Protein AF-0000000073456057 (afdb_homodimer)

Organism: Kluyveromyces lactis (strain ATCC 8585 / CBS 2359 / DSM 70799 / NBRC 1267 / NRRL Y-1140 / WM37) (NCBI:txid284590)

pLDDT: mean 95.74, std 5.45, range [52.19, 98.94]

InterPro domains:
  IPR018170 Aldo/keto reductase, conserved site [PS00062] (163-180)
  IPR018170 Aldo/keto reductase, conserved site [PS00063] (269-284)
  IPR018170 Aldo/keto reductase, conserved site [PS00798] (47-64)
  IPR020471 Aldo-keto reductase [PIRSF000097] (9-316)
  IPR020471 Aldo-keto reductase [PR00069] (43-67)
  IPR020471 Aldo-keto reductase [PR00069] (101-119)
  IPR020471 Aldo-keto reductase [PR00069] (163-180)
  IPR020471 Aldo-keto reductase [PR00069] (197-226)
  IPR020471 Aldo-keto reductase [PR00069] (236-260)
  IPR020471 Aldo-keto reductase [PTHR11732] (10-300)
  IPR023210 NADP-dependent oxidoreductase domain [PF00248] (32-298)
  IPR036812 NAD(P)-dependent oxidoreductase domain superfamily [G3DSA:3.20.20.100] (1-326)
  IPR036812 NAD(P)-dependent oxidoreductase domain superfamily [SSF51430] (10-300)

Foldseek 3Di:
DDDDWLLNDWDAFPVGDIDRLEAAEQLDDPVCLLLSLVQLLLLVLLRHQEYEEELQSPNLLSLLVSQVVCVVVVSDDPVSHAYEYEDAQQCLPPLVVRLVVSCVSNVHQAHAEYAHAAQFHFHFDAACSGRVRTDRFDADPVRATGGDPPDGSLSSVVVVVVQCPPPPRPRYNFYAYEPADPVRLVVCVVPDDDRHREYEYADELLRPVVVRCVSCVVSRHAYEHECHQLPPPSVNQPDPLVVVVCVVQVAGSLLVSCLLQVQSRHRYHYYDSDSVCSNPNTHRTPDDPVSSVVSNVSNVVNHAHRDADNVNLVHPPRVVRVVVVVVVVD/DDDDWLLPDWDAFPVGDIDRLEAAEQLDDPVCLLLSLVQLLLLVLLRHQEYEEELQSPNLLSLLVSQVVCVVVVSDDPVSHAYEYEDAQQCLPPLVVRLVVSCVSNVHQAHAEYAHAAQFHFHFDAACSGRVRTDRFDADPVRATGGDPPDGSLSSVQVVVVQCPPPPRPRYNFYAYEPADPVRLVVCVVPDDDRHREYEYADELLRPVVVRCVSCVVSRHAYEHECHQLPPPSVNQPDPLVVVVCVVQVDGSLLVSCLLQVQSRHRYHYYDSDSVVSNPNTHRTPDDPVSSVVSNVSNVVNHAHRDADNVNLVHPPRVVRVVVVVVVVD

Radius of gyration: 27.09 Å; Cα contacts (8 Å, |Δi|>4): 1294; chains: 2; bounding box: 53×93×57 Å

Sequence (660 aa):
MLHPLSTEIYFTFNNGNKVPAFGLGTAAQHERVAETKQAVKAAIKAGYRHIDTAWAYGVEEYVGEALQELFEERVVKREDLHITSKVWHTMWNDVDKSLNESLARLKVDYVDLFLQHWPLCTQKVPDPHGVDKIAKEPVDDQGNPLYDEKGDWIETYKQIEKIYLDKNDKRVRAIGVSNFPIEYLKRVLKECRTVPACNQVELHPHLPQRELCEFCSEHKILVTAYSPLGGNGAPLLELPILKGLCEKYNASPNDILTSYHLRQGTIVIPRSLNSTRIASNLEFVPLSEEDVNKLNEFGQKNKKRYINGAVSSVIPGFKEDFLKEQLQQSMLHPLSTEIYFTFNNGNKVPAFGLGTAAQHERVAETKQAVKAAIKAGYRHIDTAWAYGVEEYVGEALQELFEERVVKREDLHITSKVWHTMWNDVDKSLNESLARLKVDYVDLFLQHWPLCTQKVPDPHGVDKIAKEPVDDQGNPLYDEKGDWIETYKQIEKIYLDKNDKRVRAIGVSNFPIEYLKRVLKECRTVPACNQVELHPHLPQRELCEFCSEHKILVTAYSPLGGNGAPLLELPILKGLCEKYNASPNDILTSYHLRQGTIVIPRSLNSTRIASNLEFVPLSEEDVNKLNEFGQKNKKRYINGAVSSVIPGFKEDFLKEQLQQS

Nearest PDB structures (foldseek):
  4ijr-assembly1_A  TM=9.942E-01  e=2.452E-49  Saccharomyces cerevisiae S288C
  4gac-assembly2_B  TM=8.827E-01  e=7.564E-29  Mus musculus
  1mzr-assembly1_A  TM=8.996E-01  e=1.533E-27  Escherichia coli
  4mhb-assembly4_D  TM=8.692E-01  e=1.099E-25  Yersinia pestis
  4mhb-assembly1_A  TM=8.714E-01  e=2.878E-25  Yersinia pestis

Secondary structure (DSSP, 8-state):
-PSPBGGGBEEE-TTS-EEESB-EE----GGGGGGHHHHHHHHHHTT--EEE--GGGT-HHHHHHHHHHHHHTTS--GGG-EEEEEE-GGGTT-HHHHHHHHHHHHT-S-BSEEEE--S--B---B-TTSGGGB-SS-B-TTS-B-B-TT--HHHHHHHHHHHHH-TT--SBS-EEEES--HHHHHHHHHH-SSPPSEEEEE-BTTB--HHHHHHHHHTT-EEEEESTT-STT-GGGG-HHHHHHHHHHT--HHHHHHHHHHHTT-EE--B---HHHHHH--BPP---HHHHHHHHHHHHHS---SS--TGGGGSTTHHHHHHHHHHHH-/-PSPBGGGBEEE-TTS-EEESB-EE----GGGGGGHHHHHHHHHHTT--EEE--GGGT-HHHHHHHHHHHHHTTS--GGG-EEEEEE-GGGTT-HHHHHHHHHHHHT-S-BSEEEE--S--B---B-TTSGGGB-SS-B-TTS-B-B-TT--HHHHHHHHHHHHH-TT--SBS-EEEES--HHHHHHHHHH-SSPPSEEEEE-BTTB--HHHHHHHHHTT-EEEEESTT-STT-GGGG-HHHHHHHHHHT--HHHHHHHHHHHTT-EE--B---HHHHHH--BPP---HHHHHHHHHHHHHS---SS--TGGGGSTTHHHHHHHHHHHH-

Solvent-accessible surface area (backbone atoms only — not comparable to full-atom values): 34345 Å² total; per-residue (Å²): 133,68,37,62,38,36,60,23,30,39,45,67,36,70,85,64,50,75,40,57,30,31,31,40,25,51,80,48,56,82,94,48,30,74,47,42,19,57,20,52,45,36,28,45,75,62,51,40,40,22,42,38,52,32,51,79,49,64,26,40,50,30,47,13,51,30,48,52,51,34,42,73,67,64,74,45,55,77,87,66,46,40,35,33,36,30,43,44,31,50,40,35,90,39,50,68,61,50,51,51,52,41,32,60,37,34,68,47,78,54,35,46,29,41,23,39,48,44,78,42,33,32,39,79,37,82,26,87,84,26,60,94,35,27,34,85,76,38,49,47,99,86,64,45,61,35,61,30,89,86,53,54,41,64,55,31,52,51,50,51,48,50,48,54,69,34,91,86,42,72,46,41,72,39,45,29,34,15,62,65,42,64,72,56,46,52,48,45,64,69,75,45,89,71,72,42,29,29,41,37,30,77,30,30,50,32,33,56,56,60,70,54,52,51,52,26,55,77,66,47,21,41,41,29,22,33,45,45,38,50,47,85,85,31,61,53,60,69,41,69,78,46,54,61,52,24,63,75,65,71,46,51,49,64,23,48,52,53,22,53,34,38,32,70,64,23,28,34,25,48,67,64,68,47,45,66,59,54,55,65,62,40,57,50,46,82,71,47,74,68,56,48,49,51,40,43,53,50,7,72,78,50,65,56,80,77,87,74,44,78,72,52,30,79,41,80,77,36,32,65,53,40,51,53,50,55,56,69,75,96,133,68,36,59,36,36,59,22,31,39,45,67,37,68,84,65,50,73,40,58,30,30,31,39,26,52,79,47,55,83,92,48,29,74,45,41,20,58,20,50,44,36,30,45,75,60,51,40,39,20,43,39,52,31,53,78,47,65,26,40,49,30,46,13,52,30,49,53,53,35,42,72,68,62,75,45,55,76,88,66,48,41,34,32,35,32,44,43,29,48,38,36,88,38,50,69,61,49,50,52,52,42,31,59,36,34,68,46,79,54,34,47,28,42,24,38,48,43,78,44,33,33,38,80,37,81,26,88,86,27,60,94,35,26,35,84,76,38,49,48,98,88,65,45,60,37,63,32,89,87,53,53,42,65,54,31,51,53,51,51,48,52,48,56,69,34,90,87,41,73,46,43,72,40,45,30,36,15,62,64,43,64,72,54,48,52,47,44,64,69,76,44,88,71,73,41,30,30,39,37,31,78,30,31,50,32,32,56,56,59,68,54,52,51,53,27,55,77,66,47,21,41,42,31,22,34,45,43,38,50,47,85,86,31,63,54,61,68,40,69,78,44,54,62,51,25,63,75,65,72,47,51,51,63,23,47,51,53,20,53,33,39,32,68,65,23,28,35,25,49,66,62,68,46,45,70,61,54,55,65,60,40,57,49,46,82,69,48,73,67,56,49,48,51,41,42,52,50,7,71,76,48,65,54,81,75,88,74,46,78,70,52,30,76,41,79,77,36,32,64,53,40,53,53,51,55,57,70,75,98

Structure (mmCIF, N/CA/C/O backbone):
data_AF-0000000073456057-model_v1
#
loop_
_entity.id
_entity.type
_entity.pdbx_description
1 polymer KLLA0F02728p
#
loop_
_atom_site.group_PDB
_atom_site.id
_atom_site.type_symbol
_atom_site.label_atom_id
_atom_site.label_alt_id
_atom_site.label_comp_id
_atom_site.label_asym_id
_atom_site.label_entity_id
_atom_site.label_seq_id
_atom_site.pdbx_PDB_ins_code
_atom_site.Cartn_x
_atom_site.Cartn_y
_atom_site.Cartn_z
_atom_site.occupancy
_atom_site.B_iso_or_equiv
_atom_site.auth_seq_id
_atom_site.auth_comp_id
_atom_site.auth_asym_id
_atom_site.auth_atom_id
_atom_site.pdbx_PDB_model_num
ATOM 1 N N . MET A 1 1 ? 11.492 -0.993 14.844 1 78.19 1 MET A N 1
ATOM 2 C CA . MET A 1 1 ? 11.633 -1.58 13.516 1 78.19 1 MET A CA 1
ATOM 3 C C . MET A 1 1 ? 11.469 -0.52 12.43 1 78.19 1 MET A C 1
ATOM 5 O O . MET A 1 1 ? 10.609 0.357 12.539 1 78.19 1 MET A O 1
ATOM 9 N N . LEU A 1 2 ? 12.32 -0.62 11.414 1 93.38 2 LEU A N 1
ATOM 10 C CA . LEU A 1 2 ? 12.281 0.321 10.297 1 93.38 2 LEU A CA 1
ATOM 11 C C . LEU A 1 2 ? 11.188 -0.061 9.305 1 93.38 2 LEU A C 1
ATOM 13 O O . LEU A 1 2 ? 10.789 -1.226 9.234 1 93.38 2 LEU A O 1
ATOM 17 N N . HIS A 1 3 ? 10.672 0.844 8.742 1 97.69 3 HIS A N 1
ATOM 18 C CA . HIS A 1 3 ? 9.672 0.658 7.691 1 97.69 3 HIS A CA 1
ATOM 19 C C . HIS A 1 3 ? 10.289 0.829 6.309 1 97.69 3 HIS A C 1
ATOM 21 O O . HIS A 1 3 ? 11.344 1.458 6.164 1 97.69 3 HIS A O 1
ATOM 27 N N . PRO A 1 4 ? 9.656 0.341 5.262 1 98.44 4 PRO A N 1
ATOM 28 C CA . PRO A 1 4 ? 8.414 -0.429 5.34 1 98.44 4 PRO A CA 1
ATOM 29 C C . PRO A 1 4 ? 8.641 -1.885 5.734 1 98.44 4 PRO A C 1
ATOM 31 O O . PRO A 1 4 ? 9.727 -2.43 5.496 1 98.44 4 PRO A O 1
ATOM 34 N N . LEU A 1 5 ? 7.68 -2.508 6.32 1 98.25 5 LEU A N 1
ATOM 35 C CA . LEU A 1 5 ? 7.566 -3.963 6.344 1 98.25 5 LEU A CA 1
ATOM 36 C C . LEU A 1 5 ? 7.129 -4.496 4.984 1 98.25 5 LEU A C 1
ATOM 38 O O . LEU A 1 5 ? 6.602 -3.748 4.16 1 98.25 5 LEU A O 1
ATOM 42 N N . SER A 1 6 ? 7.348 -5.805 4.797 1 98.44 6 SER A N 1
ATOM 43 C CA . SER A 1 6 ? 6.93 -6.406 3.535 1 98.44 6 SER A CA 1
ATOM 44 C C . SER A 1 6 ? 5.422 -6.266 3.332 1 98.44 6 SER A C 1
ATOM 46 O O . SER A 1 6 ? 4.957 -6.113 2.201 1 98.44 6 SER A O 1
ATOM 48 N N . THR A 1 7 ? 4.625 -6.211 4.434 1 98.44 7 THR A N 1
ATOM 49 C CA . THR A 1 7 ? 3.17 -6.129 4.379 1 98.44 7 THR A CA 1
ATOM 50 C C . THR A 1 7 ? 2.723 -4.703 4.055 1 98.44 7 THR A C 1
ATOM 52 O O . THR A 1 7 ? 1.53 -4.449 3.871 1 98.44 7 THR A O 1
ATOM 55 N N . GLU A 1 8 ? 3.648 -3.748 3.971 1 98.69 8 GLU A N 1
ATOM 56 C CA . GLU A 1 8 ? 3.326 -2.34 3.756 1 98.69 8 GLU A CA 1
ATOM 57 C C . GLU A 1 8 ? 3.59 -1.929 2.311 1 98.69 8 GLU A C 1
ATOM 59 O O . GLU A 1 8 ? 3.455 -0.755 1.958 1 98.69 8 GLU A O 1
ATOM 64 N N . ILE A 1 9 ? 3.963 -2.891 1.463 1 98.88 9 ILE A N 1
ATOM 65 C CA . ILE A 1 9 ? 4.312 -2.613 0.074 1 98.88 9 ILE A CA 1
ATOM 66 C C . ILE A 1 9 ? 3.176 -3.064 -0.842 1 98.88 9 ILE A C 1
ATOM 68 O O . ILE A 1 9 ? 2.682 -4.188 -0.722 1 98.88 9 ILE A O 1
ATOM 72 N N . TYR A 1 10 ? 2.725 -2.188 -1.726 1 98.75 10 TYR A N 1
ATOM 73 C CA . TYR A 1 10 ? 1.653 -2.463 -2.678 1 98.75 10 TYR A CA 1
ATOM 74 C C . TYR A 1 10 ? 2.107 -2.184 -4.105 1 98.75 10 TYR A C 1
ATOM 76 O O . TYR A 1 10 ? 2.828 -1.215 -4.355 1 98.75 10 TYR A O 1
ATOM 84 N N . PHE A 1 11 ? 1.692 -2.967 -4.996 1 98.5 11 PHE A N 1
ATOM 85 C CA . PHE A 1 11 ? 1.859 -2.725 -6.422 1 98.5 11 PHE A CA 1
ATOM 86 C C . PHE A 1 11 ? 0.515 -2.447 -7.086 1 98.5 11 PHE A C 1
ATOM 88 O O . PHE A 1 11 ? -0.507 -2.336 -6.406 1 98.5 11 PHE A O 1
ATOM 95 N N . THR A 1 12 ? 0.529 -2.191 -8.352 1 97.25 12 THR A N 1
ATOM 96 C CA . THR A 1 12 ? -0.685 -1.806 -9.062 1 97.25 12 THR A CA 1
ATOM 97 C C . THR A 1 12 ? -0.896 -2.686 -10.289 1 97.25 12 THR A C 1
ATOM 99 O O . THR A 1 12 ? 0.015 -2.855 -11.102 1 97.25 12 THR A O 1
ATOM 102 N N . PHE A 1 13 ? -2.064 -3.281 -10.383 1 97.94 13 PHE A N 1
ATOM 103 C CA . PHE A 1 13 ? -2.434 -4.016 -11.586 1 97.94 13 PHE A CA 1
ATOM 104 C C . PHE A 1 13 ? -2.648 -3.061 -12.758 1 97.94 13 PHE A C 1
ATOM 106 O O . PHE A 1 13 ? -2.762 -1.849 -12.562 1 97.94 13 PHE A O 1
ATOM 113 N N . ASN A 1 14 ? -2.697 -3.652 -13.969 1 97.12 14 ASN A N 1
ATOM 114 C CA . ASN A 1 14 ? -2.875 -2.848 -15.172 1 97.12 14 ASN A CA 1
ATOM 115 C C . ASN A 1 14 ? -4.273 -2.242 -15.242 1 97.12 14 ASN A C 1
ATOM 117 O O . ASN A 1 14 ? -4.523 -1.331 -16.031 1 97.12 14 ASN A O 1
ATOM 121 N N . ASN A 1 15 ? -5.203 -2.668 -14.367 1 94.88 15 ASN A N 1
ATOM 122 C CA . ASN A 1 15 ? -6.523 -2.047 -14.328 1 94.88 15 ASN A CA 1
ATOM 123 C C . ASN A 1 15 ? -6.602 -0.979 -13.242 1 94.88 15 ASN A C 1
ATOM 125 O O . ASN A 1 15 ? -7.688 -0.49 -12.922 1 94.88 15 ASN A O 1
ATOM 129 N N . GLY A 1 16 ? -5.441 -0.766 -12.57 1 93.44 16 GLY A N 1
ATOM 130 C CA . GLY A 1 16 ? -5.375 0.307 -11.586 1 93.44 16 GLY A CA 1
ATOM 131 C C . GLY A 1 16 ? -5.57 -0.172 -10.164 1 93.44 16 GLY A C 1
ATOM 132 O O . GLY A 1 16 ? -5.258 0.547 -9.211 1 93.44 16 GLY A O 1
ATOM 133 N N . ASN A 1 17 ? -6.086 -1.418 -9.953 1 95.06 17 ASN A N 1
ATOM 134 C CA . ASN A 1 17 ? -6.297 -1.948 -8.617 1 95.06 17 ASN A CA 1
ATOM 135 C C . ASN A 1 17 ? -4.973 -2.162 -7.883 1 95.06 17 ASN A C 1
ATOM 137 O O . ASN A 1 17 ? -4 -2.633 -8.477 1 95.06 17 ASN A O 1
ATOM 141 N N . LYS A 1 18 ? -4.953 -1.806 -6.625 1 96.5 18 LYS A N 1
ATOM 142 C CA . LYS A 1 18 ? -3.787 -2.062 -5.781 1 96.5 18 LYS A CA 1
ATOM 143 C C . LYS A 1 18 ? -3.779 -3.504 -5.281 1 96.5 18 LYS A C 1
ATOM 145 O O . LYS A 1 18 ? -4.836 -4.098 -5.066 1 96.5 18 LYS A O 1
ATOM 150 N N . VAL A 1 19 ? -2.623 -3.994 -5.117 1 98.56 19 VAL A N 1
ATOM 151 C CA . VAL A 1 19 ? -2.467 -5.355 -4.609 1 98.56 19 VAL A CA 1
ATOM 152 C C . VAL A 1 19 ? -1.293 -5.406 -3.633 1 98.56 19 VAL A C 1
ATOM 154 O O . VAL A 1 19 ? -0.204 -4.914 -3.932 1 98.56 19 VAL A O 1
ATOM 157 N N . PRO A 1 20 ? -1.507 -5.973 -2.359 1 98.81 20 PRO A N 1
ATOM 158 C CA . PRO A 1 20 ? -0.341 -6.18 -1.498 1 98.81 20 PRO A CA 1
ATOM 159 C C . PRO A 1 20 ? 0.727 -7.055 -2.15 1 98.81 20 PRO A C 1
ATOM 161 O O . PRO A 1 20 ? 0.412 -8.117 -2.699 1 98.81 20 PRO A O 1
ATOM 164 N N . ALA A 1 21 ? 1.949 -6.652 -2.131 1 98.88 21 ALA A N 1
ATOM 165 C CA . ALA A 1 21 ? 3.047 -7.285 -2.859 1 98.88 21 ALA A CA 1
ATOM 166 C C . ALA A 1 21 ? 3.529 -8.547 -2.143 1 98.88 21 ALA A C 1
ATOM 168 O O . ALA A 1 21 ? 4.273 -9.344 -2.711 1 98.88 21 ALA A O 1
ATOM 169 N N . PHE A 1 22 ? 3.197 -8.641 -0.861 1 98.81 22 PHE A N 1
ATOM 170 C CA . PHE A 1 22 ? 3.545 -9.766 0.001 1 98.81 22 PHE A CA 1
ATOM 171 C C . PHE A 1 22 ? 2.289 -10.445 0.533 1 98.81 22 PHE A C 1
ATOM 173 O O . PHE A 1 22 ? 1.395 -9.789 1.062 1 98.81 22 PHE A O 1
ATOM 180 N N . GLY A 1 23 ? 2.174 -11.75 0.308 1 98.75 23 GLY A N 1
ATOM 181 C CA . GLY A 1 23 ? 0.981 -12.469 0.721 1 98.75 23 GLY A CA 1
ATOM 182 C C . GLY A 1 23 ? 1.277 -13.867 1.229 1 98.75 23 GLY A C 1
ATOM 183 O O . GLY A 1 23 ? 2.439 -14.258 1.348 1 98.75 23 GLY A O 1
ATOM 184 N N . LEU A 1 24 ? 0.226 -14.57 1.589 1 98.69 24 LEU A N 1
ATOM 185 C CA . LEU A 1 24 ? 0.313 -15.945 2.051 1 98.69 24 LEU A CA 1
ATOM 186 C C . LEU A 1 24 ? -0.214 -16.906 0.992 1 98.69 24 LEU A C 1
ATOM 188 O O . LEU A 1 24 ? -1.371 -16.812 0.576 1 98.69 24 LEU A O 1
ATOM 192 N N . GLY A 1 25 ? 0.632 -17.797 0.54 1 98.31 25 GLY A N 1
ATOM 193 C CA . GLY A 1 25 ? 0.155 -18.938 -0.218 1 98.31 25 GLY A CA 1
ATOM 194 C C . GLY A 1 25 ? -0.489 -20 0.652 1 98.31 25 GLY A C 1
ATOM 195 O O . GLY A 1 25 ? -0.046 -20.234 1.777 1 98.31 25 GLY A O 1
ATOM 196 N N . THR A 1 26 ? -1.459 -20.75 0.086 1 98.06 26 THR A N 1
ATOM 197 C CA . THR A 1 26 ? -2.184 -21.688 0.94 1 98.06 26 THR A CA 1
ATOM 198 C C . THR A 1 26 ? -2.15 -23.094 0.353 1 98.06 26 THR A C 1
ATOM 200 O O . THR A 1 26 ? -2.883 -23.969 0.802 1 98.06 26 THR A O 1
ATOM 203 N N . ALA A 1 27 ? -1.305 -23.359 -0.656 1 95.31 27 ALA A N 1
ATOM 204 C CA . ALA A 1 27 ? -1.205 -24.688 -1.26 1 95.31 27 ALA A CA 1
ATOM 205 C C . ALA A 1 27 ? -0.588 -25.688 -0.287 1 95.31 27 ALA A C 1
ATOM 207 O O . ALA A 1 27 ? 0.551 -26.125 -0.472 1 95.31 27 ALA A O 1
ATOM 208 N N . ALA A 1 28 ? -1.299 -26.172 0.633 1 86.44 28 ALA A N 1
ATOM 209 C CA . ALA A 1 28 ? -0.82 -27.062 1.694 1 86.44 28 ALA A CA 1
ATOM 210 C C . ALA A 1 28 ? -0.831 -28.516 1.241 1 86.44 28 ALA A C 1
ATOM 212 O O . ALA A 1 28 ? -1.517 -28.875 0.28 1 86.44 28 ALA A O 1
ATOM 213 N N . GLN A 1 29 ? -0.083 -29.234 1.953 1 87.38 29 GLN A N 1
ATOM 214 C CA . GLN A 1 29 ? -0.139 -30.688 1.765 1 87.38 29 GLN A CA 1
ATOM 215 C C . GLN A 1 29 ? -1.505 -31.234 2.16 1 87.38 29 GLN A C 1
ATOM 217 O O . GLN A 1 29 ? -2.104 -30.781 3.141 1 87.38 29 GLN A O 1
ATOM 222 N N . HIS A 1 30 ? -1.84 -32.219 1.482 1 85.62 30 HIS A N 1
ATOM 223 C CA . HIS A 1 30 ? -3.186 -32.781 1.617 1 85.62 30 HIS A CA 1
ATOM 224 C C . HIS A 1 30 ? -3.467 -33.188 3.055 1 85.62 30 HIS A C 1
ATOM 226 O O . HIS A 1 30 ? -4.562 -32.969 3.57 1 85.62 30 HIS A O 1
ATOM 232 N N . GLU A 1 31 ? -2.477 -33.688 3.701 1 89.25 31 GLU A N 1
ATOM 233 C CA . GLU A 1 31 ? -2.666 -34.219 5.047 1 89.25 31 GLU A CA 1
ATOM 234 C C . GLU A 1 31 ? -2.764 -33.094 6.078 1 89.25 31 GLU A C 1
ATOM 236 O O . GLU A 1 31 ? -3.172 -33.312 7.215 1 89.25 31 GLU A O 1
ATOM 241 N N . ARG A 1 32 ? -2.51 -31.844 5.613 1 93.19 32 ARG A N 1
ATOM 242 C CA . ARG A 1 32 ? -2.434 -30.75 6.574 1 93.19 32 ARG A CA 1
ATOM 243 C C . ARG A 1 32 ? -3.338 -29.594 6.16 1 93.19 32 ARG A C 1
ATOM 245 O O . ARG A 1 32 ? -3.166 -28.469 6.629 1 93.19 32 ARG A O 1
ATOM 252 N N . VAL A 1 33 ? -4.285 -29.844 5.352 1 93.25 33 VAL A N 1
ATOM 253 C CA . VAL A 1 33 ? -5.121 -28.797 4.77 1 93.25 33 VAL A CA 1
ATOM 254 C C . VAL A 1 33 ? -5.887 -28.078 5.879 1 93.25 33 VAL A C 1
ATOM 256 O O . VAL A 1 33 ? -6.105 -26.859 5.801 1 93.25 33 VAL A O 1
ATOM 259 N N . ALA A 1 34 ? -6.258 -28.703 6.949 1 94.44 34 ALA A N 1
ATOM 260 C CA . ALA A 1 34 ? -7.051 -28.109 8.023 1 94.44 34 ALA A CA 1
ATOM 261 C C . ALA A 1 34 ? -6.254 -27.047 8.766 1 94.44 34 ALA A C 1
ATOM 263 O O . ALA A 1 34 ? -6.832 -26.109 9.336 1 94.44 34 ALA A O 1
ATOM 264 N N . GLU A 1 35 ? -4.965 -27.141 8.711 1 96.75 35 GLU A N 1
ATOM 265 C CA . GLU A 1 35 ? -4.094 -26.188 9.398 1 96.75 35 GLU A CA 1
ATOM 266 C C . GLU A 1 35 ? -4.102 -24.828 8.703 1 96.75 35 GLU A C 1
ATOM 268 O O . GLU A 1 35 ? -3.646 -23.828 9.266 1 96.75 35 GLU A O 1
ATOM 273 N N . THR A 1 36 ? -4.66 -24.828 7.52 1 98 36 THR A N 1
ATOM 274 C CA . THR A 1 36 ? -4.707 -23.609 6.727 1 98 36 THR A CA 1
ATOM 275 C C . THR A 1 36 ? -5.508 -22.516 7.445 1 98 36 THR A C 1
ATOM 277 O O . THR A 1 36 ? -5.172 -21.344 7.371 1 98 36 THR A O 1
ATOM 280 N N . LYS A 1 37 ? -6.543 -22.938 8.156 1 98.31 37 LYS A N 1
ATOM 281 C CA . LYS A 1 37 ? -7.379 -21.969 8.859 1 98.31 37 LYS A CA 1
ATOM 282 C C . LYS A 1 37 ? -6.551 -21.141 9.828 1 98.31 37 LYS A C 1
ATOM 284 O O . LYS A 1 37 ? -6.582 -19.906 9.781 1 98.31 37 LYS A O 1
ATOM 289 N N . GLN A 1 38 ? -5.746 -21.812 10.633 1 98.25 38 GLN A N 1
ATOM 290 C CA . GLN A 1 38 ? -4.941 -21.125 11.633 1 98.25 38 GLN A CA 1
ATOM 291 C C . GLN A 1 38 ? -3.838 -20.297 10.984 1 98.25 38 GLN A C 1
ATOM 293 O O . GLN A 1 38 ? -3.492 -19.219 11.469 1 98.25 38 GLN A O 1
ATOM 298 N N . ALA A 1 39 ? -3.277 -20.781 9.922 1 98.25 39 ALA A N 1
ATOM 299 C CA . ALA A 1 39 ? -2.238 -20.062 9.195 1 98.25 39 ALA A CA 1
ATOM 300 C C . ALA A 1 39 ? -2.775 -18.734 8.656 1 98.25 39 ALA A C 1
ATOM 302 O O . ALA A 1 39 ? -2.125 -17.688 8.781 1 98.25 39 ALA A O 1
ATOM 303 N N . VAL A 1 40 ? -3.959 -18.781 8.102 1 98.69 40 VAL A N 1
ATOM 304 C CA . VAL A 1 40 ? -4.578 -17.594 7.535 1 98.69 40 VAL A CA 1
ATOM 305 C C . VAL A 1 40 ? -4.887 -16.594 8.641 1 98.69 40 VAL A C 1
ATOM 307 O O . VAL A 1 40 ? -4.609 -15.398 8.508 1 98.69 40 VAL A O 1
ATOM 310 N N . LYS A 1 41 ? -5.398 -17.078 9.734 1 98.56 41 LYS A N 1
ATOM 311 C CA . LYS A 1 41 ? -5.684 -16.188 10.867 1 98.56 41 LYS A CA 1
ATOM 312 C C . LYS A 1 41 ? -4.41 -15.508 11.367 1 98.56 41 LYS A C 1
ATOM 314 O O . LYS A 1 41 ? -4.398 -14.297 11.594 1 98.56 41 LYS A O 1
ATOM 319 N N . ALA A 1 42 ? -3.357 -16.297 11.516 1 98.31 42 ALA A N 1
ATOM 320 C CA . ALA A 1 42 ? -2.082 -15.773 11.992 1 98.31 42 ALA A CA 1
ATOM 321 C C . ALA A 1 42 ? -1.545 -14.711 11.031 1 98.31 42 ALA A C 1
ATOM 323 O O . ALA A 1 42 ? -1.056 -13.664 11.469 1 98.31 42 ALA A O 1
ATOM 324 N N . ALA A 1 43 ? -1.651 -15 9.766 1 98.56 43 ALA A N 1
ATOM 325 C CA . ALA A 1 43 ? -1.14 -14.078 8.758 1 98.56 43 ALA A CA 1
ATOM 326 C C . ALA A 1 43 ? -1.874 -12.742 8.805 1 98.56 43 ALA A C 1
ATOM 328 O O . ALA A 1 43 ? -1.246 -11.68 8.875 1 98.56 43 ALA A O 1
ATOM 329 N N . ILE A 1 44 ? -3.174 -12.789 8.812 1 98.25 44 ILE A N 1
ATOM 330 C CA . ILE A 1 44 ? -3.977 -11.57 8.781 1 98.25 44 ILE A CA 1
ATOM 331 C C . ILE A 1 44 ? -3.758 -10.766 10.062 1 98.25 44 ILE A C 1
ATOM 333 O O . ILE A 1 44 ? -3.609 -9.547 10.016 1 98.25 44 ILE A O 1
ATOM 337 N N . LYS A 1 45 ? -3.656 -11.445 11.133 1 97.25 45 LYS A N 1
ATOM 338 C CA . LYS A 1 45 ? -3.396 -10.758 12.398 1 97.25 45 LYS A CA 1
ATOM 339 C C . LYS A 1 45 ? -1.999 -10.141 12.406 1 97.25 45 LYS A C 1
ATOM 341 O O . LYS A 1 45 ? -1.764 -9.141 13.086 1 97.25 45 LYS A O 1
ATOM 346 N N . ALA A 1 46 ? -1.094 -10.719 11.625 1 97 46 ALA A N 1
ATOM 347 C CA . ALA A 1 46 ? 0.275 -10.211 11.547 1 97 46 ALA A CA 1
ATOM 348 C C . ALA A 1 46 ? 0.38 -9.062 10.555 1 97 46 ALA A C 1
ATOM 350 O O . ALA A 1 46 ? 1.444 -8.453 10.406 1 97 46 ALA A O 1
ATOM 351 N N . GLY A 1 47 ? -0.688 -8.805 9.828 1 96.69 47 GLY A N 1
ATOM 352 C CA . GLY A 1 47 ? -0.685 -7.641 8.953 1 96.69 47 GLY A CA 1
ATOM 353 C C . GLY A 1 47 ? -0.828 -7.992 7.488 1 96.69 47 GLY A C 1
ATOM 354 O O . GLY A 1 47 ? -0.956 -7.105 6.641 1 96.69 47 GLY A O 1
ATOM 355 N N . TYR A 1 48 ? -0.836 -9.344 7.152 1 98.38 48 TYR A N 1
ATOM 356 C CA . TYR A 1 48 ? -1.06 -9.758 5.77 1 98.38 48 TYR A CA 1
ATOM 357 C C . TYR A 1 48 ? -2.432 -9.305 5.281 1 98.38 48 TYR A C 1
ATOM 359 O O . TYR A 1 48 ? -3.414 -9.375 6.023 1 98.38 48 TYR A O 1
ATOM 367 N N . ARG A 1 49 ? -2.449 -8.961 4.023 1 98.62 49 ARG A N 1
ATOM 368 C CA . ARG A 1 49 ? -3.74 -8.617 3.434 1 98.62 49 ARG A CA 1
ATOM 369 C C . ARG A 1 49 ? -3.92 -9.305 2.082 1 98.62 49 ARG A C 1
ATOM 371 O O . ARG A 1 49 ? -4.887 -9.031 1.367 1 98.62 49 ARG A O 1
ATOM 378 N N . HIS A 1 50 ? -2.992 -10.148 1.656 1 98.81 50 HIS A N 1
ATOM 379 C CA . HIS A 1 50 ? -3.053 -10.93 0.427 1 98.81 50 HIS A CA 1
ATOM 380 C C . HIS A 1 50 ? -3.082 -12.422 0.725 1 98.81 50 HIS A C 1
ATOM 382 O O . HIS A 1 50 ? -2.117 -12.969 1.262 1 98.81 50 HIS A O 1
ATOM 388 N N . ILE A 1 51 ? -4.172 -13.031 0.417 1 98.94 51 ILE A N 1
ATOM 389 C CA . ILE A 1 51 ? -4.32 -14.477 0.558 1 98.94 51 ILE A CA 1
ATOM 390 C C . ILE A 1 51 ? -4.484 -15.117 -0.819 1 98.94 51 ILE A C 1
ATOM 392 O O . ILE A 1 51 ? -5.422 -14.797 -1.552 1 98.94 51 ILE A O 1
ATOM 396 N N . ASP A 1 52 ? -3.596 -15.953 -1.127 1 98.94 52 ASP A N 1
ATOM 397 C CA . ASP A 1 52 ? -3.645 -16.688 -2.389 1 98.94 52 ASP A CA 1
ATOM 398 C C . ASP A 1 52 ? -4.121 -18.125 -2.174 1 98.94 52 ASP A C 1
ATOM 400 O O . ASP A 1 52 ? -3.568 -18.844 -1.346 1 98.94 52 ASP A O 1
ATOM 404 N N . THR A 1 53 ? -5.125 -18.5 -2.891 1 98.81 53 THR A N 1
ATOM 405 C CA . THR A 1 53 ? -5.668 -19.859 -2.826 1 98.81 53 THR A CA 1
ATOM 406 C C . THR A 1 53 ? -6.109 -20.328 -4.207 1 98.81 53 THR A C 1
ATOM 408 O O . THR A 1 53 ? -5.652 -19.797 -5.227 1 98.81 53 THR A O 1
ATOM 411 N N . ALA A 1 54 ? -6.793 -21.516 -4.27 1 98.75 54 ALA A N 1
ATOM 412 C CA . ALA A 1 54 ? -7.277 -22.047 -5.535 1 98.75 54 ALA A CA 1
ATOM 413 C C . ALA A 1 54 ? -8.281 -23.172 -5.301 1 98.75 54 ALA A C 1
ATOM 415 O O . ALA A 1 54 ? -8.242 -23.844 -4.266 1 98.75 54 ALA A O 1
ATOM 416 N N . TRP A 1 55 ? -9.078 -23.375 -6.285 1 97.94 55 TRP A N 1
ATOM 417 C CA . TRP A 1 55 ? -10.047 -24.469 -6.273 1 97.94 55 TRP A CA 1
ATOM 418 C C . TRP A 1 55 ? -9.352 -25.797 -6.008 1 97.94 55 TRP A C 1
ATOM 420 O O . TRP A 1 55 ? -9.781 -26.562 -5.137 1 97.94 55 TRP A O 1
ATOM 430 N N . ALA A 1 56 ? -8.273 -26.031 -6.543 1 97 56 ALA A N 1
ATOM 431 C CA . ALA A 1 56 ? -7.641 -27.344 -6.586 1 97 56 ALA A CA 1
ATOM 432 C C . ALA A 1 56 ? -6.887 -27.625 -5.289 1 97 56 ALA A C 1
ATOM 434 O O . ALA A 1 56 ? -6.484 -28.766 -5.035 1 97 56 ALA A O 1
ATOM 435 N N . TYR A 1 57 ? -6.648 -26.562 -4.48 1 96.81 57 TYR A N 1
ATOM 436 C CA . TYR A 1 57 ? -5.824 -26.734 -3.291 1 96.81 57 TYR A CA 1
ATOM 437 C C . TYR A 1 57 ? -6.574 -27.516 -2.215 1 96.81 57 TYR A C 1
ATOM 439 O O . TYR A 1 57 ? -5.965 -28.078 -1.3 1 96.81 57 TYR A O 1
ATOM 447 N N . GLY A 1 58 ? -7.953 -27.469 -2.273 1 95.81 58 GLY A N 1
ATOM 448 C CA . GLY A 1 58 ? -8.758 -28.141 -1.27 1 95.81 58 GLY A CA 1
ATOM 449 C C . GLY A 1 58 ? -8.75 -27.438 0.074 1 95.81 58 GLY A C 1
ATOM 450 O O . GLY A 1 58 ? -9.133 -28.031 1.089 1 95.81 58 GLY A O 1
ATOM 451 N N . VAL A 1 59 ? -8.336 -26.219 0.104 1 97.94 59 VAL A N 1
ATOM 452 C CA . VAL A 1 59 ? -8.18 -25.547 1.388 1 97.94 59 VAL A CA 1
ATOM 453 C C . VAL A 1 59 ? -9.148 -24.359 1.471 1 97.94 59 VAL A C 1
ATOM 455 O O . VAL A 1 59 ? -9.242 -23.703 2.506 1 97.94 59 VAL A O 1
ATOM 458 N N . GLU A 1 60 ? -9.875 -24.047 0.433 1 98.62 60 GLU A N 1
ATOM 459 C CA . GLU A 1 60 ? -10.68 -22.844 0.381 1 98.62 60 GLU A CA 1
ATOM 460 C C . GLU A 1 60 ? -11.703 -22.797 1.515 1 98.62 60 GLU A C 1
ATOM 462 O O . GLU A 1 60 ? -12.016 -21.734 2.041 1 98.62 60 GLU A O 1
ATOM 467 N N . GLU A 1 61 ? -12.25 -23.984 1.9 1 98.19 61 GLU A N 1
ATOM 468 C CA . GLU A 1 61 ? -13.195 -24.031 3.006 1 98.19 61 GLU A CA 1
ATOM 469 C C . GLU A 1 61 ? -12.562 -23.547 4.305 1 98.19 61 GLU A C 1
ATOM 471 O O . GLU A 1 61 ? -13.195 -22.828 5.09 1 98.19 61 GLU A O 1
ATOM 476 N N . TYR A 1 62 ? -11.344 -23.922 4.496 1 98.5 62 TYR A N 1
ATOM 477 C CA . TYR A 1 62 ? -10.625 -23.531 5.703 1 98.5 62 TYR A CA 1
ATOM 478 C C . TYR A 1 62 ? -10.25 -22.047 5.656 1 98.5 62 TYR A C 1
ATOM 480 O O . TYR A 1 62 ? -10.281 -21.359 6.68 1 98.5 62 TYR A O 1
ATOM 488 N N . VAL A 1 63 ? -9.898 -21.547 4.473 1 98.81 63 VAL A N 1
ATOM 489 C CA . VAL A 1 63 ? -9.68 -20.109 4.289 1 98.81 63 VAL A CA 1
ATOM 490 C C . VAL A 1 63 ? -10.961 -19.359 4.633 1 98.81 63 VAL A C 1
ATOM 492 O O . VAL A 1 63 ? -10.93 -18.391 5.395 1 98.81 63 VAL A O 1
ATOM 495 N N . GLY A 1 64 ? -12.062 -19.844 4.094 1 98.88 64 GLY A N 1
ATOM 496 C CA . GLY A 1 64 ? -13.344 -19.203 4.348 1 98.88 64 GLY A CA 1
ATOM 497 C C . GLY A 1 64 ? -13.711 -19.141 5.816 1 98.88 64 GLY A C 1
ATOM 498 O O . GLY A 1 64 ? -14.211 -18.125 6.305 1 98.88 64 GLY A O 1
ATOM 499 N N . GLU A 1 65 ? -13.484 -20.234 6.488 1 98.81 65 GLU A N 1
ATOM 500 C CA . GLU A 1 65 ? -13.742 -20.281 7.922 1 98.81 65 GLU A CA 1
ATOM 501 C C . GLU A 1 65 ? -12.914 -19.234 8.672 1 98.81 65 GLU A C 1
ATOM 503 O O . GLU A 1 65 ? -13.43 -18.547 9.547 1 98.81 65 GLU A O 1
ATOM 508 N N . ALA A 1 66 ? -11.656 -19.172 8.328 1 98.81 66 ALA A N 1
ATOM 509 C CA . ALA A 1 66 ? -10.781 -18.188 8.953 1 98.81 66 ALA A CA 1
ATOM 510 C C . ALA A 1 66 ? -11.297 -16.766 8.711 1 98.81 66 ALA A C 1
ATOM 512 O O . ALA A 1 66 ? -11.367 -15.953 9.641 1 98.81 66 ALA A O 1
ATOM 513 N N . LEU A 1 67 ? -11.695 -16.484 7.5 1 98.81 67 LEU A N 1
ATOM 514 C CA . LEU A 1 67 ? -12.172 -15.156 7.121 1 98.81 67 LEU A CA 1
ATOM 515 C C . LEU A 1 67 ? -13.422 -14.773 7.914 1 98.81 67 LEU A C 1
ATOM 517 O O . LEU A 1 67 ? -13.5 -13.68 8.461 1 98.81 67 LEU A O 1
ATOM 521 N N . GLN A 1 68 ? -14.344 -15.695 8 1 98.69 68 GLN A N 1
ATOM 522 C CA . GLN A 1 68 ? -15.586 -15.414 8.711 1 98.69 68 GLN A CA 1
ATOM 523 C C . GLN A 1 68 ? -15.32 -15.062 10.172 1 98.69 68 GLN A C 1
ATOM 525 O O . GLN A 1 68 ? -15.914 -14.125 10.711 1 98.69 68 GLN A O 1
ATOM 530 N N . GLU A 1 69 ? -14.445 -15.828 10.75 1 98.62 69 GLU A N 1
ATOM 531 C CA . GLU A 1 69 ? -14.094 -15.539 12.141 1 98.62 69 GLU A CA 1
ATOM 532 C C . GLU A 1 69 ? -13.453 -14.164 12.273 1 98.62 69 GLU A C 1
ATOM 534 O O . GLU A 1 69 ? -13.781 -13.398 13.18 1 98.62 69 GLU A O 1
ATOM 539 N N . LEU A 1 70 ? -12.609 -13.867 11.375 1 98.38 70 LEU A N 1
ATOM 540 C CA . LEU A 1 70 ? -11.875 -12.609 11.43 1 98.38 70 LEU A CA 1
ATOM 541 C C . LEU A 1 70 ? -12.805 -11.43 11.156 1 98.38 70 LEU A C 1
ATOM 543 O O . LEU A 1 70 ? -12.617 -10.344 11.711 1 98.38 70 LEU A O 1
ATOM 547 N N . PHE A 1 71 ? -13.828 -11.672 10.281 1 97.88 71 PHE A N 1
ATOM 548 C CA . PHE A 1 71 ? -14.844 -10.648 10.055 1 97.88 71 PHE A CA 1
ATOM 549 C C . PHE A 1 71 ? -15.688 -10.43 11.305 1 97.88 71 PHE A C 1
ATOM 551 O O . PHE A 1 71 ? -15.938 -9.289 11.695 1 97.88 71 PHE A O 1
ATOM 558 N N . GLU A 1 72 ? -16.031 -11.453 11.906 1 97.81 72 GLU A N 1
ATOM 559 C CA . GLU A 1 72 ? -16.859 -11.383 13.102 1 97.81 72 GLU A CA 1
ATOM 560 C C . GLU A 1 72 ? -16.109 -10.695 14.25 1 97.81 72 GLU A C 1
ATOM 562 O O . GLU A 1 72 ? -16.703 -9.906 14.984 1 97.81 72 GLU A O 1
ATOM 567 N N . GLU A 1 73 ? -14.875 -11 14.312 1 96.75 73 GLU A N 1
ATOM 568 C CA . GLU A 1 73 ? -14.047 -10.414 15.359 1 96.7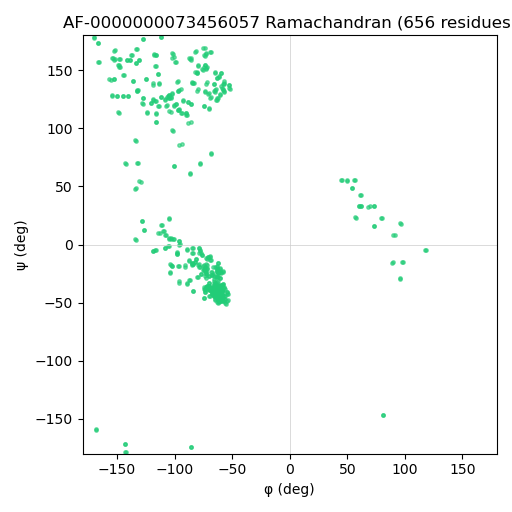5 73 GLU A CA 1
ATOM 569 C C . GLU A 1 73 ? -13.641 -8.984 15.008 1 96.75 73 GLU A C 1
ATOM 571 O O . GLU A 1 73 ? -12.977 -8.312 15.797 1 96.75 73 GLU A O 1
ATOM 576 N N . ARG A 1 74 ? -14.008 -8.523 13.883 1 93.94 74 ARG A N 1
ATOM 577 C CA . ARG A 1 74 ? -13.75 -7.172 13.398 1 93.94 74 ARG A CA 1
ATOM 578 C C . ARG A 1 74 ? -12.258 -6.887 13.32 1 93.94 74 ARG A C 1
ATOM 580 O O . ARG A 1 74 ? -11.82 -5.77 13.602 1 93.94 74 ARG A O 1
ATOM 587 N N . VAL A 1 75 ? -11.516 -8 13.008 1 95.44 75 VAL A N 1
ATOM 588 C CA . VAL A 1 75 ? -10.094 -7.836 12.766 1 95.44 75 VAL A CA 1
ATOM 589 C C . VAL A 1 75 ? -9.875 -7.164 11.406 1 95.44 75 VAL A C 1
ATOM 591 O O . VAL A 1 75 ? -9.023 -6.285 11.273 1 95.44 75 VAL A O 1
ATOM 594 N N . VAL A 1 76 ? -10.648 -7.578 10.445 1 96.62 76 VAL A N 1
ATOM 595 C CA . VAL A 1 76 ? -10.641 -7.016 9.102 1 96.62 76 VAL A CA 1
ATOM 596 C C . VAL A 1 76 ? -12.047 -7.086 8.508 1 96.62 76 VAL A C 1
ATOM 598 O O . VAL A 1 76 ? -12.898 -7.828 9.008 1 96.62 76 VAL A O 1
ATOM 601 N N . LYS A 1 77 ? -12.25 -6.297 7.562 1 95.44 77 LYS A N 1
ATOM 602 C CA . LYS A 1 77 ? -13.414 -6.398 6.684 1 95.44 77 LYS A CA 1
ATOM 603 C C . LYS A 1 77 ? -13.047 -7.043 5.352 1 95.44 77 LYS A C 1
ATOM 605 O O . LYS A 1 77 ? -11.867 -7.113 5 1 95.44 77 LYS A O 1
ATOM 610 N N . ARG A 1 78 ? -14.047 -7.496 4.586 1 97.62 78 ARG A N 1
ATOM 611 C CA . ARG A 1 78 ? -13.805 -8.156 3.307 1 97.62 78 ARG A CA 1
ATOM 612 C C . ARG A 1 78 ? -12.992 -7.262 2.373 1 97.62 78 ARG A C 1
ATOM 614 O O . ARG A 1 78 ? -12.07 -7.73 1.703 1 97.62 78 ARG A O 1
ATOM 621 N N . GLU A 1 79 ? -13.258 -5.977 2.391 1 95.19 79 GLU A N 1
ATOM 622 C CA . GLU A 1 79 ? -12.656 -5.047 1.44 1 95.19 79 GLU A CA 1
ATOM 623 C C . GLU A 1 79 ? -11.203 -4.75 1.804 1 95.19 79 GLU A C 1
ATOM 625 O O . GLU A 1 79 ? -10.461 -4.176 1.004 1 95.19 79 GLU A O 1
ATOM 630 N N . ASP A 1 80 ? -10.812 -5.223 3.01 1 95.94 80 ASP A N 1
ATOM 631 C CA . ASP A 1 80 ? -9.43 -5.027 3.436 1 95.94 80 ASP A CA 1
ATOM 632 C C . ASP A 1 80 ? -8.508 -6.078 2.812 1 95.94 80 ASP A C 1
ATOM 634 O O . ASP A 1 80 ? -7.285 -5.934 2.84 1 95.94 80 ASP A O 1
ATOM 638 N N . LEU A 1 81 ? -9.086 -7.109 2.219 1 98.31 81 LEU A N 1
ATOM 639 C CA . LEU A 1 81 ? -8.305 -8.273 1.82 1 98.31 81 LEU A CA 1
ATOM 640 C C . LEU A 1 81 ? -8.266 -8.414 0.302 1 98.31 81 LEU A C 1
ATOM 642 O O . LEU A 1 81 ? -9.258 -8.133 -0.374 1 98.31 81 LEU A O 1
ATOM 646 N N . HIS A 1 82 ? -7.121 -8.742 -0.158 1 98.81 82 HIS A N 1
ATOM 647 C CA . HIS A 1 82 ? -6.965 -9.242 -1.521 1 98.81 82 HIS A CA 1
ATOM 648 C C . HIS A 1 82 ? -6.953 -10.766 -1.553 1 98.81 82 HIS A C 1
ATOM 650 O O . HIS A 1 82 ? -6.031 -11.391 -1.024 1 98.81 82 HIS A O 1
ATOM 656 N N . ILE A 1 83 ? -7.922 -11.336 -2.188 1 98.94 83 ILE A N 1
ATOM 657 C CA . ILE A 1 83 ? -8.016 -12.789 -2.266 1 98.94 83 ILE A CA 1
ATOM 658 C C . ILE A 1 83 ? -7.891 -13.242 -3.721 1 98.94 83 ILE A C 1
ATOM 660 O O . ILE A 1 83 ? -8.609 -12.742 -4.594 1 98.94 83 ILE A O 1
ATOM 664 N N . THR A 1 84 ? -6.941 -14.094 -3.973 1 98.94 84 THR A N 1
ATOM 665 C CA . THR A 1 84 ? -6.734 -14.695 -5.285 1 98.94 84 THR A CA 1
ATOM 666 C C . THR A 1 84 ? -7.184 -16.156 -5.289 1 98.94 84 THR A C 1
ATOM 668 O O . THR A 1 84 ? -6.832 -16.922 -4.391 1 98.94 84 THR A O 1
ATOM 671 N N . SER A 1 85 ? -8.008 -16.516 -6.207 1 98.88 85 SER A N 1
ATOM 672 C CA . SER A 1 85 ? -8.297 -17.922 -6.477 1 98.88 85 SER A CA 1
ATOM 673 C C . SER A 1 85 ? -8.109 -18.25 -7.953 1 98.88 85 SER A C 1
ATOM 675 O O . SER A 1 85 ? -7.672 -17.391 -8.734 1 98.88 85 SER A O 1
ATOM 677 N N . LYS A 1 86 ? -8.289 -19.562 -8.281 1 98.88 86 LYS A N 1
ATOM 678 C CA . LYS A 1 86 ? -7.934 -20 -9.625 1 98.88 86 LYS A CA 1
ATOM 679 C C . LYS A 1 86 ? -8.844 -21.141 -10.086 1 98.88 86 LYS A C 1
ATOM 681 O O . LYS A 1 86 ? -9.312 -21.938 -9.273 1 98.88 86 LYS A O 1
ATOM 686 N N . VAL A 1 87 ? -8.969 -21.172 -11.375 1 98.69 87 VAL A N 1
ATOM 687 C CA . VAL A 1 87 ? -9.664 -22.297 -11.992 1 98.69 87 VAL A CA 1
ATOM 688 C C . VAL A 1 87 ? -8.648 -23.328 -12.469 1 98.69 87 VAL A C 1
ATOM 690 O O . VAL A 1 87 ? -7.699 -23 -13.188 1 98.69 87 VAL A O 1
ATOM 693 N N . TRP A 1 88 ? -8.898 -24.562 -12.133 1 98.5 88 TRP A N 1
ATOM 694 C CA . TRP A 1 88 ? -8.016 -25.688 -12.453 1 98.5 88 TRP A CA 1
ATOM 695 C C . TRP A 1 88 ? -8.305 -26.234 -13.844 1 98.5 88 TRP A C 1
ATOM 697 O O . TRP A 1 88 ? -9.398 -26.047 -14.375 1 98.5 88 TRP A O 1
ATOM 707 N N . HIS A 1 89 ? -7.398 -26.906 -14.422 1 97.81 89 HIS A N 1
ATOM 708 C CA . HIS A 1 89 ? -7.465 -27.312 -15.82 1 97.81 89 HIS A CA 1
ATOM 709 C C . HIS A 1 89 ? -8.5 -28.406 -16.031 1 97.81 89 HIS A C 1
ATOM 711 O O . HIS A 1 89 ? -8.953 -28.641 -17.156 1 97.81 89 HIS A O 1
ATOM 717 N N . THR A 1 90 ? -8.969 -29.125 -14.984 1 97.75 90 THR A N 1
ATOM 718 C CA . THR A 1 90 ? -10.07 -30.062 -15.125 1 97.75 90 THR A CA 1
ATOM 719 C C . THR A 1 90 ? -11.398 -29.312 -15.281 1 97.75 90 THR A C 1
ATOM 721 O O . THR A 1 90 ? -12.383 -29.891 -15.742 1 97.75 90 THR A O 1
ATOM 724 N N . MET A 1 91 ? -11.445 -28.078 -14.883 1 97.75 91 MET A N 1
ATOM 725 C CA . MET A 1 91 ? -12.648 -27.25 -14.938 1 97.75 91 MET A CA 1
ATOM 726 C C . MET A 1 91 ? -12.562 -26.234 -16.078 1 97.75 91 MET A C 1
ATOM 728 O O . MET A 1 91 ? -13.258 -25.219 -16.062 1 97.75 91 MET A O 1
ATOM 732 N N . TRP A 1 92 ? -11.742 -26.5 -17.094 1 98.19 92 TRP A N 1
ATOM 733 C CA . TRP A 1 92 ? -11.383 -25.531 -18.141 1 98.19 92 TRP A CA 1
ATOM 734 C C . TRP A 1 92 ? -12.633 -25.062 -18.891 1 98.19 92 TRP A C 1
ATOM 736 O O . TRP A 1 92 ? -12.664 -23.938 -19.406 1 98.19 92 TRP A O 1
ATOM 746 N N . ASN A 1 93 ? -13.695 -25.828 -18.922 1 97.81 93 ASN A N 1
ATOM 747 C CA . ASN A 1 93 ? -14.906 -25.484 -19.656 1 97.81 93 ASN A CA 1
ATOM 748 C C . ASN A 1 93 ? -16.078 -25.219 -18.734 1 97.81 93 ASN A C 1
ATOM 750 O O . ASN A 1 93 ? -17.234 -25.203 -19.172 1 97.81 93 ASN A O 1
ATOM 754 N N . ASP A 1 94 ? -15.82 -25.125 -17.453 1 98 94 ASP A N 1
ATOM 755 C CA . ASP A 1 94 ? -16.844 -24.906 -16.438 1 98 94 ASP A CA 1
ATOM 756 C C . ASP A 1 94 ? -16.406 -23.828 -15.445 1 98 94 ASP A C 1
ATOM 758 O O . ASP A 1 94 ? -16.484 -24.031 -14.234 1 98 94 ASP A O 1
ATOM 762 N N . VAL A 1 95 ? -15.938 -22.75 -15.969 1 98.75 95 VAL A N 1
ATOM 763 C CA . VAL A 1 95 ? -15.32 -21.688 -15.18 1 98.75 95 VAL A CA 1
ATOM 764 C C . VAL A 1 95 ? -16.344 -21.094 -14.211 1 98.75 95 VAL A C 1
ATOM 766 O O . VAL A 1 95 ? -16.031 -20.844 -13.039 1 98.75 95 VAL A O 1
ATOM 769 N N . ASP A 1 96 ? -17.547 -20.906 -14.664 1 98.75 96 ASP A N 1
ATOM 770 C CA . ASP A 1 96 ? -18.594 -20.344 -13.836 1 98.75 96 ASP A CA 1
ATOM 771 C C . ASP A 1 96 ? -18.859 -21.203 -12.609 1 98.75 96 ASP A C 1
ATOM 773 O O . ASP A 1 96 ? -18.938 -20.703 -11.484 1 98.75 96 ASP A O 1
ATOM 777 N N . LYS A 1 97 ? -19 -22.469 -12.836 1 98.38 97 LYS A N 1
ATOM 778 C CA . LYS A 1 97 ? -19.219 -23.422 -11.75 1 98.38 97 LYS A CA 1
ATOM 779 C C . LYS A 1 97 ? -18.031 -23.422 -10.781 1 98.38 97 LYS A C 1
ATOM 781 O O . LYS A 1 97 ? -18.234 -23.391 -9.562 1 98.38 97 LYS A O 1
ATOM 786 N N . SER A 1 98 ? -16.844 -23.469 -11.32 1 98.56 98 SER A N 1
ATOM 787 C CA . SER A 1 98 ? -15.641 -23.453 -10.5 1 98.56 98 SER A CA 1
ATOM 788 C C . SER A 1 98 ? -15.594 -22.219 -9.609 1 98.56 98 SER A C 1
ATOM 790 O O . SER A 1 98 ? -15.328 -22.328 -8.406 1 98.56 98 SER A O 1
ATOM 792 N N . LEU A 1 99 ? -15.859 -21.062 -10.188 1 98.88 99 LEU A N 1
ATOM 793 C CA . LEU A 1 99 ? -15.859 -19.812 -9.445 1 98.88 99 LEU A CA 1
ATOM 794 C C . LEU A 1 99 ? -16.922 -19.828 -8.352 1 98.88 99 LEU A C 1
ATOM 796 O O . LEU A 1 99 ? -16.641 -19.453 -7.207 1 98.88 99 LEU A O 1
ATOM 800 N N . ASN A 1 100 ? -18.109 -20.297 -8.664 1 98.75 100 ASN A N 1
ATOM 801 C CA . ASN A 1 100 ? -19.188 -20.359 -7.684 1 98.75 100 ASN A CA 1
ATOM 802 C C . ASN A 1 100 ? -18.828 -21.25 -6.5 1 98.75 100 ASN A C 1
ATOM 804 O O . ASN A 1 100 ? -19.094 -20.906 -5.348 1 98.75 100 ASN A O 1
ATOM 808 N N . GLU A 1 101 ? -18.266 -22.359 -6.805 1 98.5 101 GLU A N 1
ATOM 809 C CA . GLU A 1 101 ? -17.859 -23.281 -5.758 1 98.5 101 GLU A CA 1
ATOM 810 C C . GLU A 1 101 ? -16.766 -22.656 -4.871 1 98.5 101 GLU A C 1
ATOM 812 O O . GLU A 1 101 ? -16.812 -22.797 -3.648 1 98.5 101 GLU A O 1
ATOM 817 N N . SER A 1 102 ? -15.812 -22 -5.488 1 98.75 102 SER A N 1
ATOM 818 C CA . SER A 1 102 ? -14.766 -21.328 -4.727 1 98.75 102 SER A CA 1
ATOM 819 C C . SER A 1 102 ? -15.352 -20.25 -3.812 1 98.75 102 SER A C 1
ATOM 821 O O . SER A 1 102 ? -15.008 -20.188 -2.631 1 98.75 102 SER A O 1
ATOM 823 N N . LEU A 1 103 ? -16.234 -19.422 -4.367 1 98.94 103 LEU A N 1
ATOM 824 C CA . LEU A 1 103 ? -16.859 -18.359 -3.582 1 98.94 103 LEU A CA 1
ATOM 825 C C . LEU A 1 103 ? -17.656 -18.938 -2.42 1 98.94 103 LEU A C 1
ATOM 827 O O . LEU A 1 103 ? -17.625 -18.391 -1.314 1 98.94 103 LEU A O 1
ATOM 831 N N . ALA A 1 104 ? -18.359 -20.031 -2.676 1 98.81 104 ALA A N 1
ATOM 832 C CA . ALA A 1 104 ? -19.141 -20.672 -1.628 1 98.81 104 ALA A CA 1
ATOM 833 C C . ALA A 1 104 ? -18.234 -21.172 -0.504 1 98.81 104 ALA A C 1
ATOM 835 O O . ALA A 1 104 ? -18.531 -20.953 0.675 1 98.81 104 ALA A O 1
ATOM 836 N N . ARG A 1 105 ? -17.172 -21.828 -0.826 1 98.75 105 ARG A N 1
ATOM 837 C CA . ARG A 1 105 ? -16.25 -22.359 0.169 1 98.75 105 ARG A CA 1
ATOM 838 C C . ARG A 1 105 ? -15.539 -21.234 0.917 1 98.75 105 ARG A C 1
ATOM 840 O O . ARG A 1 105 ? -15.352 -21.312 2.133 1 98.75 105 ARG A O 1
ATOM 847 N N . LEU A 1 106 ? -15.148 -20.188 0.175 1 98.88 106 LEU A N 1
ATOM 848 C CA . LEU A 1 106 ? -14.469 -19.047 0.771 1 98.88 106 LEU A CA 1
ATOM 849 C C . LEU A 1 106 ? -15.438 -18.219 1.604 1 98.88 106 LEU A C 1
ATOM 851 O O . LEU A 1 106 ? -15.008 -17.406 2.43 1 98.88 106 LEU A O 1
ATOM 855 N N . LYS A 1 107 ? -16.766 -18.359 1.34 1 98.69 107 LYS A N 1
ATOM 856 C CA . LYS A 1 107 ? -17.828 -17.609 2.006 1 98.69 107 LYS A CA 1
ATOM 857 C C . LYS A 1 107 ? -17.703 -16.109 1.755 1 98.69 107 LYS A C 1
ATOM 859 O O . LYS A 1 107 ? -17.797 -15.312 2.688 1 98.69 107 LYS A O 1
ATOM 864 N N . VAL A 1 108 ? -17.422 -15.766 0.56 1 98.81 108 VAL A N 1
ATOM 865 C CA . VAL A 1 108 ? -17.359 -14.375 0.125 1 98.81 108 VAL A CA 1
ATOM 866 C C . VAL A 1 108 ? -18.109 -14.211 -1.19 1 98.81 108 VAL A C 1
ATOM 868 O O . VAL A 1 108 ? -18.375 -15.195 -1.887 1 98.81 108 VAL A O 1
ATOM 871 N N . ASP A 1 109 ? -18.344 -12.969 -1.581 1 98.69 109 ASP A N 1
ATOM 872 C CA . ASP A 1 109 ? -19.141 -12.672 -2.76 1 98.69 109 ASP A CA 1
ATOM 873 C C . ASP A 1 109 ? -18.266 -12.438 -3.986 1 98.69 109 ASP A C 1
ATOM 875 O O . ASP A 1 109 ? -18.75 -12.469 -5.121 1 98.69 109 ASP A O 1
ATOM 879 N N . TYR A 1 110 ? -17.016 -12.172 -3.748 1 98.88 110 TYR A N 1
ATOM 880 C CA . TYR A 1 110 ? -16.094 -11.898 -4.852 1 98.88 110 TYR A CA 1
ATOM 881 C C . TYR A 1 110 ? -14.664 -12.234 -4.465 1 98.88 110 TYR A C 1
ATOM 883 O O . TYR A 1 110 ? -14.352 -12.383 -3.281 1 98.88 110 TYR A O 1
ATOM 891 N N . VAL A 1 111 ? -13.859 -12.398 -5.469 1 98.94 111 VAL A N 1
ATOM 892 C CA . VAL A 1 111 ? -12.414 -12.438 -5.293 1 98.94 111 VAL A CA 1
ATOM 893 C C . VAL A 1 111 ? -11.773 -11.258 -6.023 1 98.94 111 VAL A C 1
ATOM 895 O O . VAL A 1 111 ? -12.336 -10.734 -6.988 1 98.94 111 VAL A O 1
ATOM 898 N N . ASP A 1 112 ? -10.648 -10.867 -5.535 1 98.88 112 ASP A N 1
ATOM 899 C CA . ASP A 1 112 ? -9.961 -9.703 -6.078 1 98.88 112 ASP A CA 1
ATOM 900 C C . ASP A 1 112 ? -9.203 -10.055 -7.352 1 98.88 112 ASP A C 1
ATOM 902 O O . ASP A 1 112 ? -8.984 -9.195 -8.211 1 98.88 112 ASP A O 1
ATOM 906 N N . LEU A 1 113 ? -8.789 -11.289 -7.48 1 98.94 113 LEU A N 1
ATOM 907 C CA . LEU A 1 113 ? -8.078 -11.805 -8.648 1 98.94 113 LEU A CA 1
ATOM 908 C C . LEU A 1 113 ? -8.461 -13.25 -8.922 1 98.94 113 LEU A C 1
ATOM 910 O O . LEU A 1 113 ? -8.469 -14.086 -8.016 1 98.94 113 LEU A O 1
ATOM 914 N N . PHE A 1 114 ? -8.859 -13.523 -10.141 1 98.94 114 PHE A N 1
ATOM 915 C CA . PHE A 1 114 ? -9.219 -14.867 -10.578 1 98.94 114 PHE A CA 1
ATOM 916 C C . PHE A 1 114 ? -8.336 -15.305 -11.742 1 98.94 114 PHE A C 1
ATOM 918 O O . PHE A 1 114 ? -8.289 -14.633 -12.781 1 98.94 114 PHE A O 1
ATOM 925 N N . LEU A 1 115 ? -7.621 -16.422 -11.562 1 98.94 115 LEU A N 1
ATOM 926 C CA . LEU A 1 115 ? -6.609 -16.828 -12.539 1 98.94 115 LEU A CA 1
ATOM 927 C C . LEU A 1 115 ? -7.004 -18.125 -13.227 1 98.94 115 LEU A C 1
ATOM 929 O O . LEU A 1 115 ? -7.609 -19 -12.609 1 98.94 115 LEU A O 1
ATOM 933 N N . GLN A 1 116 ? -6.621 -18.203 -14.469 1 98.94 116 GLN A N 1
ATOM 934 C CA . GLN A 1 116 ? -6.449 -19.531 -15.07 1 98.94 116 GLN A CA 1
ATOM 935 C C . GLN A 1 116 ? -5.18 -20.203 -14.562 1 98.94 116 GLN A C 1
ATOM 937 O O . GLN A 1 116 ? -4.07 -19.719 -14.82 1 98.94 116 GLN A O 1
ATOM 942 N N . HIS A 1 117 ? -5.32 -21.312 -13.938 1 98.75 117 HIS A N 1
ATOM 943 C CA . HIS A 1 117 ? -4.25 -21.891 -13.133 1 98.75 117 HIS A CA 1
ATOM 944 C C . HIS A 1 117 ? -3.158 -22.484 -14.023 1 98.75 117 HIS A C 1
ATOM 946 O O . HIS A 1 117 ? -1.977 -22.422 -13.68 1 98.75 117 HIS A O 1
ATOM 952 N N . TRP A 1 118 ? -3.514 -23.109 -15.133 1 98.12 118 TRP A N 1
ATOM 953 C CA . TRP A 1 118 ? -2.613 -23.703 -16.125 1 98.12 118 TRP A CA 1
ATOM 954 C C . TRP A 1 118 ? -3.162 -23.531 -17.531 1 98.12 118 TRP A C 1
ATOM 956 O O . TRP A 1 118 ? -4.375 -23.609 -17.75 1 98.12 118 TRP A O 1
ATOM 966 N N . PRO A 1 119 ? -2.311 -23.359 -18.484 1 97.75 119 PRO A N 1
ATOM 967 C CA . PRO A 1 119 ? -2.768 -23.281 -19.875 1 97.75 119 PRO A CA 1
ATOM 968 C C . PRO A 1 119 ? -2.883 -24.656 -20.531 1 97.75 119 PRO A C 1
ATOM 970 O O . PRO A 1 119 ? -2.221 -24.922 -21.531 1 97.75 119 PRO A O 1
ATOM 973 N N . LEU A 1 120 ? -3.742 -25.5 -19.953 1 95.75 120 LEU A N 1
ATOM 974 C CA . LEU A 1 120 ? -4.02 -26.812 -20.516 1 95.75 120 LEU A CA 1
ATOM 975 C C . LEU A 1 120 ? -5.426 -27.266 -20.141 1 95.75 120 LEU A C 1
ATOM 977 O O . LEU A 1 120 ? -6.105 -26.625 -19.344 1 95.75 120 LEU A O 1
ATOM 981 N N . CYS A 1 121 ? -5.922 -28.312 -20.781 1 97.94 121 CYS A N 1
ATOM 982 C CA . CYS A 1 121 ? -7.242 -28.891 -20.578 1 97.94 121 CYS A CA 1
ATOM 983 C C . CYS A 1 121 ? -7.137 -30.406 -20.344 1 97.94 121 CYS A C 1
ATOM 985 O O . CYS A 1 121 ? -6.594 -31.125 -21.172 1 97.94 121 CYS A O 1
ATOM 987 N N . THR A 1 122 ? -7.641 -30.797 -19.203 1 97.75 122 THR A N 1
ATOM 988 C CA . THR A 1 122 ? -7.676 -32.219 -18.938 1 97.75 122 THR A CA 1
ATOM 989 C C . THR A 1 122 ? -9.109 -32.719 -18.766 1 97.75 122 THR A C 1
ATOM 991 O O . THR A 1 122 ? -10.031 -31.906 -18.609 1 97.75 122 THR A O 1
ATOM 994 N N . GLN A 1 123 ? -9.258 -34 -18.859 1 97.25 123 GLN A N 1
ATOM 995 C CA . GLN A 1 123 ? -10.578 -34.594 -18.703 1 97.25 123 GLN A CA 1
ATOM 996 C C . GLN A 1 123 ? -11.047 -34.531 -17.25 1 97.25 123 GLN A C 1
ATOM 998 O O . GLN A 1 123 ? -10.234 -34.5 -16.328 1 97.25 123 GLN A O 1
ATOM 1003 N N . LYS A 1 124 ? -12.406 -34.5 -17.125 1 95.88 124 LYS A N 1
ATOM 1004 C CA . LYS A 1 124 ? -13 -34.594 -15.797 1 95.88 124 LYS A CA 1
ATOM 1005 C C . LYS A 1 124 ? -13.219 -36.062 -15.406 1 95.88 124 LYS A C 1
ATOM 1007 O O . LYS A 1 124 ? -14.117 -36.719 -15.938 1 95.88 124 LYS A O 1
ATOM 1012 N N . VAL A 1 125 ? -12.352 -36.5 -14.531 1 96.25 125 VAL A N 1
ATOM 1013 C CA . VAL A 1 125 ? -12.461 -37.875 -14.062 1 96.25 125 VAL A CA 1
ATOM 1014 C C . VAL A 1 125 ? -12.961 -37.906 -12.617 1 96.25 125 VAL A C 1
ATOM 1016 O O . VAL A 1 125 ? -12.414 -37.188 -11.758 1 96.25 125 VAL A O 1
ATOM 1019 N N . PRO A 1 126 ? -14.07 -38.625 -12.359 1 95.94 126 PRO A N 1
ATOM 1020 C CA . PRO A 1 126 ? -14.562 -38.688 -10.977 1 95.94 126 PRO A CA 1
ATOM 1021 C C . PRO A 1 126 ? -13.531 -39.281 -10.016 1 95.94 126 PRO A C 1
ATOM 1023 O O . PRO A 1 126 ? -12.82 -40.219 -10.375 1 95.94 126 PRO A O 1
ATOM 1026 N N . ASP A 1 127 ? -13.359 -38.719 -8.883 1 95.12 127 ASP A N 1
ATOM 1027 C CA . ASP A 1 127 ? -12.508 -39.125 -7.77 1 95.12 127 ASP A CA 1
ATOM 1028 C C . ASP A 1 127 ? -13.117 -38.688 -6.438 1 95.12 127 ASP A C 1
ATOM 1030 O O . ASP A 1 127 ? -13.172 -37.5 -6.129 1 95.12 127 ASP A O 1
ATOM 1034 N N . PRO A 1 128 ? -13.539 -39.625 -5.574 1 93.25 128 PRO A N 1
ATOM 1035 C CA . PRO A 1 128 ? -14.195 -39.281 -4.312 1 93.25 128 PRO A CA 1
ATOM 1036 C C . PRO A 1 128 ? -13.281 -38.5 -3.371 1 93.25 128 PRO A C 1
ATOM 1038 O O . PRO A 1 128 ? -13.758 -37.844 -2.459 1 93.25 128 PRO A O 1
ATOM 1041 N N . HIS A 1 129 ? -12.031 -38.562 -3.594 1 90.75 129 HIS A N 1
ATOM 1042 C CA . HIS A 1 129 ? -11.086 -37.906 -2.705 1 90.75 129 HIS A CA 1
ATOM 1043 C C . HIS A 1 129 ? -10.656 -36.531 -3.264 1 90.75 129 HIS A C 1
ATOM 1045 O O . HIS A 1 129 ? -9.953 -35.781 -2.598 1 90.75 129 HIS A O 1
ATOM 1051 N N . GLY A 1 130 ? -11.078 -36.281 -4.48 1 92.94 130 GLY A N 1
ATOM 1052 C CA . GLY A 1 130 ? -10.727 -35.031 -5.102 1 92.94 130 GLY A CA 1
ATOM 1053 C C . GLY A 1 130 ? -11.641 -33.875 -4.688 1 92.94 130 GLY A C 1
ATOM 1054 O O . GLY A 1 130 ? -12.695 -34.125 -4.082 1 92.94 130 GLY A O 1
ATOM 1055 N N . VAL A 1 131 ? -11.227 -32.719 -4.965 1 93 131 VAL A N 1
ATOM 1056 C CA . VAL A 1 131 ? -12.07 -31.531 -4.754 1 93 131 VAL A CA 1
ATOM 1057 C C . VAL A 1 131 ? -13.32 -31.625 -5.625 1 93 131 VAL A C 1
ATOM 1059 O O . VAL A 1 131 ? -13.227 -31.922 -6.82 1 93 131 VAL A O 1
ATOM 1062 N N . ASP A 1 132 ? -14.5 -31.5 -4.961 1 93.06 132 ASP A N 1
ATOM 1063 C CA . ASP A 1 132 ? -15.789 -31.656 -5.629 1 93.06 132 ASP A CA 1
ATOM 1064 C C . ASP A 1 132 ? -15.898 -33 -6.32 1 93.06 132 ASP A C 1
ATOM 1066 O O . ASP A 1 132 ? -16.547 -33.125 -7.367 1 93.06 132 ASP A O 1
ATOM 1070 N N . LYS A 1 133 ? -15.164 -33.969 -5.887 1 94.94 133 LYS A N 1
ATOM 1071 C CA . LYS A 1 133 ? -15.172 -35.344 -6.344 1 94.94 133 LYS A CA 1
ATOM 1072 C C . LYS A 1 133 ? -14.641 -35.469 -7.77 1 94.94 133 LYS A C 1
ATOM 1074 O O . LYS A 1 133 ? -15.172 -36.219 -8.578 1 94.94 133 LYS A O 1
ATOM 1079 N N . ILE A 1 134 ? -13.75 -34.625 -8.055 1 95.56 134 ILE A N 1
ATOM 1080 C CA . ILE A 1 134 ? -13.07 -34.625 -9.344 1 95.56 134 ILE A CA 1
ATOM 1081 C C . ILE A 1 134 ? -11.57 -34.844 -9.133 1 95.56 134 ILE A C 1
ATOM 1083 O O . ILE A 1 134 ? -10.969 -34.219 -8.25 1 95.56 134 ILE A O 1
ATOM 1087 N N . ALA A 1 135 ? -10.969 -35.656 -9.984 1 95.38 135 ALA A N 1
ATOM 1088 C CA . ALA A 1 135 ? -9.531 -35.906 -9.883 1 95.38 135 ALA A CA 1
ATOM 1089 C C . ALA A 1 135 ? -8.742 -34.625 -10.18 1 95.38 135 ALA A C 1
ATOM 1091 O O . ALA A 1 135 ? -9.008 -33.938 -11.164 1 95.38 135 ALA A O 1
ATOM 1092 N N . LYS A 1 136 ? -7.793 -34.312 -9.328 1 94.12 136 LYS A N 1
ATOM 1093 C CA . LYS A 1 136 ? -6.957 -33.125 -9.508 1 94.12 136 LYS A CA 1
ATOM 1094 C C . LYS A 1 136 ? -6.086 -33.25 -10.758 1 94.12 136 LYS A C 1
ATOM 1096 O O . LYS A 1 136 ? -5.969 -32.281 -11.531 1 94.12 136 LYS A O 1
ATOM 1101 N N . GLU A 1 137 ? -5.52 -34.469 -10.969 1 94.25 137 GLU A N 1
ATOM 1102 C CA . GLU A 1 137 ? -4.672 -34.781 -12.109 1 94.25 137 GLU A CA 1
ATOM 1103 C C . GLU A 1 137 ? -5.07 -36.125 -12.734 1 94.25 137 GLU A C 1
ATOM 1105 O O . GLU A 1 137 ? -4.484 -37.156 -12.422 1 94.25 137 GLU A O 1
ATOM 1110 N N . PRO A 1 138 ? -5.969 -36.094 -13.68 1 95.94 138 PRO A N 1
ATOM 1111 C CA . PRO A 1 138 ? -6.441 -37.344 -14.266 1 95.94 138 PRO A CA 1
ATOM 1112 C C . PRO A 1 138 ? -5.383 -38.031 -15.141 1 95.94 138 PRO A C 1
ATOM 1114 O O . PRO A 1 138 ? -4.789 -37.375 -16.016 1 95.94 138 PRO A O 1
ATOM 1117 N N . VAL A 1 139 ? -5.16 -39.219 -14.922 1 93.81 139 VAL A N 1
ATOM 1118 C CA . VAL A 1 139 ? -4.195 -40.031 -15.68 1 93.81 139 VAL A CA 1
ATOM 1119 C C . VAL A 1 139 ? -4.832 -41.344 -16.125 1 93.81 139 VAL A C 1
ATOM 1121 O O . VAL A 1 139 ? -5.82 -41.781 -15.531 1 93.81 139 VAL A O 1
ATOM 1124 N N . ASP A 1 140 ? -4.242 -41.906 -17.125 1 94 140 ASP A N 1
ATOM 1125 C CA . ASP A 1 140 ? -4.707 -43.219 -17.562 1 94 140 ASP A CA 1
ATOM 1126 C C . ASP A 1 140 ? -4.039 -44.344 -16.75 1 94 140 ASP A C 1
ATOM 1128 O O . ASP A 1 140 ? -3.369 -44.062 -15.75 1 94 140 ASP A O 1
ATOM 1132 N N . ASP A 1 141 ? -4.324 -45.562 -17.172 1 92.69 141 ASP A N 1
ATOM 1133 C CA . ASP A 1 141 ? -3.844 -46.719 -16.438 1 92.69 141 ASP A CA 1
ATOM 1134 C C . ASP A 1 141 ? -2.318 -46.781 -16.438 1 92.69 141 ASP A C 1
ATOM 1136 O O . ASP A 1 141 ? -1.715 -47.406 -15.562 1 92.69 141 ASP A O 1
ATOM 1140 N N . GLN A 1 142 ? -1.693 -46.156 -17.406 1 92.88 142 GLN A N 1
ATOM 1141 C CA . GLN A 1 142 ? -0.24 -46.188 -17.531 1 92.88 142 GLN A CA 1
ATOM 1142 C C . GLN A 1 142 ? 0.373 -44.938 -16.859 1 92.88 142 GLN A C 1
ATOM 1144 O O . GLN A 1 142 ? 1.593 -44.781 -16.875 1 92.88 142 GLN A O 1
ATOM 1149 N N . GLY A 1 143 ? -0.466 -44.062 -16.281 1 89.88 143 GLY A N 1
ATOM 1150 C CA . GLY A 1 143 ? 0.019 -42.875 -15.586 1 89.88 143 GLY A CA 1
ATOM 1151 C C . GLY A 1 143 ? 0.16 -41.656 -16.484 1 89.88 143 GLY A C 1
ATOM 1152 O O . GLY A 1 143 ? 0.678 -40.625 -16.047 1 89.88 143 GLY A O 1
ATOM 1153 N N . ASN A 1 144 ? -0.311 -41.781 -17.672 1 92.25 144 ASN A N 1
ATOM 1154 C CA . ASN A 1 144 ? -0.239 -40.656 -18.609 1 92.25 144 ASN A CA 1
ATOM 1155 C C . ASN A 1 144 ? -1.397 -39.688 -18.391 1 92.25 144 ASN A C 1
ATOM 1157 O O . ASN A 1 144 ? -2.527 -40.125 -18.141 1 92.25 144 ASN A O 1
ATOM 1161 N N . PRO A 1 145 ? -1.035 -38.438 -18.469 1 95.25 145 PRO A N 1
ATOM 1162 C CA . PRO A 1 145 ? -2.105 -37.438 -18.297 1 95.25 145 PRO A CA 1
ATOM 1163 C C . PRO A 1 145 ? -3.232 -37.625 -19.312 1 95.25 145 PRO A C 1
ATOM 1165 O O . PRO A 1 145 ? -2.973 -37.906 -20.484 1 95.25 145 PRO A O 1
ATOM 1168 N N . LEU A 1 146 ? -4.449 -37.469 -18.859 1 97.12 146 LEU A N 1
ATOM 1169 C CA . LEU A 1 146 ? -5.621 -37.5 -19.719 1 97.12 146 LEU A CA 1
ATOM 1170 C C . LEU A 1 146 ? -6.027 -36.094 -20.172 1 97.12 146 LEU A C 1
ATOM 1172 O O . LEU A 1 146 ? -6.898 -35.5 -19.562 1 97.12 146 LEU A O 1
ATOM 1176 N N . TYR A 1 147 ? -5.449 -35.656 -21.219 1 97 147 TYR A N 1
ATOM 1177 C CA . TYR A 1 147 ? -5.805 -34.375 -21.781 1 97 147 TYR A CA 1
ATOM 1178 C C . TYR A 1 147 ? -7.152 -34.438 -22.5 1 97 147 TYR A C 1
ATOM 1180 O O . TYR A 1 147 ? -7.578 -35.5 -22.938 1 97 147 TYR A O 1
ATOM 1188 N N . ASP A 1 148 ? -7.836 -33.344 -22.578 1 96.69 148 ASP A N 1
ATOM 1189 C CA . ASP A 1 148 ? -9.078 -33.281 -23.328 1 96.69 148 ASP A CA 1
ATOM 1190 C C . ASP A 1 148 ? -8.812 -32.875 -24.781 1 96.69 148 ASP A C 1
ATOM 1192 O O . ASP A 1 148 ? -8.453 -31.719 -25.047 1 96.69 148 ASP A O 1
ATOM 1196 N N . GLU A 1 149 ? -9.016 -33.75 -25.656 1 92.69 149 GLU A N 1
ATOM 1197 C CA . GLU A 1 149 ? -8.695 -33.531 -27.062 1 92.69 149 GLU A CA 1
ATOM 1198 C C . GLU A 1 149 ? -9.516 -32.375 -27.656 1 92.69 149 GLU A C 1
ATOM 1200 O O . GLU A 1 149 ? -9.109 -31.766 -28.641 1 92.69 149 GLU A O 1
ATOM 1205 N N . LYS A 1 150 ? -10.602 -32.094 -27.078 1 93.44 150 LYS A N 1
ATOM 1206 C CA . LYS A 1 150 ? -11.477 -31.031 -27.562 1 93.44 150 LYS A CA 1
ATOM 1207 C C . LYS A 1 150 ? -11.117 -29.688 -26.938 1 93.44 150 LYS A C 1
ATOM 1209 O O . LYS A 1 150 ? -11.648 -28.641 -27.312 1 93.44 150 LYS A O 1
ATOM 1214 N N . GLY A 1 151 ? -10.156 -29.812 -26.031 1 96.25 151 GLY A N 1
ATOM 1215 C CA . GLY A 1 151 ? -9.891 -28.609 -25.234 1 96.25 151 GLY A CA 1
ATOM 1216 C C . GLY A 1 151 ? -8.938 -27.656 -25.922 1 96.25 151 GLY A C 1
ATOM 1217 O O . GLY A 1 151 ? -7.969 -28.078 -26.562 1 96.25 151 GLY A O 1
ATOM 1218 N N . ASP A 1 152 ? -9.234 -26.391 -25.812 1 97.81 152 ASP A N 1
ATOM 1219 C CA . ASP A 1 152 ? -8.344 -25.281 -26.078 1 97.81 152 ASP A CA 1
ATOM 1220 C C . ASP A 1 152 ? -8.227 -24.359 -24.859 1 97.81 152 ASP A C 1
ATOM 1222 O O . ASP A 1 152 ? -9.203 -23.719 -24.453 1 97.81 152 ASP A O 1
ATOM 1226 N N . TRP A 1 153 ? -7.082 -24.328 -24.312 1 97.81 153 TRP A N 1
ATOM 1227 C CA . TRP A 1 153 ? -6.91 -23.672 -23.016 1 97.81 153 TRP A CA 1
ATOM 1228 C C . TRP A 1 153 ? -7.336 -22.203 -23.094 1 97.81 153 TRP A C 1
ATOM 1230 O O . TRP A 1 153 ? -7.672 -21.609 -22.078 1 97.81 153 TRP A O 1
ATOM 1240 N N . ILE A 1 154 ? -7.32 -21.641 -24.281 1 98.69 154 ILE A N 1
ATOM 1241 C CA . ILE A 1 154 ? -7.672 -20.234 -24.422 1 98.69 154 ILE A CA 1
ATOM 1242 C C . ILE A 1 154 ? -9.141 -20.031 -24.062 1 98.69 154 ILE A C 1
ATOM 1244 O O . ILE A 1 154 ? -9.547 -18.938 -23.656 1 98.69 154 ILE A O 1
ATOM 1248 N N . GLU A 1 155 ? -9.969 -21.094 -24.234 1 98.62 155 GLU A N 1
ATOM 1249 C CA . GLU A 1 155 ? -11.391 -21.047 -23.891 1 98.62 155 GLU A CA 1
ATOM 1250 C C . GLU A 1 155 ? -11.602 -20.75 -22.422 1 98.62 155 GLU A C 1
ATOM 1252 O O . GLU A 1 155 ? -12.562 -20.062 -22.047 1 98.62 155 GLU A O 1
ATOM 1257 N N . THR A 1 156 ? -10.727 -21.25 -21.562 1 98.81 156 THR A N 1
ATOM 1258 C CA . THR A 1 156 ? -10.82 -20.984 -20.125 1 98.81 156 THR A CA 1
ATOM 1259 C C . THR A 1 156 ? -10.672 -19.5 -19.844 1 98.81 156 THR A C 1
ATOM 1261 O O . THR A 1 156 ? -11.492 -18.906 -19.156 1 98.81 156 THR A O 1
ATOM 1264 N N . TYR A 1 157 ? -9.68 -18.859 -20.438 1 98.88 157 TYR A N 1
ATOM 1265 C CA . TYR A 1 157 ? -9.453 -17.438 -20.219 1 98.88 157 TYR A CA 1
ATOM 1266 C C . TYR A 1 157 ? -10.625 -16.625 -20.766 1 98.88 157 TYR A C 1
ATOM 1268 O O . TYR A 1 157 ? -11.047 -15.641 -20.141 1 98.88 157 TYR A O 1
ATOM 1276 N N . LYS A 1 158 ? -11.125 -17.062 -21.906 1 98.88 158 LYS A N 1
ATOM 1277 C CA . LYS A 1 158 ? -12.258 -16.359 -22.5 1 98.88 158 LYS A CA 1
ATOM 1278 C C . LYS A 1 158 ? -13.477 -16.406 -21.594 1 98.88 158 LYS A C 1
ATOM 1280 O O . LYS A 1 158 ? -14.227 -15.438 -21.5 1 98.88 158 LYS A O 1
ATOM 1285 N N . GLN A 1 159 ? -13.664 -17.547 -20.969 1 98.88 159 GLN A N 1
ATOM 1286 C CA . GLN A 1 159 ? -14.766 -17.656 -20 1 98.88 159 GLN A CA 1
ATOM 1287 C C . GLN A 1 159 ? -14.539 -16.75 -18.797 1 98.88 159 GLN A C 1
ATOM 1289 O O . GLN A 1 159 ? -15.477 -16.109 -18.328 1 98.88 159 GLN A O 1
ATOM 1294 N N . ILE A 1 160 ? -13.336 -16.688 -18.297 1 98.94 160 ILE A N 1
ATOM 1295 C CA . ILE A 1 160 ? -12.984 -15.797 -17.188 1 98.94 160 ILE A CA 1
ATOM 1296 C C . ILE A 1 160 ? -13.234 -14.352 -17.594 1 98.94 160 ILE A C 1
ATOM 1298 O O . ILE A 1 160 ? -13.836 -13.586 -16.844 1 98.94 160 ILE A O 1
ATOM 1302 N N . GLU A 1 161 ? -12.766 -14.016 -18.781 1 98.88 161 GLU A N 1
ATOM 1303 C CA . GLU A 1 161 ? -12.906 -12.664 -19.312 1 98.88 161 GLU A CA 1
ATOM 1304 C C . GLU A 1 161 ? -14.375 -12.266 -19.438 1 98.88 161 GLU A C 1
ATOM 1306 O O . GLU A 1 161 ? -14.742 -11.125 -19.125 1 98.88 161 GLU A O 1
ATOM 1311 N N . LYS A 1 162 ? -15.195 -13.195 -19.859 1 98.75 162 LYS A N 1
ATOM 1312 C CA . LYS A 1 162 ? -16.625 -12.938 -19.984 1 98.75 162 LYS A CA 1
ATOM 1313 C C . LYS A 1 162 ? -17.234 -12.555 -18.625 1 98.75 162 LYS A C 1
ATOM 1315 O O . LYS A 1 162 ? -18.016 -11.609 -18.547 1 98.75 162 LYS A O 1
ATOM 1320 N N . ILE A 1 163 ? -16.859 -13.25 -17.641 1 98.88 163 ILE A N 1
ATOM 1321 C CA . ILE A 1 163 ? -17.328 -12.953 -16.281 1 98.88 163 ILE A CA 1
ATOM 1322 C C . ILE A 1 163 ? -16.859 -11.562 -15.867 1 98.88 163 ILE A C 1
ATOM 1324 O O . ILE A 1 163 ? -17.672 -10.758 -15.383 1 98.88 163 ILE A O 1
ATOM 1328 N N . TYR A 1 164 ? -15.641 -11.234 -16.109 1 98.75 164 TYR A N 1
ATOM 1329 C CA . TYR A 1 164 ? -15.008 -9.992 -15.688 1 98.75 164 TYR A CA 1
ATOM 1330 C C . TYR A 1 164 ? -15.617 -8.797 -16.406 1 98.75 164 TYR A C 1
ATOM 1332 O O . TYR A 1 164 ? -15.812 -7.738 -15.797 1 98.75 164 TYR A O 1
ATOM 1340 N N . LEU A 1 165 ? -15.961 -8.961 -17.656 1 98.38 165 LEU A N 1
ATOM 1341 C CA . LEU A 1 165 ? -16.406 -7.836 -18.469 1 98.38 165 LEU A CA 1
ATOM 1342 C C . LEU A 1 165 ? -17.906 -7.625 -18.328 1 98.38 165 LEU A C 1
ATOM 1344 O O . LEU A 1 165 ? -18.438 -6.594 -18.75 1 98.38 165 LEU A O 1
ATOM 1348 N N . ASP A 1 166 ? -18.594 -8.641 -17.75 1 98.31 166 ASP A N 1
ATOM 1349 C CA . ASP A 1 166 ? -20.031 -8.469 -17.5 1 98.31 166 ASP A CA 1
ATOM 1350 C C . ASP A 1 166 ? -20.281 -7.449 -16.391 1 98.31 166 ASP A C 1
ATOM 1352 O O . ASP A 1 166 ? -19.969 -7.707 -15.234 1 98.31 166 ASP A O 1
ATOM 1356 N N . LYS A 1 167 ? -20.906 -6.352 -16.656 1 95.94 167 LYS A N 1
ATOM 1357 C CA . LYS A 1 167 ? -21.141 -5.246 -15.727 1 95.94 167 LYS A CA 1
ATOM 1358 C C . LYS A 1 167 ? -22.047 -5.672 -14.578 1 95.94 167 LYS A C 1
ATOM 1360 O O . LYS A 1 167 ? -22.047 -5.047 -13.516 1 95.94 167 LYS A O 1
ATOM 1365 N N . ASN A 1 168 ? -22.766 -6.73 -14.758 1 97.62 168 ASN A N 1
ATOM 1366 C CA . ASN A 1 168 ? -23.703 -7.199 -13.742 1 97.62 168 ASN A CA 1
ATOM 1367 C C . ASN A 1 168 ? -23.109 -8.312 -12.898 1 97.62 168 ASN A C 1
ATOM 1369 O O . ASN A 1 168 ? -23.734 -8.773 -11.938 1 97.62 168 ASN A O 1
ATOM 1373 N N . ASP A 1 169 ? -21.984 -8.766 -13.242 1 98.38 169 ASP A N 1
ATOM 1374 C CA . ASP A 1 169 ? -21.281 -9.797 -12.492 1 98.38 169 ASP A CA 1
ATOM 1375 C C . ASP A 1 169 ? -20.125 -9.195 -11.695 1 98.38 169 ASP A C 1
ATOM 1377 O O . ASP A 1 169 ? -19.109 -8.781 -12.266 1 98.38 169 ASP A O 1
ATOM 1381 N N . LYS A 1 170 ? -20.172 -9.227 -10.391 1 97.88 170 LYS A N 1
ATOM 1382 C CA . LYS A 1 170 ? -19.203 -8.539 -9.539 1 97.88 170 LYS A CA 1
ATOM 1383 C C . LYS A 1 170 ? -18.328 -9.539 -8.789 1 97.88 170 LYS A C 1
ATOM 1385 O O . LYS A 1 170 ? -17.656 -9.18 -7.824 1 97.88 170 LYS A O 1
ATOM 1390 N N . ARG A 1 171 ? -18.328 -10.758 -9.25 1 98.62 171 ARG A N 1
ATOM 1391 C CA . ARG A 1 171 ? -17.672 -11.844 -8.516 1 98.62 171 ARG A CA 1
ATOM 1392 C C . ARG A 1 171 ? -16.156 -11.75 -8.633 1 98.62 171 ARG A C 1
ATOM 1394 O O . ARG A 1 171 ? -15.43 -12.367 -7.844 1 98.62 171 ARG A O 1
ATOM 1401 N N . VAL A 1 172 ? -15.633 -10.969 -9.656 1 98.81 172 VAL A N 1
ATOM 1402 C CA . VAL A 1 172 ? -14.188 -10.883 -9.844 1 98.81 172 VAL A CA 1
ATOM 1403 C C . VAL A 1 172 ? -13.789 -9.43 -10.094 1 98.81 172 VAL A C 1
ATOM 1405 O O . VAL A 1 172 ? -14.477 -8.703 -10.82 1 98.81 172 VAL A O 1
ATOM 1408 N N . ARG A 1 173 ? -12.633 -9 -9.516 1 98.19 173 ARG A N 1
ATOM 1409 C CA . ARG A 1 173 ? -12.211 -7.605 -9.633 1 98.19 173 ARG A CA 1
ATOM 1410 C C . ARG A 1 173 ? -11.07 -7.461 -10.641 1 98.19 173 ARG A C 1
ATOM 1412 O O . ARG A 1 173 ? -10.852 -6.379 -11.188 1 98.19 173 ARG A O 1
ATOM 1419 N N . ALA A 1 174 ? -10.328 -8.523 -10.875 1 98.75 174 ALA A N 1
ATOM 1420 C CA . ALA A 1 174 ? -9.266 -8.641 -11.875 1 98.75 174 ALA A CA 1
ATOM 1421 C C . ALA A 1 174 ? -9.094 -10.086 -12.328 1 98.75 174 ALA A C 1
ATOM 1423 O O . ALA A 1 174 ? -9.508 -11.016 -11.625 1 98.75 174 ALA A O 1
ATOM 1424 N N . ILE A 1 175 ? -8.5 -10.242 -13.484 1 98.94 175 ILE A N 1
ATOM 1425 C CA . ILE A 1 175 ? -8.297 -11.594 -14 1 98.94 175 ILE A CA 1
ATOM 1426 C C . ILE A 1 175 ? -6.859 -11.742 -14.508 1 98.94 175 ILE A C 1
ATOM 1428 O O . ILE A 1 175 ? -6.188 -10.75 -14.781 1 98.94 175 ILE A O 1
ATOM 1432 N N . GLY A 1 176 ? -6.398 -12.891 -14.555 1 98.94 176 GLY A N 1
ATOM 1433 C CA . GLY A 1 176 ? -5.051 -13.172 -15.023 1 98.94 176 GLY A CA 1
ATOM 1434 C C . GLY A 1 176 ? -4.797 -14.648 -15.258 1 98.94 176 GLY A C 1
ATOM 1435 O O . GLY A 1 176 ? -5.719 -15.398 -15.586 1 98.94 176 GLY A O 1
ATOM 1436 N N . VAL A 1 177 ? -3.482 -14.984 -15.266 1 98.94 177 VAL A N 1
ATOM 1437 C CA . VAL A 1 177 ? -3.082 -16.344 -15.617 1 98.94 177 VAL A CA 1
ATOM 1438 C C . VAL A 1 177 ? -1.995 -16.828 -14.656 1 98.94 177 VAL A C 1
ATOM 1440 O O . VAL A 1 177 ? -1.433 -16.031 -13.898 1 98.94 177 VAL A O 1
ATOM 1443 N N . SER A 1 178 ? -1.812 -18.047 -14.648 1 98.81 178 SER A N 1
ATOM 1444 C CA . SER A 1 178 ? -0.72 -18.688 -13.922 1 98.81 178 SER A CA 1
ATOM 1445 C C . SER A 1 178 ? 0.002 -19.703 -14.789 1 98.81 178 SER A C 1
ATOM 1447 O O . SER A 1 178 ? -0.635 -20.484 -15.508 1 98.81 178 SER A O 1
ATOM 1449 N N . ASN A 1 179 ? 1.288 -19.672 -14.836 1 98.31 179 ASN A N 1
ATOM 1450 C CA . ASN A 1 179 ? 2.168 -20.641 -15.484 1 98.31 179 ASN A CA 1
ATOM 1451 C C . ASN A 1 179 ? 2.107 -20.516 -17 1 98.31 179 ASN A C 1
ATOM 1453 O O . ASN A 1 179 ? 2.229 -21.516 -17.719 1 98.31 179 ASN A O 1
ATOM 1457 N N . PHE A 1 180 ? 1.913 -19.344 -17.5 1 98.69 180 PHE A N 1
ATOM 1458 C CA . PHE A 1 180 ? 1.886 -19.109 -18.938 1 98.69 180 PHE A CA 1
ATOM 1459 C C . PHE A 1 180 ? 3.27 -18.719 -19.453 1 98.69 180 PHE A C 1
ATOM 1461 O O . PHE A 1 180 ? 3.865 -17.75 -18.984 1 98.69 180 PHE A O 1
ATOM 1468 N N . PRO A 1 181 ? 3.779 -19.453 -20.422 1 97.44 181 PRO A N 1
ATOM 1469 C CA . PRO A 1 181 ? 4.992 -19 -21.094 1 97.44 181 PRO A CA 1
ATOM 1470 C C . PRO A 1 181 ? 4.723 -17.859 -22.062 1 97.44 181 PRO A C 1
ATOM 1472 O O . PRO A 1 181 ? 3.564 -17.516 -22.328 1 97.44 181 PRO A O 1
ATOM 1475 N N . ILE A 1 182 ? 5.781 -17.266 -22.531 1 98.25 182 ILE A N 1
ATOM 1476 C CA . ILE A 1 182 ? 5.703 -16.047 -23.359 1 98.25 182 ILE A CA 1
ATOM 1477 C C . ILE A 1 182 ? 4.832 -16.312 -24.578 1 98.25 182 ILE A C 1
ATOM 1479 O O . ILE A 1 182 ? 3.969 -15.508 -24.922 1 98.25 182 ILE A O 1
ATOM 1483 N N . GLU A 1 183 ? 5.027 -17.469 -25.219 1 97.5 183 GLU A N 1
ATOM 1484 C CA . GLU A 1 183 ? 4.277 -17.797 -26.422 1 97.5 183 GLU A CA 1
ATOM 1485 C C . GLU A 1 183 ? 2.779 -17.844 -26.141 1 97.5 183 GLU A C 1
ATOM 1487 O O . GLU A 1 183 ? 1.969 -17.438 -26.984 1 97.5 183 GLU A O 1
ATOM 1492 N N . TYR A 1 184 ? 2.4 -18.359 -25.062 1 98.38 184 TYR A N 1
ATOM 1493 C CA . TYR A 1 184 ? 0.992 -18.469 -24.688 1 98.38 184 TYR A CA 1
ATOM 1494 C C . TYR A 1 184 ? 0.429 -17.109 -24.297 1 98.38 184 TYR A C 1
ATOM 1496 O O . TYR A 1 184 ? -0.717 -16.781 -24.625 1 98.38 184 TYR A O 1
ATOM 1504 N N . LEU A 1 185 ? 1.25 -16.281 -23.594 1 98.81 185 LEU A N 1
ATOM 1505 C CA . LEU A 1 185 ? 0.829 -14.922 -23.312 1 98.81 185 LEU A CA 1
ATOM 1506 C C . LEU A 1 185 ? 0.568 -14.141 -24.594 1 98.81 185 LEU A C 1
ATOM 1508 O O . LEU A 1 185 ? -0.408 -13.391 -24.688 1 98.81 185 LEU A O 1
ATOM 1512 N N . LYS A 1 186 ? 1.429 -14.328 -25.578 1 98.69 186 LYS A N 1
ATOM 1513 C CA . LYS A 1 186 ? 1.247 -13.656 -26.875 1 98.69 186 LYS A CA 1
ATOM 1514 C C . LYS A 1 186 ? -0.098 -14.023 -27.5 1 98.69 186 LYS A C 1
ATOM 1516 O O . LYS A 1 186 ? -0.771 -13.164 -28.062 1 98.69 186 LYS A O 1
ATOM 1521 N N . ARG A 1 187 ? -0.448 -15.297 -27.359 1 98.62 187 ARG A N 1
ATOM 1522 C CA . ARG A 1 187 ? -1.735 -15.734 -27.891 1 98.62 187 ARG A CA 1
ATOM 1523 C C . ARG A 1 187 ? -2.889 -15.062 -27.156 1 98.62 187 ARG A C 1
ATOM 1525 O O . ARG A 1 187 ? -3.854 -14.609 -27.781 1 98.62 187 ARG A O 1
ATOM 1532 N N . VAL A 1 188 ? -2.836 -14.93 -25.844 1 98.88 188 VAL A N 1
ATOM 1533 C CA . VAL A 1 188 ? -3.869 -14.258 -25.062 1 98.88 188 VAL A CA 1
ATOM 1534 C C . VAL A 1 188 ? -3.994 -12.805 -25.516 1 98.88 188 VAL A C 1
ATOM 1536 O O . VAL A 1 188 ? -5.098 -12.32 -25.781 1 98.88 188 VAL A O 1
ATOM 1539 N N . LEU A 1 189 ? -2.822 -12.117 -25.656 1 98.75 189 LEU A N 1
ATOM 1540 C CA . LEU A 1 189 ? -2.803 -10.711 -26.031 1 98.75 189 LEU A CA 1
ATOM 1541 C C . LEU A 1 189 ? -3.389 -10.508 -27.422 1 98.75 189 LEU A C 1
ATOM 1543 O O . LEU A 1 189 ? -3.988 -9.469 -27.703 1 98.75 189 LEU A O 1
ATOM 1547 N N . LYS A 1 190 ? -3.262 -11.523 -28.219 1 98.5 190 LYS A N 1
ATOM 1548 C CA . LYS A 1 190 ? -3.744 -11.461 -29.594 1 98.5 190 LYS A CA 1
ATOM 1549 C C . LYS A 1 190 ? -5.234 -11.781 -29.672 1 98.5 190 LYS A C 1
ATOM 1551 O O . LYS A 1 190 ? -5.977 -11.141 -30.422 1 98.5 190 LYS A O 1
ATOM 1556 N N . GLU A 1 191 ? -5.715 -12.75 -28.906 1 98.62 191 GLU A N 1
ATOM 1557 C CA . GLU A 1 191 ? -7.031 -13.336 -29.141 1 98.62 191 GLU A CA 1
ATOM 1558 C C . GLU A 1 191 ? -8.055 -12.828 -28.125 1 98.62 191 GLU A C 1
ATOM 1560 O O . GLU A 1 191 ? -9.258 -13.008 -28.312 1 98.62 191 GLU A O 1
ATOM 1565 N N . CYS A 1 192 ? -7.621 -12.25 -27.031 1 98.62 192 CYS A N 1
ATOM 1566 C CA . CYS A 1 192 ? -8.523 -11.805 -25.984 1 98.62 192 CYS A CA 1
ATOM 1567 C C . CYS A 1 192 ? -8.469 -10.289 -25.812 1 98.62 192 CYS A C 1
ATOM 1569 O O . CYS A 1 192 ? -7.531 -9.648 -26.281 1 98.62 192 CYS A O 1
ATOM 1571 N N . ARG A 1 193 ? -9.445 -9.703 -25.172 1 97.69 193 ARG A N 1
ATOM 1572 C CA . ARG A 1 193 ? -9.578 -8.258 -25.031 1 97.69 193 ARG A CA 1
ATOM 1573 C C . ARG A 1 193 ? -8.844 -7.766 -23.781 1 97.69 193 ARG A C 1
ATOM 1575 O O . ARG A 1 193 ? -8.281 -6.664 -23.781 1 97.69 193 ARG A O 1
ATOM 1582 N N . THR A 1 194 ? -8.867 -8.633 -22.797 1 98.69 194 THR A N 1
ATOM 1583 C CA . THR A 1 194 ? -8.336 -8.203 -21.5 1 98.69 194 THR A CA 1
ATOM 1584 C C . THR A 1 194 ? -6.91 -8.703 -21.312 1 98.69 194 THR A C 1
ATOM 1586 O O . THR A 1 194 ? -6.66 -9.906 -21.344 1 98.69 194 THR A O 1
ATOM 1589 N N . VAL A 1 195 ? -5.969 -7.766 -21.109 1 98.88 195 VAL A N 1
ATOM 1590 C CA . VAL A 1 195 ? -4.602 -8.117 -20.75 1 98.88 195 VAL A CA 1
ATOM 1591 C C . VAL A 1 195 ? -4.574 -8.695 -19.328 1 98.88 195 VAL A C 1
ATOM 1593 O O . VAL A 1 195 ? -5.145 -8.109 -18.406 1 98.88 195 VAL A O 1
ATOM 1596 N N . PRO A 1 196 ? -4.008 -9.875 -19.141 1 98.94 196 PRO A N 1
ATOM 1597 C CA . PRO A 1 196 ? -3.934 -10.391 -17.766 1 98.94 196 PRO A CA 1
ATOM 1598 C C . PRO A 1 196 ? -3.297 -9.406 -16.797 1 98.94 196 PRO A C 1
ATOM 1600 O O . PRO A 1 196 ? -2.273 -8.789 -17.109 1 98.94 196 PRO A O 1
ATOM 1603 N N . ALA A 1 197 ? -3.867 -9.289 -15.648 1 98.88 197 ALA A N 1
ATOM 1604 C CA . ALA A 1 197 ? -3.297 -8.422 -14.625 1 98.88 197 ALA A CA 1
ATOM 1605 C C . ALA A 1 197 ? -2.031 -9.031 -14.031 1 98.88 197 ALA A C 1
ATOM 1607 O O . ALA A 1 197 ? -1.157 -8.312 -13.539 1 98.88 197 ALA A O 1
ATOM 1608 N N . CYS A 1 198 ? -1.998 -10.359 -14.141 1 98.69 198 CYS A N 1
ATOM 1609 C CA . CYS A 1 198 ? -0.952 -11.086 -13.43 1 98.69 198 CYS A CA 1
ATOM 1610 C C . CYS A 1 198 ? -0.616 -12.391 -14.141 1 98.69 198 CYS A C 1
ATOM 1612 O O . CYS A 1 198 ? -1.481 -13 -14.773 1 98.69 198 CYS A O 1
ATOM 1614 N N . ASN A 1 199 ? 0.623 -12.75 -14.148 1 98.94 199 ASN A N 1
ATOM 1615 C CA . ASN A 1 199 ? 1.085 -14.109 -14.383 1 98.94 199 ASN A CA 1
ATOM 1616 C C . ASN A 1 199 ? 1.792 -14.688 -13.164 1 98.94 199 ASN A C 1
ATOM 1618 O O . ASN A 1 199 ? 2.9 -14.266 -12.828 1 98.94 199 ASN A O 1
ATOM 1622 N N . GLN A 1 200 ? 1.111 -15.586 -12.469 1 98.94 200 GLN A N 1
ATOM 1623 C CA . GLN A 1 200 ? 1.674 -16.234 -11.289 1 98.94 200 GLN A CA 1
ATOM 1624 C C . GLN A 1 200 ? 2.494 -17.453 -11.672 1 98.94 200 GLN A C 1
ATOM 1626 O O . GLN A 1 200 ? 1.969 -18.406 -12.273 1 98.94 200 GLN A O 1
ATOM 1631 N N . VAL A 1 201 ? 3.801 -17.5 -11.336 1 98.62 201 VAL A N 1
ATOM 1632 C CA . VAL A 1 201 ? 4.691 -18.547 -11.797 1 98.62 201 VAL A CA 1
ATOM 1633 C C . VAL A 1 201 ? 5.656 -18.938 -10.68 1 98.62 201 VAL A C 1
ATOM 1635 O O . VAL A 1 201 ? 5.82 -18.203 -9.711 1 98.62 201 VAL A O 1
ATOM 1638 N N . GLU A 1 202 ? 6.191 -20.156 -10.852 1 97.88 202 GLU A N 1
ATOM 1639 C CA . GLU A 1 202 ? 7.316 -20.484 -9.969 1 97.88 202 GLU A CA 1
ATOM 1640 C C . GLU A 1 202 ? 8.5 -19.562 -10.234 1 97.88 202 GLU A C 1
ATOM 1642 O O . GLU A 1 202 ? 8.953 -19.422 -11.367 1 97.88 202 GLU A O 1
ATOM 1647 N N . LEU A 1 203 ? 8.93 -18.922 -9.227 1 98.12 203 LEU A N 1
ATOM 1648 C CA . LEU A 1 203 ? 10.023 -17.969 -9.383 1 98.12 203 LEU A CA 1
ATOM 1649 C C . LEU A 1 203 ? 10.859 -17.875 -8.117 1 98.12 203 LEU A C 1
ATOM 1651 O O . LEU A 1 203 ? 10.32 -17.703 -7.02 1 98.12 203 LEU A O 1
ATOM 1655 N N . HIS A 1 204 ? 12.102 -18.016 -8.219 1 97.81 204 HIS A N 1
ATOM 1656 C CA . HIS A 1 204 ? 13.102 -17.953 -7.156 1 97.81 204 HIS A CA 1
ATOM 1657 C C . HIS A 1 204 ? 14.516 -17.938 -7.73 1 97.81 204 HIS A C 1
ATOM 1659 O O . HIS A 1 204 ? 14.695 -18 -8.945 1 97.81 204 HIS A O 1
ATOM 1665 N N . PRO A 1 205 ? 15.531 -17.844 -6.93 1 96.56 205 PRO A N 1
ATOM 1666 C CA . PRO A 1 205 ? 16.891 -17.656 -7.434 1 96.56 205 PRO A CA 1
ATOM 1667 C C . PRO A 1 205 ? 17.375 -18.797 -8.312 1 96.56 205 PRO A C 1
ATOM 1669 O O . PRO A 1 205 ? 18.219 -18.609 -9.188 1 96.56 205 PRO A O 1
ATOM 1672 N N . HIS A 1 206 ? 16.859 -20.031 -8.25 1 95.75 206 HIS A N 1
ATOM 1673 C CA . HIS A 1 206 ? 17.188 -21.109 -9.172 1 95.75 206 HIS A CA 1
ATOM 1674 C C . HIS A 1 206 ? 16.422 -20.969 -10.484 1 95.75 206 HIS A C 1
ATOM 1676 O O . HIS A 1 206 ? 16.766 -21.625 -11.477 1 95.75 206 HIS A O 1
ATOM 1682 N N . LEU A 1 207 ? 15.406 -20.188 -10.445 1 96.38 207 LEU A N 1
ATOM 1683 C CA . LEU A 1 207 ? 14.508 -20.078 -11.594 1 96.38 207 LEU A CA 1
ATOM 1684 C C . LEU A 1 207 ? 14.031 -18.641 -11.758 1 96.38 207 LEU A C 1
ATOM 1686 O O . LEU A 1 207 ? 12.844 -18.359 -11.586 1 96.38 207 LEU A O 1
ATOM 1690 N N . PRO A 1 208 ? 14.898 -17.734 -12.156 1 96.69 208 PRO A N 1
ATOM 1691 C CA . PRO A 1 208 ? 14.562 -16.312 -12.203 1 96.69 208 PRO A CA 1
ATOM 1692 C C . PRO A 1 208 ? 13.656 -15.961 -13.391 1 96.69 208 PRO A C 1
ATOM 1694 O O . PRO A 1 208 ? 13.047 -14.891 -13.406 1 96.69 208 PRO A O 1
ATOM 1697 N N . GLN A 1 209 ? 13.648 -16.797 -14.422 1 95.69 209 GLN A N 1
ATOM 1698 C CA . GLN A 1 209 ? 12.805 -16.625 -15.602 1 95.69 209 GLN A CA 1
ATOM 1699 C C . GLN A 1 209 ? 12.836 -15.18 -16.094 1 95.69 209 GLN A C 1
ATOM 1701 O O . GLN A 1 209 ? 11.789 -14.57 -16.297 1 95.69 209 GLN A O 1
ATOM 1706 N N . ARG A 1 210 ? 13.992 -14.625 -16.375 1 95.75 210 ARG A N 1
ATOM 1707 C CA . ARG A 1 210 ? 14.219 -13.211 -16.641 1 95.75 210 ARG A CA 1
ATOM 1708 C C . ARG A 1 210 ? 13.484 -12.781 -17.906 1 95.75 210 ARG A C 1
ATOM 1710 O O . ARG A 1 210 ? 12.867 -11.711 -17.953 1 95.75 210 ARG A O 1
ATOM 1717 N N . GLU A 1 211 ? 13.555 -13.57 -18.953 1 96.31 211 GLU A N 1
ATOM 1718 C CA . GLU A 1 211 ? 12.898 -13.219 -20.203 1 96.31 211 GLU A CA 1
ATOM 1719 C C . GLU A 1 211 ? 11.391 -13.109 -20.016 1 96.31 211 GLU A C 1
ATOM 1721 O O . GLU A 1 211 ? 10.758 -12.188 -20.547 1 96.31 211 GLU A O 1
ATOM 1726 N N . LEU A 1 212 ? 10.82 -14.008 -19.297 1 97.81 212 LEU A N 1
ATOM 1727 C CA . LEU A 1 212 ? 9.391 -13.977 -19.016 1 97.81 212 LEU A CA 1
ATOM 1728 C C . LEU A 1 212 ? 9.016 -12.727 -18.219 1 97.81 212 LEU A C 1
ATOM 1730 O O . LEU A 1 212 ? 8.031 -12.055 -18.547 1 97.81 212 LEU A O 1
ATOM 1734 N N . CYS A 1 213 ? 9.82 -12.43 -17.203 1 98 213 CYS A N 1
ATOM 1735 C CA . CYS A 1 213 ? 9.562 -11.258 -16.359 1 98 213 CYS A CA 1
ATOM 1736 C C . CYS A 1 213 ? 9.633 -9.977 -17.188 1 98 213 CYS A C 1
ATOM 1738 O O . CYS A 1 213 ? 8.812 -9.078 -17.016 1 98 213 CYS A O 1
ATOM 1740 N N . GLU A 1 214 ? 10.609 -9.883 -18.047 1 97.81 214 GLU A N 1
ATOM 1741 C CA . GLU A 1 214 ? 10.75 -8.719 -18.922 1 97.81 214 GLU A CA 1
ATOM 1742 C C . GLU A 1 214 ? 9.555 -8.57 -19.844 1 97.81 214 GLU A C 1
ATOM 1744 O O . GLU A 1 214 ? 9.016 -7.473 -20.016 1 97.81 214 GLU A O 1
ATOM 1749 N N . PHE A 1 215 ? 9.148 -9.703 -20.438 1 98.69 215 PHE A N 1
ATOM 1750 C CA . PHE A 1 215 ? 7.984 -9.688 -21.312 1 98.69 215 PHE A CA 1
ATOM 1751 C C . PHE A 1 215 ? 6.754 -9.195 -20.562 1 98.69 215 PHE A C 1
ATOM 1753 O O . PHE A 1 215 ? 6.008 -8.352 -21.062 1 98.69 215 PHE A O 1
ATOM 1760 N N . CYS A 1 216 ? 6.527 -9.719 -19.359 1 98.81 216 CYS A N 1
ATOM 1761 C CA . CYS A 1 216 ? 5.391 -9.312 -18.531 1 98.81 216 CYS A CA 1
ATOM 1762 C C . CYS A 1 216 ? 5.445 -7.82 -18.219 1 98.81 216 CYS A C 1
ATOM 1764 O O . CYS A 1 216 ? 4.441 -7.121 -18.344 1 98.81 216 CYS A O 1
ATOM 1766 N N . SER A 1 217 ? 6.621 -7.348 -17.859 1 97.88 217 SER A N 1
ATOM 1767 C CA . SER A 1 217 ? 6.797 -5.93 -17.562 1 97.88 217 SER A CA 1
ATOM 1768 C C . SER A 1 217 ? 6.445 -5.062 -18.766 1 97.88 217 SER A C 1
ATOM 1770 O O . SER A 1 217 ? 5.738 -4.062 -18.641 1 97.88 217 SER A O 1
ATOM 1772 N N . GLU A 1 218 ? 6.871 -5.441 -19.922 1 98.12 218 GLU A N 1
ATOM 1773 C CA . GLU A 1 218 ? 6.633 -4.699 -21.156 1 98.12 218 GLU A CA 1
ATOM 1774 C C . GLU A 1 218 ? 5.141 -4.613 -21.469 1 98.12 218 GLU A C 1
ATOM 1776 O O . GLU A 1 218 ? 4.691 -3.66 -22.109 1 98.12 218 GLU A O 1
ATOM 1781 N N . HIS A 1 219 ? 4.426 -5.586 -21.016 1 98.56 219 HIS A N 1
ATOM 1782 C CA . HIS A 1 219 ? 3.008 -5.645 -21.344 1 98.56 219 HIS A CA 1
ATOM 1783 C C . HIS A 1 219 ? 2.141 -5.348 -20.125 1 98.56 219 HIS A C 1
ATOM 1785 O O . HIS A 1 219 ? 0.946 -5.652 -20.125 1 98.56 219 HIS A O 1
ATOM 1791 N N . LYS A 1 220 ? 2.775 -4.852 -19.047 1 97.88 220 LYS A N 1
ATOM 1792 C CA . LYS A 1 220 ? 2.102 -4.41 -17.828 1 97.88 220 LYS A CA 1
ATOM 1793 C C . LYS A 1 220 ? 1.355 -5.562 -17.156 1 97.88 220 LYS A C 1
ATOM 1795 O O . LYS A 1 220 ? 0.235 -5.391 -16.672 1 97.88 220 LYS A O 1
ATOM 1800 N N . ILE A 1 221 ? 1.891 -6.734 -17.266 1 98.88 221 ILE A N 1
ATOM 1801 C CA . ILE A 1 221 ? 1.436 -7.91 -16.547 1 98.88 221 ILE A CA 1
ATOM 1802 C C . ILE A 1 221 ? 2.301 -8.109 -15.297 1 98.88 221 ILE A C 1
ATOM 1804 O O . ILE A 1 221 ? 3.508 -8.336 -15.406 1 98.88 221 ILE A O 1
ATOM 1808 N N . LEU A 1 222 ? 1.753 -8.008 -14.125 1 98.81 222 LEU A N 1
ATOM 1809 C CA . LEU A 1 222 ? 2.516 -8.219 -12.898 1 98.81 222 LEU A CA 1
ATOM 1810 C C . LEU A 1 222 ? 2.838 -9.695 -12.703 1 98.81 222 LEU A C 1
ATOM 1812 O O . LEU A 1 222 ? 1.988 -10.555 -12.945 1 98.81 222 LEU A O 1
ATOM 1816 N N . VAL A 1 223 ? 4.059 -9.961 -12.273 1 98.88 223 VAL A N 1
ATOM 1817 C CA . VAL A 1 223 ? 4.449 -11.328 -11.969 1 98.88 223 VAL A CA 1
ATOM 1818 C C . VAL A 1 223 ? 4.258 -11.602 -10.477 1 98.88 223 VAL A C 1
ATOM 1820 O O . VAL A 1 223 ? 4.598 -10.766 -9.641 1 98.88 223 VAL A O 1
ATOM 1823 N N . THR A 1 224 ? 3.666 -12.711 -10.148 1 98.94 224 THR A N 1
ATOM 1824 C CA . THR A 1 224 ? 3.604 -13.227 -8.781 1 98.94 224 THR A CA 1
ATOM 1825 C C . THR A 1 224 ? 4.43 -14.5 -8.648 1 98.94 224 THR A C 1
ATOM 1827 O O . THR A 1 224 ? 4.277 -15.43 -9.438 1 98.94 224 THR A O 1
ATOM 1830 N N . ALA A 1 225 ? 5.312 -14.508 -7.688 1 98.88 225 ALA A N 1
ATOM 1831 C CA . ALA A 1 225 ? 6.18 -15.656 -7.434 1 98.88 225 ALA A CA 1
ATOM 1832 C C . ALA A 1 225 ? 5.539 -16.625 -6.441 1 98.88 225 ALA A C 1
ATOM 1834 O O . ALA A 1 225 ? 5.355 -16.281 -5.27 1 98.88 225 ALA A O 1
ATOM 1835 N N . TYR A 1 226 ? 5.203 -17.797 -6.934 1 98.44 226 TYR A N 1
ATOM 1836 C CA . TYR A 1 226 ? 4.883 -18.844 -5.984 1 98.44 226 TYR A CA 1
ATOM 1837 C C . TYR A 1 226 ? 6.074 -19.781 -5.781 1 98.44 226 TYR A C 1
ATOM 1839 O O . TYR A 1 226 ? 7.02 -19.766 -6.578 1 98.44 226 TYR A O 1
ATOM 1847 N N . SER A 1 227 ? 6.098 -20.469 -4.645 1 97.94 227 SER A N 1
ATOM 1848 C CA . SER A 1 227 ? 7.215 -21.312 -4.227 1 97.94 227 SER A CA 1
ATOM 1849 C C . SER A 1 227 ? 8.523 -20.531 -4.23 1 97.94 227 SER A C 1
ATOM 1851 O O . SER A 1 227 ? 9.531 -21 -4.762 1 97.94 227 SER A O 1
ATOM 1853 N N . PRO A 1 228 ? 8.477 -19.375 -3.633 1 98.06 228 PRO A N 1
ATOM 1854 C CA . PRO A 1 228 ? 9.672 -18.531 -3.668 1 98.06 228 PRO A CA 1
ATOM 1855 C C . PRO A 1 228 ? 10.82 -19.109 -2.842 1 98.06 228 PRO A C 1
ATOM 1857 O O . PRO A 1 228 ? 11.961 -18.656 -2.969 1 98.06 228 PRO A O 1
ATOM 1860 N N . LEU A 1 229 ? 10.516 -20.094 -2.008 1 96.81 229 LEU A N 1
ATOM 1861 C CA . LEU A 1 229 ? 11.539 -20.703 -1.16 1 96.81 229 LEU A CA 1
ATOM 1862 C C . LEU A 1 229 ? 11.875 -22.109 -1.646 1 96.81 229 LEU A C 1
ATOM 1864 O O . LEU A 1 229 ? 12.516 -22.875 -0.932 1 96.81 229 LEU A O 1
ATOM 1868 N N . GLY A 1 230 ? 11.328 -22.469 -2.814 1 93.88 230 GLY A N 1
ATOM 1869 C CA . GLY A 1 230 ? 11.641 -23.75 -3.412 1 93.88 230 GLY A CA 1
ATOM 1870 C C . GLY A 1 230 ? 10.609 -24.812 -3.096 1 93.88 230 GLY A C 1
ATOM 1871 O O . GLY A 1 230 ? 10.914 -26.016 -3.115 1 93.88 230 GLY A O 1
ATOM 1872 N N . GLY A 1 231 ? 9.43 -24.422 -2.664 1 91.25 231 GLY A N 1
ATOM 1873 C CA . GLY A 1 231 ? 8.383 -25.375 -2.379 1 91.25 231 GLY A CA 1
ATOM 1874 C C . GLY A 1 231 ? 8.523 -26.031 -1.018 1 91.25 231 GLY A C 1
ATOM 1875 O O . GLY A 1 231 ? 8.922 -25.375 -0.049 1 91.25 231 GLY A O 1
ATOM 1876 N N . ASN A 1 232 ? 8.102 -27.312 -0.954 1 86.81 232 ASN A N 1
ATOM 1877 C CA . ASN A 1 232 ? 8.086 -28.031 0.315 1 86.81 232 ASN A CA 1
ATOM 1878 C C . ASN A 1 232 ? 9.477 -28.141 0.926 1 86.81 232 ASN A C 1
ATOM 1880 O O . ASN A 1 232 ? 10.438 -28.469 0.234 1 86.81 232 ASN A O 1
ATOM 1884 N N . GLY A 1 233 ? 9.547 -27.766 2.137 1 89.25 233 GLY A N 1
ATOM 1885 C 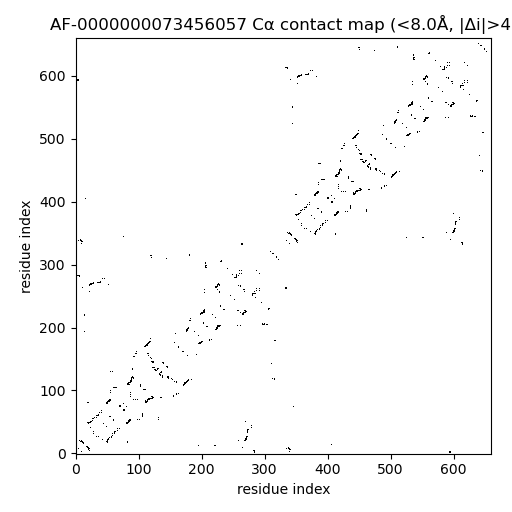CA . GLY A 1 233 ? 10.797 -27.844 2.865 1 89.25 233 GLY A CA 1
ATOM 1886 C C . GLY A 1 233 ? 11.641 -26.594 2.734 1 89.25 233 GLY A C 1
ATOM 1887 O O . GLY A 1 233 ? 12.656 -26.438 3.41 1 89.25 233 GLY A O 1
ATOM 1888 N N . ALA A 1 234 ? 11.305 -25.797 1.789 1 93.75 234 ALA A N 1
ATOM 1889 C CA . ALA A 1 234 ? 11.969 -24.516 1.589 1 93.75 234 ALA A CA 1
ATOM 1890 C C . ALA A 1 234 ? 13.477 -24.688 1.423 1 93.75 234 ALA A C 1
ATOM 1892 O O . ALA A 1 234 ? 14.266 -24.047 2.115 1 93.75 234 ALA A O 1
ATOM 1893 N N . PRO A 1 235 ? 13.891 -25.484 0.483 1 94.38 235 PRO A N 1
ATOM 1894 C CA . PRO A 1 235 ? 15.305 -25.812 0.32 1 94.38 235 PRO A CA 1
ATOM 1895 C C . PRO A 1 235 ? 16.172 -24.578 0.036 1 94.38 235 PRO A C 1
ATOM 1897 O O . PRO A 1 235 ? 17.375 -24.594 0.305 1 94.38 235 PRO A O 1
ATOM 1900 N N . LEU A 1 236 ? 15.617 -23.531 -0.418 1 96.38 236 LEU A N 1
ATOM 1901 C CA . LEU A 1 236 ? 16.391 -22.359 -0.817 1 96.38 236 LEU A CA 1
ATOM 1902 C C . LEU A 1 236 ? 16.906 -21.609 0.405 1 96.38 236 LEU A C 1
ATOM 1904 O O . LEU A 1 236 ? 17.828 -20.797 0.294 1 96.38 236 LEU A O 1
ATOM 1908 N N . LEU A 1 237 ? 16.297 -21.781 1.561 1 96.06 237 LEU A N 1
ATOM 1909 C CA . LEU A 1 237 ? 16.719 -21.094 2.773 1 96.06 237 LEU A CA 1
ATOM 1910 C C . LEU A 1 237 ? 18.141 -21.5 3.158 1 96.06 237 LEU A C 1
ATOM 1912 O O . LEU A 1 237 ? 18.812 -20.812 3.922 1 96.06 237 LEU A O 1
ATOM 1916 N N . GLU A 1 238 ? 18.609 -22.625 2.553 1 94.75 238 GLU A N 1
ATOM 1917 C CA . GLU A 1 238 ? 19.906 -23.172 2.922 1 94.75 238 GLU A CA 1
ATOM 1918 C C . GLU A 1 238 ? 20.953 -22.875 1.849 1 94.75 238 GLU A C 1
ATOM 1920 O O . GLU A 1 238 ? 22.078 -23.359 1.913 1 94.75 238 GLU A O 1
ATOM 1925 N N . LEU A 1 239 ? 20.609 -22.156 0.9 1 94.75 239 LEU A N 1
ATOM 1926 C CA . LEU A 1 239 ? 21.562 -21.812 -0.148 1 94.75 239 LEU A CA 1
ATOM 1927 C C . LEU A 1 239 ? 22.781 -21.109 0.439 1 94.75 239 LEU A C 1
ATOM 1929 O O . LEU A 1 239 ? 22.656 -20.125 1.162 1 94.75 239 LEU A O 1
ATOM 1933 N N . PRO A 1 240 ? 23.938 -21.484 0.081 1 93.88 240 PRO A N 1
ATOM 1934 C CA . PRO A 1 240 ? 25.156 -20.906 0.628 1 93.88 240 PRO A CA 1
ATOM 1935 C C . PRO A 1 240 ? 25.297 -19.422 0.278 1 93.88 240 PRO A C 1
ATOM 1937 O O . PRO A 1 240 ? 25.812 -18.641 1.089 1 93.88 240 PRO A O 1
ATOM 1940 N N . ILE A 1 241 ? 24.859 -19.062 -0.849 1 94.19 241 ILE A N 1
ATOM 1941 C CA . ILE A 1 241 ? 25.016 -17.688 -1.321 1 94.19 241 ILE A CA 1
ATOM 1942 C C . ILE A 1 241 ? 24.25 -16.734 -0.408 1 94.19 241 ILE A C 1
ATOM 1944 O O . ILE A 1 241 ? 24.516 -15.539 -0.377 1 94.19 241 ILE A O 1
ATOM 1948 N N . LEU A 1 242 ? 23.266 -17.25 0.345 1 97.12 242 LEU A N 1
ATOM 1949 C CA . LEU A 1 242 ? 22.453 -16.406 1.22 1 97.12 242 LEU A CA 1
ATOM 1950 C C . LEU A 1 242 ? 23.219 -16.047 2.492 1 97.12 242 LEU A C 1
ATOM 1952 O O . LEU A 1 242 ? 22.906 -15.055 3.152 1 97.12 242 LEU A O 1
ATOM 1956 N N . LYS A 1 243 ? 24.172 -16.875 2.881 1 95.81 243 LYS A N 1
ATOM 1957 C CA . LYS A 1 243 ? 24.906 -16.641 4.125 1 95.81 243 LYS A CA 1
ATOM 1958 C C . LYS A 1 243 ? 25.547 -15.258 4.141 1 95.81 243 LYS A C 1
ATOM 1960 O O . LYS A 1 243 ? 25.406 -14.516 5.109 1 95.81 243 LYS A O 1
ATOM 1965 N N . GLY A 1 244 ? 26.25 -14.961 3.094 1 96.06 244 GLY A N 1
ATOM 1966 C CA . GLY A 1 244 ? 26.875 -13.648 2.998 1 96.06 244 GLY A CA 1
ATOM 1967 C C . GLY A 1 244 ? 25.875 -12.508 3.035 1 96.06 244 GLY A C 1
ATOM 1968 O O . GLY A 1 244 ? 26.125 -11.477 3.654 1 96.06 244 GLY A O 1
ATOM 1969 N N . LEU A 1 245 ? 24.766 -12.688 2.371 1 97.69 245 LEU A N 1
ATOM 1970 C CA . LEU A 1 245 ? 23.719 -11.664 2.342 1 97.69 245 LEU A CA 1
ATOM 1971 C C . LEU A 1 245 ? 23.078 -11.5 3.719 1 97.69 245 LEU A C 1
ATOM 1973 O O . LEU A 1 245 ? 22.812 -10.383 4.152 1 97.69 245 LEU A O 1
ATOM 1977 N N . CYS A 1 246 ? 22.859 -12.609 4.402 1 97.88 246 CYS A N 1
ATOM 1978 C CA . CYS A 1 246 ? 22.281 -12.57 5.746 1 97.88 246 CYS A CA 1
ATOM 1979 C C . CYS A 1 246 ? 23.172 -11.766 6.688 1 97.88 246 CYS A C 1
ATOM 1981 O O . CYS A 1 246 ? 22.688 -10.969 7.484 1 97.88 246 CYS A O 1
ATOM 1983 N N . GLU A 1 247 ? 24.453 -11.922 6.562 1 97.31 247 GLU A N 1
ATOM 1984 C CA . GLU A 1 247 ? 25.406 -11.172 7.379 1 97.31 247 GLU A CA 1
ATOM 1985 C C . GLU A 1 247 ? 25.422 -9.695 7 1 97.31 247 GLU A C 1
ATOM 1987 O O . GLU A 1 247 ? 25.375 -8.828 7.871 1 97.31 247 GLU A O 1
ATOM 1992 N N . LYS A 1 248 ? 25.438 -9.477 5.73 1 96.12 248 LYS A N 1
ATOM 1993 C CA . LYS A 1 248 ? 25.516 -8.109 5.215 1 96.12 248 LYS A CA 1
ATOM 1994 C C . LYS A 1 248 ? 24.328 -7.281 5.656 1 96.12 248 LYS A C 1
ATOM 1996 O O . LYS A 1 248 ? 24.469 -6.113 6.02 1 96.12 248 LYS A O 1
ATOM 2001 N N . TYR A 1 249 ? 23.172 -7.863 5.691 1 96.69 249 TYR A N 1
ATOM 2002 C CA . TYR A 1 249 ? 21.938 -7.113 5.926 1 96.69 249 TYR A CA 1
ATOM 2003 C C . TYR A 1 249 ? 21.375 -7.406 7.312 1 96.69 249 TYR A C 1
ATOM 2005 O O . TYR A 1 249 ? 20.375 -6.812 7.723 1 96.69 249 TYR A O 1
ATOM 2013 N N . ASN A 1 250 ? 22 -8.297 8.047 1 95.62 250 ASN A N 1
ATOM 2014 C CA . ASN A 1 250 ? 21.5 -8.734 9.344 1 95.62 250 ASN A CA 1
ATOM 2015 C C . ASN A 1 250 ? 20.016 -9.141 9.266 1 95.62 250 ASN A C 1
ATOM 2017 O O . ASN A 1 250 ? 19.188 -8.609 10.008 1 95.62 250 ASN A O 1
ATOM 2021 N N . ALA A 1 251 ? 19.734 -10.055 8.367 1 96.69 251 ALA A N 1
ATOM 2022 C CA . ALA A 1 251 ? 18.359 -10.469 8.086 1 96.69 251 ALA A CA 1
ATOM 2023 C C . ALA A 1 251 ? 18.281 -11.984 7.906 1 96.69 251 ALA A C 1
ATOM 2025 O O . ALA A 1 251 ? 19.281 -12.641 7.656 1 96.69 251 ALA A O 1
ATOM 2026 N N . SER A 1 252 ? 17.141 -12.523 8.07 1 96.81 252 SER A N 1
ATOM 2027 C CA . SER A 1 252 ? 16.922 -13.953 7.887 1 96.81 252 SER A CA 1
ATOM 2028 C C . SER A 1 252 ? 16.938 -14.336 6.41 1 96.81 252 SER A C 1
ATOM 2030 O O . SER A 1 252 ? 16.672 -13.5 5.547 1 96.81 252 SER A O 1
ATOM 2032 N N . PRO A 1 253 ? 17.281 -15.602 6.141 1 97.44 253 PRO A N 1
ATOM 2033 C CA . PRO A 1 253 ? 17.219 -16.031 4.738 1 97.44 253 PRO A CA 1
ATOM 2034 C C . PRO A 1 253 ? 15.828 -15.867 4.129 1 97.44 253 PRO A C 1
ATOM 2036 O O . PRO A 1 253 ? 15.711 -15.539 2.945 1 97.44 253 PRO A O 1
ATOM 2039 N N . ASN A 1 254 ? 14.82 -16.062 4.941 1 97.44 254 ASN A N 1
ATOM 2040 C CA . ASN A 1 254 ? 13.453 -15.883 4.469 1 97.44 254 ASN A CA 1
ATOM 2041 C C . ASN A 1 254 ? 13.203 -14.445 4.02 1 97.44 254 ASN A C 1
ATOM 2043 O O . ASN A 1 254 ? 12.688 -14.211 2.924 1 97.44 254 ASN A O 1
ATOM 2047 N N . ASP A 1 255 ? 13.586 -13.492 4.859 1 97.88 255 ASP A N 1
ATOM 2048 C CA . ASP A 1 255 ? 13.367 -12.078 4.547 1 97.88 255 ASP A CA 1
ATOM 2049 C C . ASP A 1 255 ? 14.195 -11.656 3.338 1 97.88 255 ASP A C 1
ATOM 2051 O O . ASP A 1 255 ? 13.758 -10.828 2.533 1 97.88 255 ASP A O 1
ATOM 2055 N N . ILE A 1 256 ? 15.367 -12.234 3.164 1 98.44 256 ILE A N 1
ATOM 2056 C CA . ILE A 1 256 ? 16.203 -11.945 2.008 1 98.44 256 ILE A CA 1
ATOM 2057 C C . ILE A 1 256 ? 15.508 -12.422 0.734 1 98.44 256 ILE A C 1
ATOM 2059 O O . ILE A 1 256 ? 15.391 -11.672 -0.235 1 98.44 256 ILE A O 1
ATOM 2063 N N . LEU A 1 257 ? 15 -13.625 0.746 1 98.38 257 LEU A N 1
ATOM 2064 C CA . LEU A 1 257 ? 14.398 -14.203 -0.449 1 98.38 257 LEU A CA 1
ATOM 2065 C C . LEU A 1 257 ? 13.086 -13.5 -0.787 1 98.38 257 LEU A C 1
ATOM 2067 O O . LEU A 1 257 ? 12.781 -13.273 -1.96 1 98.38 257 LEU A O 1
ATOM 2071 N N . THR A 1 258 ? 12.32 -13.164 0.231 1 98.31 258 THR A N 1
ATOM 2072 C CA . THR A 1 258 ? 11.094 -12.406 -0.006 1 98.31 258 THR A CA 1
ATOM 2073 C C . THR A 1 258 ? 11.406 -11.031 -0.593 1 98.31 258 THR A C 1
ATOM 2075 O O . THR A 1 258 ? 10.797 -10.617 -1.579 1 98.31 258 THR A O 1
ATOM 2078 N N . SER A 1 259 ? 12.398 -10.414 -0.032 1 98.69 259 SER A N 1
ATOM 2079 C CA . SER A 1 259 ? 12.766 -9.078 -0.485 1 98.69 259 SER A CA 1
ATOM 2080 C C . SER A 1 259 ? 13.391 -9.117 -1.876 1 98.69 259 SER A C 1
ATOM 2082 O O . SER A 1 259 ? 13.273 -8.156 -2.645 1 98.69 259 SER A O 1
ATOM 2084 N N . TYR A 1 260 ? 14.016 -10.289 -2.213 1 98.75 260 TYR A N 1
ATOM 2085 C CA . TYR A 1 260 ? 14.523 -10.508 -3.562 1 98.75 2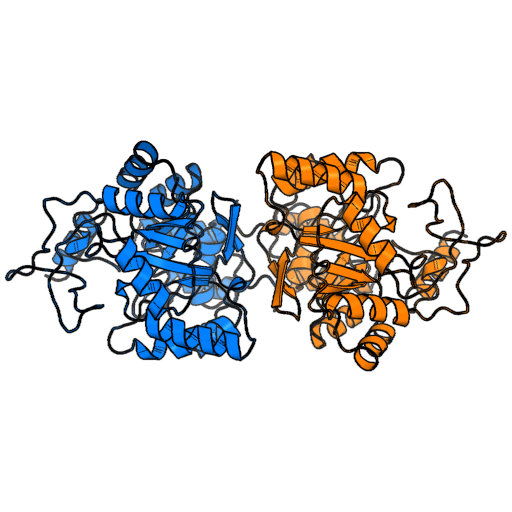60 TYR A CA 1
ATOM 2086 C C . TYR A 1 260 ? 13.43 -10.297 -4.598 1 98.75 260 TYR A C 1
ATOM 2088 O O . TYR A 1 260 ? 13.641 -9.625 -5.609 1 98.75 260 TYR A O 1
ATOM 2096 N N . HIS A 1 261 ? 12.297 -10.758 -4.367 1 98.81 261 HIS A N 1
ATOM 2097 C CA . HIS A 1 261 ? 11.164 -10.617 -5.273 1 98.81 261 HIS A CA 1
ATOM 2098 C C . HIS A 1 261 ? 10.609 -9.195 -5.242 1 98.81 261 HIS A C 1
ATOM 2100 O O . HIS A 1 261 ? 10.445 -8.562 -6.289 1 98.81 261 HIS A O 1
ATOM 2106 N N . LEU A 1 262 ? 10.422 -8.648 -4.055 1 98.81 262 LEU A N 1
ATOM 2107 C CA . LEU A 1 262 ? 9.828 -7.32 -3.898 1 98.81 262 LEU A CA 1
ATOM 2108 C C . LEU A 1 262 ? 10.68 -6.258 -4.578 1 98.81 262 LEU A C 1
ATOM 2110 O O . LEU A 1 262 ? 10.156 -5.352 -5.227 1 98.81 262 LEU A O 1
ATOM 2114 N N . ARG A 1 263 ? 11.992 -6.406 -4.48 1 98.5 263 ARG A N 1
ATOM 2115 C CA . ARG A 1 263 ? 12.922 -5.438 -5.059 1 98.5 263 ARG A CA 1
ATOM 2116 C C . ARG A 1 263 ? 12.781 -5.387 -6.574 1 98.5 263 ARG A C 1
ATOM 2118 O O . ARG A 1 263 ? 13.094 -4.367 -7.199 1 98.5 263 ARG A O 1
ATOM 2125 N N . GLN A 1 264 ? 12.273 -6.438 -7.121 1 98.19 264 GLN A N 1
ATOM 2126 C CA . GLN A 1 264 ? 12.188 -6.531 -8.578 1 98.19 264 GLN A CA 1
ATOM 2127 C C . GLN A 1 264 ? 10.781 -6.223 -9.07 1 98.19 264 GLN A C 1
ATOM 2129 O O . GLN A 1 264 ? 10.477 -6.398 -10.25 1 98.19 264 GLN A O 1
ATOM 2134 N N . GLY A 1 265 ? 9.906 -5.836 -8.148 1 98.25 265 GLY A N 1
ATOM 2135 C CA . GLY A 1 265 ? 8.539 -5.523 -8.539 1 98.25 265 GLY A CA 1
ATOM 2136 C C . GLY A 1 265 ? 7.68 -6.758 -8.727 1 98.25 265 GLY A C 1
ATOM 2137 O O . GLY A 1 265 ? 6.699 -6.73 -9.477 1 98.25 265 GLY A O 1
ATOM 2138 N N . THR A 1 266 ? 8.07 -7.852 -8.109 1 98.69 266 THR A N 1
ATOM 2139 C CA . THR A 1 266 ? 7.371 -9.125 -8.188 1 98.69 266 THR A CA 1
ATOM 2140 C C . THR A 1 266 ? 6.609 -9.406 -6.895 1 98.69 266 THR A C 1
ATOM 2142 O O . THR A 1 266 ? 7.168 -9.289 -5.801 1 98.69 266 THR A O 1
ATOM 2145 N N . ILE A 1 267 ? 5.285 -9.68 -7.023 1 98.88 267 ILE A N 1
ATOM 2146 C CA . ILE A 1 267 ? 4.523 -10.133 -5.871 1 98.88 267 ILE A CA 1
ATOM 2147 C C . ILE A 1 267 ? 5.066 -11.484 -5.391 1 98.88 267 ILE A C 1
ATOM 2149 O O . ILE A 1 267 ? 5.484 -12.312 -6.199 1 98.88 267 ILE A O 1
ATOM 2153 N N . VAL A 1 268 ? 5.082 -11.688 -4.066 1 98.88 268 VAL A N 1
ATOM 2154 C CA . VAL A 1 268 ? 5.629 -12.938 -3.545 1 98.88 268 VAL A CA 1
ATOM 2155 C C . VAL A 1 268 ? 4.672 -13.531 -2.514 1 98.88 268 VAL A C 1
ATOM 2157 O O . VAL A 1 268 ? 4.176 -12.82 -1.636 1 98.88 268 VAL A O 1
ATOM 2160 N N . ILE A 1 269 ? 4.379 -14.844 -2.619 1 98.62 269 ILE A N 1
ATOM 2161 C CA . ILE A 1 269 ? 3.385 -15.492 -1.768 1 98.62 269 ILE A CA 1
ATOM 2162 C C . ILE A 1 269 ? 3.953 -16.781 -1.196 1 98.62 269 ILE A C 1
ATOM 2164 O O . ILE A 1 269 ? 3.52 -17.875 -1.568 1 98.62 269 ILE A O 1
ATOM 2168 N N . PRO A 1 270 ? 4.922 -16.703 -0.28 1 97.75 270 PRO A N 1
ATOM 2169 C CA . PRO A 1 270 ? 5.375 -17.922 0.376 1 97.75 270 PRO A CA 1
ATOM 2170 C C . PRO A 1 270 ? 4.258 -18.641 1.13 1 97.75 270 PRO A C 1
ATOM 2172 O O . PRO A 1 270 ? 3.336 -18 1.634 1 97.75 270 PRO A O 1
ATOM 2175 N N . ARG A 1 271 ? 4.367 -19.875 1.146 1 95.12 271 ARG A N 1
ATOM 2176 C CA . ARG A 1 271 ? 3.443 -20.688 1.927 1 95.12 271 ARG A CA 1
ATOM 2177 C C . ARG A 1 271 ? 4.039 -21.047 3.283 1 95.12 271 ARG A C 1
ATOM 2179 O O . ARG A 1 271 ? 5.23 -21.344 3.385 1 95.12 271 ARG A O 1
ATOM 2186 N N . SER A 1 272 ? 3.197 -21.031 4.312 1 92.75 272 SER A N 1
ATOM 2187 C CA . SER A 1 272 ? 3.578 -21.531 5.633 1 92.75 272 SER A CA 1
ATOM 2188 C C . SER A 1 272 ? 2.354 -21.938 6.445 1 92.75 272 SER A C 1
ATOM 2190 O O . SER A 1 272 ? 1.296 -21.312 6.336 1 92.75 272 SER A O 1
ATOM 2192 N N . LEU A 1 273 ? 2.488 -22.984 7.188 1 94 273 LEU A N 1
ATOM 2193 C CA . LEU A 1 273 ? 1.463 -23.391 8.141 1 94 273 LEU A CA 1
ATOM 2194 C C . LEU A 1 273 ? 1.888 -23.078 9.57 1 94 273 LEU A C 1
ATOM 2196 O O . LEU A 1 273 ? 1.118 -23.266 10.508 1 94 273 LEU A O 1
ATOM 2200 N N . ASN A 1 274 ? 3.1 -22.531 9.617 1 93.06 274 ASN A N 1
ATOM 2201 C CA . ASN A 1 274 ? 3.648 -22.203 10.93 1 93.06 274 ASN A CA 1
ATOM 2202 C C . ASN A 1 274 ? 3.361 -20.766 11.328 1 93.06 274 ASN A C 1
ATOM 2204 O O . ASN A 1 274 ? 3.967 -19.828 10.781 1 93.06 274 ASN A O 1
ATOM 2208 N N . SER A 1 275 ? 2.57 -20.594 12.32 1 93.94 275 SER A N 1
ATOM 2209 C CA . SER A 1 275 ? 2.082 -19.281 12.727 1 93.94 275 SER A CA 1
ATOM 2210 C C . SER A 1 275 ? 3.227 -18.391 13.188 1 93.94 275 SER A C 1
ATOM 2212 O O . SER A 1 275 ? 3.227 -17.188 12.93 1 93.94 275 SER A O 1
ATOM 2214 N N . THR A 1 276 ? 4.16 -19 13.875 1 92.69 276 THR A N 1
ATOM 2215 C CA . THR A 1 276 ? 5.297 -18.234 14.375 1 92.69 276 THR A CA 1
ATOM 2216 C C . THR A 1 276 ? 6.141 -17.703 13.219 1 92.69 276 THR A C 1
ATOM 2218 O O . THR A 1 276 ? 6.5 -16.531 13.195 1 92.69 276 THR A O 1
ATOM 2221 N N . ARG A 1 277 ? 6.375 -18.578 12.258 1 91.31 277 ARG A N 1
ATOM 2222 C CA . ARG A 1 277 ? 7.145 -18.172 11.086 1 91.31 277 ARG A CA 1
ATOM 2223 C C . ARG A 1 277 ? 6.406 -17.094 10.289 1 91.31 277 ARG A C 1
ATOM 2225 O O . ARG A 1 277 ? 7.012 -16.125 9.836 1 91.31 277 ARG A O 1
ATOM 2232 N N . ILE A 1 278 ? 5.145 -17.219 10.203 1 94.62 278 ILE A N 1
ATOM 2233 C CA . ILE A 1 278 ? 4.305 -16.281 9.461 1 94.62 278 ILE A CA 1
ATOM 2234 C C . ILE A 1 278 ? 4.395 -14.898 10.102 1 94.62 278 ILE A C 1
ATOM 2236 O O . ILE A 1 278 ? 4.551 -13.898 9.398 1 94.62 278 ILE A O 1
ATOM 2240 N N . ALA A 1 279 ? 4.449 -14.859 11.383 1 93.5 279 ALA A N 1
ATOM 2241 C CA . ALA A 1 279 ? 4.402 -13.594 12.109 1 93.5 279 ALA A CA 1
ATOM 2242 C C . ALA A 1 279 ? 5.789 -12.961 12.203 1 93.5 279 ALA A C 1
ATOM 2244 O O . ALA A 1 279 ? 5.918 -11.758 12.438 1 93.5 279 ALA A O 1
ATOM 2245 N N . SER A 1 280 ? 6.789 -13.711 11.969 1 91.94 280 SER A N 1
ATOM 2246 C CA . SER A 1 280 ? 8.133 -13.211 12.234 1 91.94 280 SER A CA 1
ATOM 2247 C C . SER A 1 280 ? 8.828 -12.781 10.953 1 91.94 280 SER A C 1
ATOM 2249 O O . SER A 1 280 ? 9.812 -12.031 10.992 1 91.94 280 SER A O 1
ATOM 2251 N N . ASN A 1 281 ? 8.367 -13.211 9.805 1 89.81 281 ASN A N 1
ATOM 2252 C CA . ASN A 1 281 ? 9.047 -12.945 8.547 1 89.81 281 ASN A CA 1
ATOM 2253 C C . ASN A 1 281 ? 8.398 -11.789 7.789 1 89.81 281 ASN A C 1
ATOM 2255 O O . ASN A 1 281 ? 7.918 -11.969 6.664 1 89.81 281 ASN A O 1
ATOM 2259 N N . LEU A 1 282 ? 8.539 -10.625 8.383 1 96.06 282 LEU A N 1
ATOM 2260 C CA . LEU A 1 282 ? 7.824 -9.477 7.824 1 96.06 282 LEU A CA 1
ATOM 2261 C C . LEU A 1 282 ? 8.797 -8.398 7.375 1 96.06 282 LEU A C 1
ATOM 2263 O O . LEU A 1 282 ? 8.391 -7.398 6.773 1 96.06 282 LEU A O 1
ATOM 2267 N N . GLU A 1 283 ? 10.07 -8.602 7.66 1 96.81 283 GLU A N 1
ATOM 2268 C CA . GLU A 1 283 ? 11.055 -7.551 7.41 1 96.81 283 GLU A CA 1
ATOM 2269 C C . GLU A 1 283 ? 11.336 -7.402 5.918 1 96.81 283 GLU A C 1
ATOM 2271 O O . GLU A 1 283 ? 11.586 -8.391 5.23 1 96.81 283 GLU A O 1
ATOM 2276 N N . PHE A 1 284 ? 11.312 -6.191 5.406 1 98.25 284 PHE A N 1
ATOM 2277 C CA . PHE A 1 284 ? 11.789 -5.879 4.066 1 98.25 284 PHE A CA 1
ATOM 2278 C C . PHE A 1 284 ? 13.281 -5.555 4.09 1 98.25 284 PHE A C 1
ATOM 2280 O O . PHE A 1 284 ? 13.711 -4.648 4.801 1 98.25 284 PHE A O 1
ATOM 2287 N N . VAL A 1 285 ? 14.047 -6.262 3.344 1 97.88 285 VAL A N 1
ATOM 2288 C CA . VAL A 1 285 ? 15.484 -6.07 3.248 1 97.88 285 VAL A CA 1
ATOM 2289 C C . VAL A 1 285 ? 15.82 -5.289 1.979 1 97.88 285 VAL A C 1
ATOM 2291 O O . VAL A 1 285 ? 15.508 -5.73 0.871 1 97.88 285 VAL A O 1
ATOM 2294 N N . PRO A 1 286 ? 16.406 -4.18 2.086 1 96.56 286 PRO A N 1
ATOM 2295 C CA . PRO A 1 286 ? 16.719 -3.357 0.915 1 96.56 286 PRO A CA 1
ATOM 2296 C C . PRO A 1 286 ? 17.938 -3.854 0.148 1 96.56 286 PRO A C 1
ATOM 2298 O O . PRO A 1 286 ? 18.953 -3.156 0.082 1 96.56 286 PRO A O 1
ATOM 2301 N N . LEU A 1 287 ? 17.766 -4.98 -0.49 1 98 287 LEU A N 1
ATOM 2302 C CA . LEU A 1 287 ? 18.859 -5.516 -1.306 1 98 287 LEU A CA 1
ATOM 2303 C C . LEU A 1 287 ? 19.281 -4.516 -2.377 1 98 287 LEU A C 1
ATOM 2305 O O . LEU A 1 287 ? 18.422 -3.867 -2.992 1 98 287 LEU A O 1
ATOM 2309 N N . SER A 1 288 ? 20.578 -4.398 -2.574 1 96.38 288 SER A N 1
ATOM 2310 C CA . SER A 1 288 ? 21.094 -3.551 -3.648 1 96.38 288 SER A CA 1
ATOM 2311 C C . SER A 1 288 ? 20.859 -4.195 -5.012 1 96.38 288 SER A C 1
ATOM 2313 O O . SER A 1 288 ? 20.562 -5.387 -5.102 1 96.38 288 SER A O 1
ATOM 2315 N N . GLU A 1 289 ? 21 -3.344 -5.984 1 96.38 289 GLU A N 1
ATOM 2316 C CA . GLU A 1 289 ? 20.906 -3.863 -7.348 1 96.38 289 GLU A CA 1
ATOM 2317 C C . GLU A 1 289 ? 21.953 -4.945 -7.598 1 96.38 289 GLU A C 1
ATOM 2319 O O . GLU A 1 289 ? 21.672 -5.953 -8.242 1 96.38 289 GLU A O 1
ATOM 2324 N N . GLU A 1 290 ? 23.062 -4.738 -7.086 1 97.12 290 GLU A N 1
ATOM 2325 C CA . GLU A 1 290 ? 24.156 -5.695 -7.227 1 97.12 290 GLU A CA 1
ATOM 2326 C C . GLU A 1 290 ? 23.797 -7.035 -6.59 1 97.12 290 GLU A C 1
ATOM 2328 O O . GLU A 1 290 ? 24.047 -8.094 -7.18 1 97.12 290 GLU A O 1
ATOM 2333 N N . ASP A 1 291 ? 23.234 -6.988 -5.414 1 97.81 291 ASP A N 1
ATOM 2334 C CA . ASP A 1 291 ? 22.922 -8.219 -4.691 1 97.81 291 ASP A CA 1
ATOM 2335 C C . ASP A 1 291 ? 21.766 -8.961 -5.359 1 97.81 291 ASP A C 1
ATOM 2337 O O . ASP A 1 291 ? 21.766 -10.195 -5.418 1 97.81 291 ASP A O 1
ATOM 2341 N N . VAL A 1 292 ? 20.797 -8.25 -5.906 1 98 292 VAL A N 1
ATOM 2342 C CA . VAL A 1 292 ? 19.719 -8.859 -6.668 1 98 292 VAL A CA 1
ATOM 2343 C C . VAL A 1 292 ? 20.281 -9.562 -7.902 1 98 292 VAL A C 1
ATOM 2345 O O . VAL A 1 292 ? 19.938 -10.711 -8.188 1 98 292 VAL A O 1
ATOM 2348 N N . ASN A 1 293 ? 21.172 -8.875 -8.586 1 96.88 293 ASN A N 1
ATOM 2349 C CA . ASN A 1 293 ? 21.781 -9.438 -9.789 1 96.88 293 ASN A CA 1
ATOM 2350 C C . ASN A 1 293 ? 22.625 -10.664 -9.469 1 96.88 293 ASN A C 1
ATOM 2352 O O . ASN A 1 293 ? 22.672 -11.609 -10.258 1 96.88 293 ASN A O 1
ATOM 2356 N N . LYS A 1 294 ? 23.281 -10.625 -8.352 1 97.06 294 LYS A N 1
ATOM 2357 C CA . LYS A 1 294 ? 24.047 -11.781 -7.918 1 97.06 294 LYS A CA 1
ATOM 2358 C C . LYS A 1 294 ? 23.156 -13.016 -7.77 1 97.06 294 LYS A C 1
ATOM 2360 O O . LYS A 1 294 ? 23.531 -14.109 -8.18 1 97.06 294 LYS A O 1
ATOM 2365 N N . LEU A 1 295 ? 22 -12.844 -7.203 1 97.56 295 LEU A N 1
ATOM 2366 C CA . LEU A 1 295 ? 21.062 -13.945 -7.02 1 97.56 295 LEU A CA 1
ATOM 2367 C C . LEU A 1 295 ? 20.5 -14.406 -8.359 1 97.56 295 LEU A C 1
ATOM 2369 O O . LEU A 1 295 ? 20.344 -15.609 -8.594 1 97.56 295 LEU A O 1
ATOM 2373 N N . ASN A 1 296 ? 20.234 -13.453 -9.234 1 96.56 296 ASN A N 1
ATOM 2374 C CA . ASN A 1 296 ? 19.75 -13.805 -10.57 1 96.56 296 ASN A CA 1
ATOM 2375 C C . ASN A 1 296 ? 20.797 -14.602 -11.344 1 96.56 296 ASN A C 1
ATOM 2377 O O . ASN A 1 296 ? 20.484 -15.609 -11.977 1 96.56 296 ASN A O 1
ATOM 2381 N N . GLU A 1 297 ? 22.031 -14.172 -11.289 1 95.75 297 GLU A N 1
ATOM 2382 C CA . GLU A 1 297 ? 23.125 -14.844 -11.992 1 95.75 297 GLU A CA 1
ATOM 2383 C C . GLU A 1 297 ? 23.359 -16.25 -11.43 1 95.75 297 GLU A C 1
ATOM 2385 O O . GLU A 1 297 ? 23.609 -17.188 -12.18 1 95.75 297 GLU A O 1
ATOM 2390 N N . PHE A 1 298 ? 23.281 -16.312 -10.148 1 95.12 298 PHE A N 1
ATOM 2391 C CA . PHE A 1 298 ? 23.375 -17.625 -9.508 1 95.12 298 PHE A CA 1
ATOM 2392 C C . PHE A 1 298 ? 22.344 -18.578 -10.102 1 95.12 298 PHE A C 1
ATOM 2394 O O . PHE A 1 298 ? 22.672 -19.734 -10.422 1 95.12 298 PHE A O 1
ATOM 2401 N N . GLY A 1 299 ? 21.109 -18.141 -10.211 1 91.06 299 GLY A N 1
ATOM 2402 C CA . GLY A 1 299 ? 20.016 -18.953 -10.719 1 91.06 299 GLY A CA 1
ATOM 2403 C C . GLY A 1 299 ? 20.234 -19.391 -12.156 1 91.06 299 GLY A C 1
ATOM 2404 O O . GLY A 1 299 ? 19.906 -20.516 -12.516 1 91.06 299 GLY A O 1
ATOM 2405 N N . GLN A 1 300 ? 20.797 -18.531 -12.914 1 89.62 300 GLN A N 1
ATOM 2406 C CA . GLN A 1 300 ? 21.047 -18.844 -14.32 1 89.62 300 GLN A CA 1
ATOM 2407 C C . GLN A 1 300 ? 22.047 -19.969 -14.461 1 89.62 300 GLN A C 1
ATOM 2409 O O . GLN A 1 300 ? 21.953 -20.797 -15.367 1 89.62 300 GLN A O 1
ATOM 2414 N N . LYS A 1 301 ? 22.953 -20.062 -13.531 1 92.69 301 LYS A N 1
ATOM 2415 C CA . LYS A 1 301 ? 24.016 -21.078 -13.578 1 92.69 301 LYS A CA 1
ATOM 2416 C C . LYS A 1 301 ? 23.594 -22.344 -12.867 1 92.69 301 LYS A C 1
ATOM 2418 O O . LYS A 1 301 ? 24.188 -23.406 -13.07 1 92.69 301 LYS A O 1
ATOM 2423 N N . ASN A 1 302 ? 22.562 -22.219 -12.047 1 93.06 302 ASN A N 1
ATOM 2424 C CA . ASN A 1 302 ? 22.109 -23.344 -11.242 1 93.06 302 ASN A CA 1
ATOM 2425 C C . ASN A 1 302 ? 20.609 -23.531 -11.359 1 93.06 302 ASN A C 1
ATOM 2427 O O . ASN A 1 302 ? 19.906 -23.625 -10.344 1 93.06 302 ASN A O 1
ATOM 2431 N N . LYS A 1 303 ? 20.156 -23.656 -12.547 1 92.56 303 LYS A N 1
ATOM 2432 C CA . LYS A 1 303 ? 18.719 -23.719 -12.812 1 92.56 303 LYS A CA 1
ATOM 2433 C C . LYS A 1 303 ? 18.094 -24.969 -12.195 1 92.56 303 LYS A C 1
ATOM 2435 O O . LYS A 1 303 ? 18.656 -26.062 -12.305 1 92.56 303 LYS A O 1
ATOM 2440 N N . LYS A 1 304 ? 16.984 -24.75 -11.531 1 92.44 304 LYS A N 1
ATOM 2441 C CA . LYS A 1 304 ? 16.188 -25.844 -10.977 1 92.44 304 LYS A CA 1
ATOM 2442 C C . LYS A 1 304 ? 14.727 -25.453 -10.828 1 92.44 304 LYS A C 1
ATOM 2444 O O . LYS A 1 304 ? 14.414 -24.375 -10.312 1 92.44 304 LYS A O 1
ATOM 2449 N N . ARG A 1 305 ? 13.859 -26.266 -11.352 1 93.81 305 ARG A N 1
ATOM 2450 C CA . ARG A 1 305 ? 12.422 -26.156 -11.125 1 93.81 305 ARG A CA 1
ATOM 2451 C C . ARG A 1 305 ? 11.945 -27.188 -10.109 1 93.81 305 ARG A C 1
ATOM 2453 O O . ARG A 1 305 ? 12.258 -28.375 -10.234 1 93.81 305 ARG A O 1
ATOM 2460 N N . TYR A 1 306 ? 11.219 -26.703 -9.148 1 92.06 306 TYR A N 1
ATOM 2461 C CA . TYR A 1 306 ? 10.758 -27.609 -8.094 1 92.06 306 TYR A CA 1
ATOM 2462 C C . TYR A 1 306 ? 9.344 -28.094 -8.375 1 92.06 306 TYR A C 1
ATOM 2464 O O . TYR A 1 306 ? 8.961 -29.188 -7.941 1 92.06 306 TYR A O 1
ATOM 2472 N N . ILE A 1 307 ? 8.539 -27.234 -9.039 1 91 307 ILE A N 1
ATOM 2473 C CA . ILE A 1 307 ? 7.141 -27.562 -9.328 1 91 307 ILE A CA 1
ATOM 2474 C C . ILE A 1 307 ? 7 -27.984 -10.789 1 91 307 ILE A C 1
ATOM 2476 O O . ILE A 1 307 ? 6.965 -27.141 -11.688 1 91 307 ILE A O 1
ATOM 2480 N N . ASN A 1 308 ? 6.992 -29.266 -10.906 1 88.19 308 ASN A N 1
ATOM 2481 C CA . ASN A 1 308 ? 6.891 -29.906 -12.219 1 88.19 308 ASN A CA 1
ATOM 2482 C C . ASN A 1 308 ? 6.152 -31.234 -12.141 1 88.19 308 ASN A C 1
ATOM 2484 O O . ASN A 1 308 ? 5.969 -31.781 -11.055 1 88.19 308 ASN A O 1
ATOM 2488 N N . GLY A 1 309 ? 5.547 -31.625 -13.281 1 87.25 309 GLY A N 1
ATOM 2489 C CA . GLY A 1 309 ? 4.844 -32.906 -13.352 1 87.25 309 GLY A CA 1
ATOM 2490 C C . GLY A 1 309 ? 4.516 -33.312 -14.773 1 87.25 309 GLY A C 1
ATOM 2491 O O . GLY A 1 309 ? 4.77 -32.594 -15.719 1 87.25 309 GLY A O 1
ATOM 2492 N N . ALA A 1 310 ? 4.012 -34.5 -14.836 1 87.12 310 ALA A N 1
ATOM 2493 C CA . ALA A 1 310 ? 3.68 -35.062 -16.141 1 87.12 310 ALA A CA 1
ATOM 2494 C C . ALA A 1 310 ? 2.652 -34.219 -16.859 1 87.12 310 ALA A C 1
ATOM 2496 O O . ALA A 1 310 ? 2.797 -33.938 -18.062 1 87.12 310 ALA A O 1
ATOM 2497 N N . VAL A 1 311 ? 1.755 -33.719 -16.156 1 89.19 311 VAL A N 1
ATOM 2498 C CA . VAL A 1 311 ? 0.643 -32.969 -16.75 1 89.19 311 VAL A CA 1
ATOM 2499 C C . VAL A 1 311 ? 1.143 -31.641 -17.328 1 89.19 311 VAL A C 1
ATOM 2501 O O . VAL A 1 311 ? 0.73 -31.234 -18.422 1 89.19 311 VAL A O 1
ATOM 2504 N N . SER A 1 312 ? 2.078 -31.016 -16.625 1 91.5 312 SER A N 1
ATOM 2505 C CA . SER A 1 312 ? 2.551 -29.703 -17.047 1 91.5 312 SER A CA 1
ATOM 2506 C C . SER A 1 312 ? 3.648 -29.812 -18.094 1 91.5 312 SER A C 1
ATOM 2508 O O . SER A 1 312 ? 4.047 -28.812 -18.688 1 91.5 312 SER A O 1
ATOM 2510 N N . SER A 1 313 ? 4.074 -31.031 -18.438 1 90.19 313 SER A N 1
ATOM 2511 C CA . SER A 1 313 ? 5.223 -31.25 -19.312 1 90.19 313 SER A CA 1
ATOM 2512 C C . SER A 1 313 ? 4.898 -30.859 -20.75 1 90.19 313 SER A C 1
ATOM 2514 O O . SER A 1 313 ? 5.801 -30.734 -21.578 1 90.19 313 SER A O 1
ATOM 2516 N N . VAL A 1 314 ? 3.697 -30.625 -21.031 1 91.19 314 VAL A N 1
ATOM 2517 C CA . VAL A 1 314 ? 3.303 -30.266 -22.391 1 91.19 314 VAL A CA 1
ATOM 2518 C C . VAL A 1 314 ? 3.484 -28.766 -22.594 1 91.19 314 VAL A C 1
ATOM 2520 O O . VAL A 1 314 ? 3.465 -28.266 -23.734 1 91.19 314 VAL A O 1
ATOM 2523 N N . ILE A 1 315 ? 3.613 -28.062 -21.547 1 93.25 315 ILE A N 1
ATOM 2524 C CA . ILE A 1 315 ? 3.766 -26.609 -21.609 1 93.25 315 ILE A CA 1
ATOM 2525 C C . ILE A 1 315 ? 5.215 -26.266 -21.953 1 93.25 315 ILE A C 1
ATOM 2527 O O . ILE A 1 315 ? 6.145 -26.781 -21.328 1 93.25 315 ILE A O 1
ATOM 2531 N N . PRO A 1 316 ? 5.395 -25.359 -22.891 1 88.94 316 PRO A N 1
ATOM 2532 C CA . PRO A 1 316 ? 6.766 -24.953 -23.219 1 88.94 316 PRO A CA 1
ATOM 2533 C C . PRO A 1 316 ? 7.555 -24.516 -21.984 1 88.94 316 PRO A C 1
ATOM 2535 O O . PRO A 1 316 ? 7.035 -23.766 -21.141 1 88.94 316 PRO A O 1
ATOM 2538 N N . GLY A 1 317 ? 8.781 -24.984 -21.859 1 85.25 317 GLY A N 1
ATOM 2539 C CA . GLY A 1 317 ? 9.633 -24.656 -20.719 1 85.25 317 GLY A CA 1
ATOM 2540 C C . GLY A 1 317 ? 9.586 -25.703 -19.625 1 85.25 317 GLY A C 1
ATOM 2541 O O . GLY A 1 317 ? 10.562 -25.891 -18.891 1 85.25 317 GLY A O 1
ATOM 2542 N N . PHE A 1 318 ? 8.422 -26.375 -19.562 1 89.06 318 PHE A N 1
ATOM 2543 C CA . PHE A 1 318 ? 8.258 -27.359 -18.516 1 89.06 318 PHE A CA 1
ATOM 2544 C C . PHE A 1 318 ? 8.781 -28.719 -18.969 1 89.06 318 PHE A C 1
ATOM 2546 O O . PHE A 1 318 ? 9.289 -29.5 -18.156 1 89.06 318 PHE A O 1
ATOM 2553 N N . LYS A 1 319 ? 8.672 -28.953 -20.297 1 83.44 319 LYS A N 1
ATOM 2554 C CA . LYS A 1 319 ? 9.023 -30.266 -20.828 1 83.44 319 LYS A CA 1
ATOM 2555 C C . LYS A 1 319 ? 10.492 -30.578 -20.578 1 83.44 319 LYS A C 1
ATOM 2557 O O . LYS A 1 319 ? 10.82 -31.656 -20.062 1 83.44 319 LYS A O 1
ATOM 2562 N N . GLU A 1 320 ? 11.266 -29.656 -20.891 1 81.5 320 GLU A N 1
ATOM 2563 C CA . GLU A 1 320 ? 12.703 -29.859 -20.734 1 81.5 320 GLU A CA 1
ATOM 2564 C C . GLU A 1 320 ? 13.07 -30.094 -19.281 1 81.5 320 GLU A C 1
ATOM 2566 O O . GLU A 1 320 ? 13.883 -30.969 -18.969 1 81.5 320 GLU A O 1
ATOM 2571 N N . ASP A 1 321 ? 12.477 -29.375 -18.422 1 83.44 321 ASP A N 1
ATOM 2572 C CA . ASP A 1 321 ? 12.758 -29.484 -17 1 83.44 321 ASP A CA 1
ATOM 2573 C C . ASP A 1 321 ? 12.258 -30.828 -16.453 1 83.44 321 ASP A C 1
ATOM 2575 O O . ASP A 1 321 ? 12.93 -31.469 -15.641 1 83.44 321 ASP A O 1
ATOM 2579 N N . PHE A 1 322 ? 11.141 -31.234 -16.938 1 81.06 322 PHE A N 1
ATOM 2580 C CA . PHE A 1 322 ? 10.531 -32.5 -16.516 1 81.06 322 PHE A CA 1
ATOM 2581 C C . PHE A 1 322 ? 11.383 -33.688 -16.938 1 81.06 322 PHE A C 1
ATOM 2583 O O . PHE A 1 322 ? 11.656 -34.562 -16.141 1 81.06 322 PHE A O 1
ATOM 2590 N N . LEU A 1 323 ? 11.828 -33.594 -18.141 1 78.38 323 LEU A N 1
ATOM 2591 C CA . LEU A 1 323 ? 12.641 -34.688 -18.672 1 78.38 323 LEU A CA 1
ATOM 2592 C C . LEU A 1 323 ? 13.977 -34.75 -17.938 1 78.38 323 LEU A C 1
ATOM 2594 O O . LEU A 1 323 ? 14.453 -35.875 -17.641 1 78.38 323 LEU A O 1
ATOM 2598 N N . LYS A 1 324 ? 14.539 -33.719 -17.656 1 75.88 324 LYS A N 1
ATOM 2599 C CA . LYS A 1 324 ? 15.797 -33.688 -16.922 1 75.88 324 LYS A CA 1
ATOM 2600 C C . LYS A 1 324 ? 15.641 -34.281 -15.531 1 75.88 324 LYS A C 1
ATOM 2602 O O . LYS A 1 324 ? 16.531 -34.969 -15.047 1 75.88 324 LYS A O 1
ATOM 2607 N N . GLU A 1 325 ? 14.484 -34.031 -14.953 1 74.69 325 GLU A N 1
ATOM 2608 C CA . GLU A 1 325 ? 14.211 -34.562 -13.625 1 74.69 325 GLU A CA 1
ATOM 2609 C C . GLU A 1 325 ? 14.031 -36.062 -13.664 1 74.69 325 GLU A C 1
ATOM 2611 O O . GLU A 1 325 ? 14.469 -36.781 -12.75 1 74.69 325 GLU A O 1
ATOM 2616 N N . GLN A 1 326 ? 13.406 -36.562 -14.695 1 71.88 326 GLN A N 1
ATOM 2617 C CA . GLN A 1 326 ? 13.203 -38 -14.844 1 71.88 326 GLN A CA 1
ATOM 2618 C C . GLN A 1 326 ? 14.531 -38.719 -15.031 1 71.88 326 GLN A C 1
ATOM 2620 O O . GLN A 1 326 ? 14.711 -39.844 -14.531 1 71.88 326 GLN A O 1
ATOM 2625 N N . LEU A 1 327 ? 15.398 -38.062 -15.688 1 72.06 327 LEU A N 1
ATOM 2626 C CA . LEU A 1 327 ? 16.703 -38.656 -15.945 1 72.06 327 LEU A CA 1
ATOM 2627 C C . LEU A 1 327 ? 17.547 -38.719 -14.672 1 72.06 327 LEU A C 1
ATOM 2629 O O . LEU A 1 327 ? 18.297 -39.656 -14.453 1 72.06 327 LEU A O 1
ATOM 2633 N N . GLN A 1 328 ? 17.406 -37.719 -13.828 1 67.69 328 GLN A N 1
ATOM 2634 C CA . GLN A 1 328 ? 18.172 -37.656 -12.578 1 67.69 328 GLN A CA 1
ATOM 2635 C C . GLN A 1 328 ? 17.641 -38.656 -11.562 1 67.69 328 GLN A C 1
ATOM 2637 O O . GLN A 1 328 ? 18.391 -39.125 -10.688 1 67.69 328 GLN A O 1
ATOM 2642 N N . GLN A 1 329 ? 16.375 -39.031 -11.617 1 63.28 329 GLN A N 1
ATOM 2643 C CA . GLN A 1 329 ? 15.781 -40 -10.695 1 63.28 329 GLN A CA 1
ATOM 2644 C C . GLN A 1 329 ? 16.031 -41.406 -11.164 1 63.28 329 GLN A C 1
ATOM 2646 O O . GLN A 1 329 ? 15.906 -42.375 -10.375 1 63.28 329 GLN A O 1
ATOM 2651 N N . SER A 1 330 ? 16.406 -41.594 -12.43 1 53.31 330 SER A N 1
ATOM 2652 C CA . SER A 1 330 ? 16.734 -42.938 -12.93 1 53.31 330 SER A CA 1
ATOM 2653 C C . SER A 1 330 ? 18.188 -43.281 -12.68 1 53.31 330 SER A C 1
ATOM 2655 O O . SER A 1 330 ? 19.047 -42.375 -12.656 1 53.31 330 SER A O 1
ATOM 2657 N N . MET B 1 1 ? 14.562 0.224 -12.25 1 78.44 1 MET B N 1
ATOM 2658 C CA . MET B 1 1 ? 14.383 0.829 -10.93 1 78.44 1 MET B CA 1
ATOM 2659 C C . MET B 1 1 ? 13.961 -0.219 -9.906 1 78.44 1 MET B C 1
ATOM 2661 O O . MET B 1 1 ? 13.141 -1.092 -10.203 1 78.44 1 MET B O 1
ATOM 2665 N N . LEU B 1 2 ? 14.555 -0.11 -8.719 1 93.44 2 LEU B N 1
ATOM 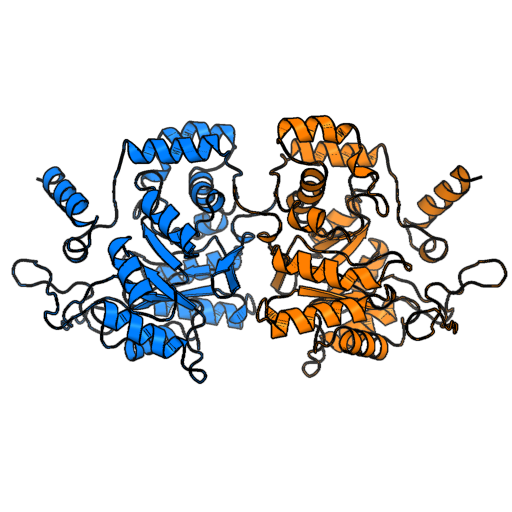2666 C CA . LEU B 1 2 ? 14.25 -1.043 -7.637 1 93.44 2 LEU B CA 1
ATOM 2667 C C . LEU B 1 2 ? 12.977 -0.632 -6.906 1 93.44 2 LEU B C 1
ATOM 2669 O O . LEU B 1 2 ? 12.594 0.539 -6.93 1 93.44 2 LEU B O 1
ATOM 2673 N N . HIS B 1 3 ? 12.328 -1.522 -6.453 1 97.69 3 HIS B N 1
ATOM 2674 C CA . HIS B 1 3 ? 11.125 -1.312 -5.652 1 97.69 3 HIS B CA 1
ATOM 2675 C C . HIS B 1 3 ? 11.414 -1.499 -4.168 1 97.69 3 HIS B C 1
ATOM 2677 O O . HIS B 1 3 ? 12.391 -2.156 -3.797 1 97.69 3 HIS B O 1
ATOM 2683 N N . PRO B 1 4 ? 10.586 -0.984 -3.279 1 98.44 4 PRO B N 1
ATOM 2684 C CA . PRO B 1 4 ? 9.414 -0.186 -3.625 1 98.44 4 PRO B CA 1
ATOM 2685 C C . PRO B 1 4 ? 9.758 1.265 -3.953 1 98.44 4 PRO B C 1
ATOM 2687 O O . PRO B 1 4 ? 10.766 1.784 -3.479 1 98.44 4 PRO B O 1
ATOM 2690 N N . LEU B 1 5 ? 8.953 1.913 -4.734 1 98.25 5 LEU B N 1
ATOM 2691 C CA . LEU B 1 5 ? 8.891 3.369 -4.777 1 98.25 5 LEU B CA 1
ATOM 2692 C C . LEU B 1 5 ? 8.172 3.918 -3.547 1 98.25 5 LEU B C 1
ATOM 2694 O O . LEU B 1 5 ? 7.465 3.184 -2.855 1 98.25 5 LEU B O 1
ATOM 2698 N N . SER B 1 6 ? 8.375 5.211 -3.316 1 98.44 6 SER B N 1
ATOM 2699 C CA . SER B 1 6 ? 7.699 5.824 -2.18 1 98.44 6 SER B CA 1
ATOM 2700 C C . SER B 1 6 ? 6.188 5.719 -2.312 1 98.44 6 SER B C 1
ATOM 2702 O O . SER B 1 6 ? 5.477 5.582 -1.314 1 98.44 6 SER B O 1
ATOM 2704 N N . THR B 1 7 ? 5.652 5.684 -3.562 1 98.38 7 THR B N 1
ATOM 2705 C CA . THR B 1 7 ? 4.219 5.633 -3.834 1 98.38 7 THR B CA 1
ATOM 2706 C C . THR B 1 7 ? 3.68 4.223 -3.617 1 98.38 7 THR B C 1
ATOM 2708 O O . THR B 1 7 ? 2.471 3.994 -3.703 1 98.38 7 THR B O 1
ATOM 2711 N N . GLU B 1 8 ? 4.543 3.244 -3.332 1 98.69 8 GLU B N 1
ATOM 2712 C CA . GLU B 1 8 ? 4.148 1.845 -3.193 1 98.69 8 GLU B CA 1
ATOM 2713 C C . GLU B 1 8 ? 4.086 1.432 -1.726 1 98.69 8 GLU B C 1
ATOM 2715 O O . GLU B 1 8 ? 3.852 0.262 -1.413 1 98.69 8 GLU B O 1
ATOM 2720 N N . ILE B 1 9 ? 4.281 2.387 -0.813 1 98.88 9 ILE B N 1
ATOM 2721 C CA . ILE B 1 9 ? 4.312 2.107 0.619 1 98.88 9 ILE B CA 1
ATOM 2722 C C . ILE B 1 9 ? 3.014 2.582 1.266 1 98.88 9 ILE B C 1
ATOM 2724 O O . ILE B 1 9 ? 2.58 3.715 1.041 1 98.88 9 ILE B O 1
ATOM 2728 N N . TYR B 1 10 ? 2.359 1.723 2.033 1 98.75 10 TYR B N 1
ATOM 2729 C CA . TYR B 1 10 ? 1.112 2.023 2.727 1 98.75 10 TYR B CA 1
ATOM 2730 C C . TYR B 1 10 ? 1.237 1.739 4.219 1 98.75 10 TYR B C 1
ATOM 2732 O O . TYR B 1 10 ? 1.875 0.762 4.621 1 98.75 10 TYR B O 1
ATOM 2740 N N . PHE B 1 11 ? 0.651 2.529 4.996 1 98.5 11 PHE B N 1
ATOM 2741 C CA . PHE B 1 11 ? 0.498 2.287 6.426 1 98.5 11 PHE B CA 1
ATOM 2742 C C . PHE B 1 11 ? -0.964 2.039 6.777 1 98.5 11 PHE B C 1
ATOM 2744 O O . PHE B 1 11 ? -1.814 1.94 5.891 1 98.5 11 PHE B O 1
ATOM 2751 N N . THR B 1 12 ? -1.236 1.786 8.016 1 97.25 12 THR B N 1
ATOM 2752 C CA . THR B 1 12 ? -2.584 1.427 8.438 1 97.25 12 THR B CA 1
ATOM 2753 C C . THR B 1 12 ? -3.043 2.316 9.594 1 97.25 12 THR B C 1
ATOM 2755 O O . THR B 1 12 ? -2.326 2.475 10.578 1 97.25 12 THR B O 1
ATOM 2758 N N . PHE B 1 13 ? -4.184 2.934 9.422 1 97.94 13 PHE B N 1
ATOM 2759 C CA . PHE B 1 13 ? -4.797 3.678 10.516 1 97.94 13 PHE B CA 1
ATOM 2760 C C . PHE B 1 13 ? -5.281 2.734 11.609 1 97.94 13 PHE B C 1
ATOM 2762 O O . PHE B 1 13 ? -5.383 1.524 11.391 1 97.94 13 PHE B O 1
ATOM 2769 N N . ASN B 1 14 ? -5.582 3.33 12.789 1 97.19 14 ASN B N 1
ATOM 2770 C CA . ASN B 1 14 ? -6.039 2.533 13.922 1 97.19 14 ASN B CA 1
ATOM 2771 C C . ASN B 1 14 ? -7.434 1.959 13.68 1 97.19 14 ASN B C 1
ATOM 2773 O O . ASN B 1 14 ? -7.871 1.056 14.391 1 97.19 14 ASN B O 1
ATOM 2777 N N . ASN B 1 15 ? -8.141 2.4 12.617 1 94.94 15 ASN B N 1
ATOM 2778 C CA . ASN B 1 15 ? -9.43 1.808 12.281 1 94.94 15 ASN B CA 1
ATOM 2779 C C . ASN B 1 15 ? -9.289 0.74 11.203 1 94.94 15 ASN B C 1
ATOM 2781 O O . ASN B 1 15 ? -10.289 0.277 10.648 1 94.94 15 ASN B O 1
ATOM 2785 N N . GLY B 1 16 ? -8.016 0.5 10.805 1 93.5 16 GLY B N 1
ATOM 2786 C CA . GLY B 1 16 ? -7.758 -0.576 9.859 1 93.5 16 GLY B CA 1
ATOM 2787 C C . GLY B 1 16 ? -7.629 -0.094 8.43 1 93.5 16 GLY B C 1
ATOM 2788 O O . GLY B 1 16 ? -7.133 -0.822 7.566 1 93.5 16 GLY B O 1
ATOM 2789 N N . ASN B 1 17 ? -8.062 1.163 8.125 1 95.06 17 ASN B N 1
ATOM 2790 C CA . ASN B 1 17 ? -7.957 1.695 6.766 1 95.06 17 ASN B CA 1
ATOM 2791 C C . ASN B 1 17 ? -6.504 1.879 6.344 1 95.06 17 ASN B C 1
ATOM 2793 O O . ASN B 1 17 ? -5.676 2.328 7.137 1 95.06 17 ASN B O 1
ATOM 2797 N N . LYS B 1 18 ? -6.211 1.519 5.125 1 96.5 18 LYS B N 1
ATOM 2798 C CA . LYS B 1 18 ? -4.883 1.746 4.559 1 96.5 18 LYS B CA 1
ATOM 2799 C C . LYS B 1 18 ? -4.73 3.184 4.07 1 96.5 18 LYS B C 1
ATOM 2801 O O . LYS B 1 18 ? -5.703 3.799 3.627 1 96.5 18 LYS B O 1
ATOM 2806 N N . VAL B 1 19 ? -3.559 3.66 4.164 1 98.56 19 VAL B N 1
ATOM 2807 C CA . VAL B 1 19 ? -3.266 5.012 3.703 1 98.56 19 VAL B CA 1
ATOM 2808 C C . VAL B 1 19 ? -1.906 5.039 3.008 1 98.56 19 VAL B C 1
ATOM 2810 O O . VAL B 1 19 ? -0.921 4.523 3.539 1 98.56 19 VAL B O 1
ATOM 2813 N N . PRO B 1 20 ? -1.829 5.602 1.729 1 98.81 20 PRO B N 1
ATOM 2814 C CA . PRO B 1 20 ? -0.499 5.777 1.143 1 98.81 20 PRO B CA 1
ATOM 2815 C C . PRO B 1 20 ? 0.421 6.629 2.014 1 98.81 20 PRO B C 1
ATOM 2817 O O . PRO B 1 20 ? 0.018 7.695 2.484 1 98.81 20 PRO B O 1
ATOM 2820 N N . ALA B 1 21 ? 1.607 6.203 2.258 1 98.88 21 ALA B N 1
ATOM 2821 C CA . ALA B 1 21 ? 2.533 6.809 3.211 1 98.88 21 ALA B CA 1
ATOM 2822 C C . ALA B 1 21 ? 3.189 8.055 2.621 1 98.88 21 ALA B C 1
ATOM 2824 O O . ALA B 1 21 ? 3.811 8.836 3.342 1 98.88 21 ALA B O 1
ATOM 2825 N N . PHE B 1 22 ? 3.15 8.164 1.291 1 98.81 22 PHE B N 1
ATOM 2826 C CA . PHE B 1 22 ? 3.703 9.273 0.528 1 98.81 22 PHE B CA 1
ATOM 2827 C C . PHE B 1 22 ? 2.611 9.984 -0.264 1 98.81 22 PHE B C 1
ATOM 2829 O O . PHE B 1 22 ? 1.841 9.344 -0.98 1 98.81 22 PHE B O 1
ATOM 2836 N N . GLY B 1 23 ? 2.471 11.289 -0.06 1 98.75 23 GLY B N 1
ATOM 2837 C CA . GLY B 1 23 ? 1.415 12.039 -0.721 1 98.75 23 GLY B CA 1
ATOM 2838 C C . GLY B 1 23 ? 1.848 13.43 -1.148 1 98.75 23 GLY B C 1
ATOM 2839 O O . GLY B 1 23 ? 3.018 13.789 -1.013 1 98.75 23 GLY B O 1
ATOM 2840 N N . LEU B 1 24 ? 0.919 14.156 -1.726 1 98.75 24 LEU B N 1
ATOM 2841 C CA . LEU B 1 24 ? 1.136 15.531 -2.154 1 98.75 24 LEU B CA 1
ATOM 2842 C C . LEU B 1 24 ? 0.408 16.5 -1.236 1 98.75 24 LEU B C 1
ATOM 2844 O O . LEU B 1 24 ? -0.813 16.438 -1.088 1 98.75 24 LEU B O 1
ATOM 2848 N N . GLY B 1 25 ? 1.146 17.359 -0.606 1 98.25 25 GLY B N 1
ATOM 2849 C CA . GLY B 1 25 ? 0.539 18.516 0.03 1 98.25 25 GLY B CA 1
ATOM 2850 C C . GLY B 1 25 ? 0.125 19.594 -0.957 1 98.25 25 GLY B C 1
ATOM 2851 O O . GLY B 1 25 ? 0.805 19.812 -1.961 1 98.25 25 GLY B O 1
ATOM 2852 N N . THR B 1 26 ? -0.927 20.359 -0.618 1 98.06 26 THR B N 1
ATOM 2853 C CA . THR B 1 26 ? -1.425 21.312 -1.605 1 98.06 26 THR B CA 1
ATOM 2854 C C . THR B 1 26 ? -1.491 22.719 -1.018 1 98.06 26 THR B C 1
ATOM 2856 O O . THR B 1 26 ? -2.096 23.625 -1.608 1 98.06 26 THR B O 1
ATOM 2859 N N . ALA B 1 27 ? -0.877 22.969 0.148 1 95.31 27 ALA B N 1
ATOM 2860 C CA . ALA B 1 27 ? -0.878 24.297 0.759 1 95.31 27 ALA B CA 1
ATOM 2861 C C . ALA B 1 27 ? -0.043 25.281 -0.059 1 95.31 27 ALA B C 1
ATOM 2863 O O . ALA B 1 27 ? 1.041 25.688 0.367 1 95.31 27 ALA B O 1
ATOM 2864 N N . ALA B 1 28 ? -0.531 25.797 -1.108 1 86.38 28 ALA B N 1
ATOM 2865 C CA . ALA B 1 28 ? 0.187 26.656 -2.041 1 86.38 28 ALA B CA 1
ATOM 2866 C C . ALA B 1 28 ? 0.114 28.109 -1.604 1 86.38 28 ALA B C 1
ATOM 2868 O O . ALA B 1 28 ? -0.758 28.5 -0.816 1 86.38 28 ALA B O 1
ATOM 2869 N N . GLN B 1 29 ? 1.014 28.812 -2.119 1 87.19 29 GLN B N 1
ATOM 2870 C CA . GLN B 1 29 ? 0.955 30.266 -1.946 1 87.19 29 GLN B CA 1
ATOM 2871 C C . GLN B 1 29 ? -0.276 30.844 -2.633 1 87.19 29 GLN B C 1
ATOM 2873 O O . GLN B 1 29 ? -0.655 30.406 -3.721 1 87.19 29 GLN B O 1
ATOM 2878 N N . HIS B 1 30 ? -0.727 31.859 -2.055 1 85.31 30 HIS B N 1
ATOM 2879 C CA . HIS B 1 30 ? -1.994 32.438 -2.482 1 85.31 30 HIS B CA 1
ATOM 2880 C C . HIS B 1 30 ? -1.94 32.844 -3.947 1 85.31 30 HIS B C 1
ATOM 2882 O O . HIS B 1 30 ? -2.902 32.656 -4.691 1 85.31 30 HIS B O 1
ATOM 2888 N N . GLU B 1 31 ? -0.815 33.281 -4.355 1 88.88 31 GLU B N 1
ATOM 2889 C CA . GLU B 1 31 ? -0.69 33.812 -5.711 1 88.88 31 GLU B CA 1
ATOM 2890 C C . GLU B 1 31 ? -0.589 32.688 -6.738 1 88.88 31 GLU B C 1
ATOM 2892 O O . GLU B 1 31 ? -0.729 32.938 -7.938 1 88.88 31 GLU B O 1
ATOM 2897 N N . ARG B 1 32 ? -0.477 31.469 -6.238 1 93.06 32 ARG B N 1
ATOM 2898 C CA . ARG B 1 32 ? -0.219 30.359 -7.16 1 93.06 32 ARG B CA 1
ATOM 2899 C C . ARG B 1 32 ? -1.222 29.234 -6.957 1 93.06 32 ARG B C 1
ATOM 2901 O O . ARG B 1 32 ? -0.979 28.094 -7.375 1 93.06 32 ARG B O 1
ATOM 2908 N N . VAL B 1 33 ? -2.314 29.516 -6.367 1 93.12 33 VAL B N 1
ATOM 2909 C CA . VAL B 1 33 ? -3.281 28.484 -5.988 1 93.12 33 VAL B CA 1
ATOM 2910 C C . VAL B 1 33 ? -3.801 27.781 -7.238 1 93.12 33 VAL B C 1
ATOM 2912 O O . VAL B 1 33 ? -4.062 26.562 -7.211 1 93.12 33 VAL B O 1
ATOM 2915 N N . ALA B 1 34 ? -3.916 28.406 -8.367 1 94.31 34 ALA B N 1
ATOM 2916 C CA . ALA B 1 34 ? -4.469 27.828 -9.586 1 94.31 34 ALA B CA 1
ATOM 2917 C C . ALA B 1 34 ? -3.555 26.734 -10.141 1 94.31 34 ALA B C 1
ATOM 2919 O O . ALA B 1 34 ? -4.016 25.828 -10.828 1 94.31 34 ALA B O 1
ATOM 2920 N N . GLU B 1 35 ? -2.311 26.797 -9.805 1 96.69 35 GLU B N 1
ATOM 2921 C CA . GLU B 1 35 ? -1.336 25.828 -10.281 1 96.69 35 GLU B CA 1
ATOM 2922 C C . GLU B 1 35 ? -1.525 24.484 -9.602 1 96.69 35 GLU B C 1
ATOM 2924 O O . GLU B 1 35 ? -0.984 23.469 -10.055 1 96.69 35 GLU B O 1
ATOM 2929 N N . THR B 1 36 ? -2.322 24.5 -8.578 1 97.94 36 THR B N 1
ATOM 2930 C CA . THR B 1 36 ? -2.57 23.281 -7.816 1 97.94 36 THR B CA 1
ATOM 2931 C C . THR B 1 36 ? -3.217 22.219 -8.695 1 97.94 36 THR B C 1
ATOM 2933 O O . THR B 1 36 ? -2.926 21.016 -8.555 1 97.94 36 THR B O 1
ATOM 2936 N N . LYS B 1 37 ? -4.07 22.656 -9.609 1 98.31 37 LYS B N 1
ATOM 2937 C CA . LYS B 1 37 ? -4.75 21.703 -10.477 1 98.31 37 LYS B CA 1
ATOM 2938 C C . LYS B 1 37 ? -3.746 20.844 -11.25 1 98.31 37 LYS B C 1
ATOM 2940 O O . LYS B 1 37 ? -3.812 19.625 -11.211 1 98.31 37 LYS B O 1
ATOM 2945 N N . GLN B 1 38 ? -2.773 21.5 -11.852 1 98.25 38 GLN B N 1
ATOM 2946 C CA . GLN B 1 38 ? -1.787 20.781 -12.656 1 98.25 38 GLN B CA 1
ATOM 2947 C C . GLN B 1 38 ? -0.87 19.938 -11.773 1 98.25 38 GLN B C 1
ATOM 2949 O O . GLN B 1 38 ? -0.449 18.859 -12.18 1 98.25 38 GLN B O 1
ATOM 2954 N N . ALA B 1 39 ? -0.542 20.422 -10.609 1 98.25 39 ALA B N 1
ATOM 2955 C CA . ALA B 1 39 ? 0.298 19.672 -9.68 1 98.25 39 ALA B CA 1
ATOM 2956 C C . ALA B 1 39 ? -0.371 18.359 -9.273 1 98.25 39 ALA B C 1
ATOM 2958 O O . ALA B 1 39 ? 0.27 17.312 -9.258 1 98.25 39 ALA B O 1
ATOM 2959 N N . VAL B 1 40 ? -1.645 18.438 -8.992 1 98.69 40 VAL B N 1
ATOM 2960 C CA . VAL B 1 40 ? -2.396 17.266 -8.578 1 98.69 40 VAL B CA 1
ATOM 2961 C C . VAL B 1 40 ? -2.477 16.266 -9.727 1 98.69 40 VAL B C 1
ATOM 2963 O O . VAL B 1 40 ? -2.264 15.062 -9.531 1 98.69 40 VAL B O 1
ATOM 2966 N N . LYS B 1 41 ? -2.73 16.766 -10.906 1 98.56 41 LYS B N 1
ATOM 2967 C CA . LYS B 1 41 ? -2.779 15.883 -12.07 1 98.56 41 LYS B CA 1
ATOM 2968 C C . LYS B 1 41 ? -1.444 15.172 -12.281 1 98.56 41 LYS B C 1
ATOM 2970 O O . LYS B 1 41 ? -1.409 13.961 -12.508 1 98.56 41 LYS B O 1
ATOM 2975 N N . ALA B 1 42 ? -0.366 15.938 -12.203 1 98.38 42 ALA B N 1
ATOM 2976 C CA . ALA B 1 42 ? 0.969 15.375 -12.391 1 98.38 42 ALA B CA 1
ATOM 2977 C C . ALA B 1 42 ? 1.261 14.305 -11.336 1 98.38 42 ALA B C 1
ATOM 2979 O O . ALA B 1 42 ? 1.811 13.25 -11.656 1 98.38 42 ALA B O 1
ATOM 2980 N N . ALA B 1 43 ? 0.893 14.609 -10.125 1 98.56 43 ALA B N 1
ATOM 2981 C CA . ALA B 1 43 ? 1.152 13.68 -9.031 1 98.56 43 ALA B CA 1
ATOM 2982 C C . ALA B 1 43 ? 0.418 12.359 -9.25 1 98.56 43 ALA B C 1
ATOM 2984 O O . ALA B 1 43 ? 1.022 11.281 -9.18 1 98.56 43 ALA B O 1
ATOM 2985 N N . ILE B 1 44 ? -0.853 12.422 -9.531 1 98.31 44 ILE B N 1
ATOM 2986 C CA . ILE B 1 44 ? -1.67 11.219 -9.68 1 98.31 44 ILE B CA 1
ATOM 2987 C C . ILE B 1 44 ? -1.192 10.414 -10.883 1 98.31 44 ILE B C 1
ATOM 2989 O O . ILE B 1 44 ? -1.084 9.188 -10.805 1 98.31 44 ILE B O 1
ATOM 2993 N N . LYS B 1 45 ? -0.843 11.094 -11.906 1 97.25 45 LYS B N 1
ATOM 2994 C CA . LYS B 1 45 ? -0.327 10.398 -13.078 1 97.25 45 LYS B CA 1
ATOM 2995 C C . LYS B 1 45 ? 1.025 9.75 -12.789 1 97.25 45 LYS B C 1
ATOM 2997 O O . LYS B 1 45 ? 1.38 8.734 -13.391 1 97.25 45 LYS B O 1
ATOM 3002 N N . ALA B 1 46 ? 1.751 10.305 -11.828 1 97.06 46 ALA B N 1
ATOM 3003 C CA . ALA B 1 46 ? 3.059 9.773 -11.461 1 97.06 46 ALA B CA 1
ATOM 3004 C C . ALA B 1 46 ? 2.92 8.625 -10.461 1 97.06 46 ALA B C 1
ATOM 3006 O O . ALA B 1 46 ? 3.914 7.992 -10.094 1 97.06 46 ALA B O 1
ATOM 3007 N N . GLY B 1 47 ? 1.715 8.391 -9.984 1 96.69 47 GLY B N 1
ATOM 3008 C CA . GLY B 1 47 ? 1.504 7.227 -9.133 1 96.69 47 GLY B CA 1
ATOM 3009 C C . GLY B 1 47 ? 1.046 7.582 -7.734 1 96.69 47 GLY B C 1
ATOM 3010 O O . GLY B 1 47 ? 0.715 6.703 -6.941 1 96.69 47 GLY B O 1
ATOM 3011 N N . TYR B 1 48 ? 0.99 8.938 -7.398 1 98.38 48 TYR B N 1
ATOM 3012 C CA . TYR B 1 48 ? 0.477 9.359 -6.098 1 98.38 48 TYR B CA 1
ATOM 3013 C C . TYR B 1 48 ? -0.979 8.938 -5.926 1 98.38 48 TYR B C 1
ATOM 3015 O O . TYR B 1 48 ? -1.772 9.031 -6.867 1 98.38 48 TYR B O 1
ATOM 3023 N N . ARG B 1 49 ? -1.279 8.602 -4.707 1 98.62 49 ARG B N 1
ATOM 3024 C CA . ARG B 1 49 ? -2.674 8.289 -4.418 1 98.62 49 ARG B CA 1
ATOM 3025 C C . ARG B 1 49 ? -3.133 8.977 -3.137 1 98.62 49 ARG B C 1
ATOM 3027 O O . ARG B 1 49 ? -4.238 8.727 -2.65 1 98.62 49 ARG B O 1
ATOM 3034 N N . HIS B 1 50 ? -2.299 9.805 -2.516 1 98.81 50 HIS B N 1
ATOM 3035 C CA . HIS B 1 50 ? -2.605 10.586 -1.324 1 98.81 50 HIS B CA 1
ATOM 3036 C C . HIS B 1 50 ? -2.539 12.086 -1.617 1 98.81 50 HIS B C 1
ATOM 3038 O O . HIS B 1 50 ? -1.468 12.609 -1.927 1 98.81 50 HIS B O 1
ATOM 3044 N N . ILE B 1 51 ? -3.664 12.719 -1.562 1 98.94 51 ILE B N 1
ATOM 3045 C CA . ILE B 1 51 ? -3.748 14.164 -1.729 1 98.94 51 ILE B CA 1
ATOM 3046 C C . ILE B 1 51 ? -4.195 14.812 -0.419 1 98.94 51 ILE B C 1
ATOM 3048 O O . ILE B 1 51 ? -5.281 14.516 0.088 1 98.94 51 ILE B O 1
ATOM 3052 N N . ASP B 1 52 ? -3.373 15.625 0.086 1 98.94 52 ASP B N 1
ATOM 3053 C CA . ASP B 1 52 ? -3.682 16.359 1.308 1 98.94 52 ASP B CA 1
ATOM 3054 C C . ASP B 1 52 ? -4.07 17.812 0.995 1 98.94 52 ASP B C 1
ATOM 3056 O O . ASP B 1 52 ? -3.336 18.516 0.304 1 98.94 52 ASP B O 1
ATOM 3060 N N . THR B 1 53 ? -5.191 18.219 1.484 1 98.81 53 THR B N 1
ATOM 3061 C CA . THR B 1 53 ? -5.672 19.578 1.306 1 98.81 53 THR B CA 1
ATOM 3062 C C . THR B 1 53 ? -6.395 20.062 2.559 1 98.81 53 THR B C 1
ATOM 3064 O O . THR B 1 53 ? -6.18 19.531 3.65 1 98.81 53 THR B O 1
ATOM 3067 N N . ALA B 1 54 ? -7.059 21.266 2.469 1 98.69 54 ALA B N 1
ATOM 3068 C CA . ALA B 1 54 ? -7.793 21.812 3.6 1 98.69 54 ALA B CA 1
ATOM 3069 C C . ALA B 1 54 ? -8.703 22.953 3.152 1 98.69 54 ALA B C 1
ATOM 3071 O O . ALA B 1 54 ? -8.422 23.625 2.154 1 98.69 54 ALA B O 1
ATOM 3072 N N . TRP B 1 55 ? -9.688 23.188 3.93 1 97.88 55 TRP B N 1
ATOM 3073 C CA . TRP B 1 55 ? -10.602 24.297 3.713 1 97.88 55 TRP B CA 1
ATOM 3074 C C . TRP B 1 55 ? -9.844 25.609 3.607 1 97.88 55 TRP B C 1
ATOM 3076 O O . TRP B 1 55 ? -10.055 26.375 2.666 1 97.88 55 TRP B O 1
ATOM 3086 N N . ALA B 1 56 ? -8.898 25.812 4.367 1 96.88 56 ALA B N 1
ATOM 3087 C CA . ALA B 1 56 ? -8.258 27.109 4.543 1 96.88 56 ALA B CA 1
ATOM 3088 C C . ALA B 1 56 ? -7.238 27.375 3.443 1 96.88 56 ALA B C 1
ATOM 3090 O O . ALA B 1 56 ? -6.766 28.5 3.287 1 96.88 56 ALA B O 1
ATOM 3091 N N . TYR B 1 57 ? -6.855 26.297 2.705 1 96.75 57 TYR B N 1
ATOM 3092 C CA . TYR B 1 57 ? -5.785 26.453 1.727 1 96.75 57 TYR B CA 1
ATOM 3093 C C . TYR B 1 57 ? -6.266 27.234 0.513 1 96.75 57 TYR B C 1
ATOM 3095 O O . TYR B 1 57 ? -5.453 27.781 -0.243 1 96.75 57 TYR B O 1
ATOM 3103 N N . GLY B 1 58 ? -7.617 27.234 0.27 1 95.69 58 GLY B N 1
ATOM 3104 C CA . GLY B 1 58 ? -8.164 27.938 -0.885 1 95.69 58 GLY B CA 1
ATOM 3105 C C . GLY B 1 58 ? -7.883 27.219 -2.195 1 95.69 58 GLY B C 1
ATOM 3106 O O . GLY B 1 58 ? -8.016 27.812 -3.27 1 95.69 58 GLY B O 1
ATOM 3107 N N . VAL B 1 59 ? -7.504 25.984 -2.139 1 97.94 59 VAL B N 1
ATOM 3108 C CA . VAL B 1 59 ? -7.086 25.312 -3.359 1 97.94 59 VAL B CA 1
ATOM 3109 C C . VAL B 1 59 ? -8.039 24.156 -3.654 1 97.94 59 VAL B C 1
ATOM 3111 O O . VAL B 1 59 ? -7.914 23.484 -4.684 1 97.94 59 VAL B O 1
ATOM 3114 N N . GLU B 1 60 ? -8.977 23.859 -2.803 1 98.56 60 GLU B N 1
ATOM 3115 C CA . GLU B 1 60 ? -9.805 22.656 -2.93 1 98.56 60 GLU B CA 1
ATOM 3116 C C . GLU B 1 60 ? -10.547 22.641 -4.262 1 98.56 60 GLU B C 1
ATOM 3118 O O . GLU B 1 60 ? -10.766 21.578 -4.844 1 98.56 60 GLU B O 1
ATOM 3123 N N . GLU B 1 61 ? -10.969 23.828 -4.754 1 98.19 61 GLU B N 1
ATOM 3124 C CA . GLU B 1 61 ? -11.656 23.891 -6.043 1 98.19 61 GLU B CA 1
ATOM 3125 C C . GLU B 1 61 ? -10.758 23.391 -7.172 1 98.19 61 GLU B C 1
ATOM 3127 O O . GLU B 1 61 ? -11.227 22.703 -8.078 1 98.19 61 GLU B O 1
ATOM 3132 N N . TYR B 1 62 ? -9.531 23.75 -7.082 1 98.5 62 TYR B N 1
ATOM 3133 C CA . TYR B 1 62 ? -8.578 23.328 -8.109 1 98.5 62 TYR B CA 1
ATOM 3134 C C . TYR B 1 62 ? -8.25 21.844 -7.984 1 98.5 62 TYR B C 1
ATOM 3136 O O . TYR B 1 62 ? -8.07 21.156 -8.992 1 98.5 62 TYR B O 1
ATOM 3144 N N . VAL B 1 63 ? -8.164 21.344 -6.762 1 98.81 63 VAL B N 1
ATOM 3145 C CA . VAL B 1 63 ? -8.031 19.906 -6.543 1 98.81 63 VAL B CA 1
ATOM 3146 C C . VAL B 1 63 ? -9.219 19.172 -7.16 1 98.81 63 VAL B C 1
ATOM 3148 O O . VAL B 1 63 ? -9.047 18.203 -7.895 1 98.81 63 VAL B O 1
ATOM 3151 N N . GLY B 1 64 ? -10.406 19.688 -6.875 1 98.88 64 GLY B N 1
ATOM 3152 C CA . GLY B 1 64 ? -11.625 19.078 -7.402 1 98.88 64 GLY B CA 1
ATOM 3153 C C . GLY B 1 64 ? -11.648 19.031 -8.922 1 98.88 64 GLY B C 1
ATOM 3154 O O . GLY B 1 64 ? -12.055 18.016 -9.5 1 98.88 64 GLY B O 1
ATOM 3155 N N . GLU B 1 65 ? -11.258 20.094 -9.516 1 98.81 65 GLU B N 1
ATOM 3156 C CA . GLU B 1 65 ? -11.195 20.156 -10.977 1 98.81 65 GLU B CA 1
ATOM 3157 C C . GLU B 1 65 ? -10.242 19.094 -11.531 1 98.81 65 GLU B C 1
ATOM 3159 O O . GLU B 1 65 ? -10.57 18.406 -12.5 1 98.81 65 GLU B O 1
ATOM 3164 N N . ALA B 1 66 ? -9.094 19 -10.906 1 98.81 66 ALA B N 1
ATOM 3165 C CA . ALA B 1 66 ? -8.125 17.984 -11.328 1 98.81 66 ALA B CA 1
ATOM 3166 C C . ALA B 1 66 ? -8.711 16.578 -11.203 1 98.81 66 ALA B C 1
ATOM 3168 O O . ALA B 1 66 ? -8.602 15.773 -12.125 1 98.81 66 ALA B O 1
ATOM 3169 N N . LEU B 1 67 ? -9.367 16.297 -10.117 1 98.81 67 LEU B N 1
ATOM 3170 C CA . LEU B 1 67 ? -9.945 14.992 -9.852 1 98.81 67 LEU B CA 1
ATOM 3171 C C . LEU B 1 67 ? -10.992 14.633 -10.898 1 98.81 67 LEU B C 1
ATOM 3173 O O . LEU B 1 67 ? -10.977 13.531 -11.453 1 98.81 67 LEU B O 1
ATOM 3177 N N . GLN B 1 68 ? -11.867 15.578 -11.188 1 98.69 68 GLN B N 1
ATOM 3178 C CA . GLN B 1 68 ? -12.93 15.32 -12.156 1 98.69 68 GLN B CA 1
ATOM 3179 C C . GLN B 1 68 ? -12.352 14.961 -13.523 1 98.69 68 GLN B C 1
ATOM 3181 O O . GLN B 1 68 ? -12.828 14.031 -14.172 1 98.69 68 GLN B O 1
ATOM 3186 N N . GLU B 1 69 ? -11.359 15.703 -13.891 1 98.62 69 GLU B N 1
ATOM 3187 C CA . GLU B 1 69 ? -10.719 15.406 -15.164 1 98.62 69 GLU B CA 1
ATOM 3188 C C . GLU B 1 69 ? -10.086 14.016 -15.156 1 98.62 69 GLU B C 1
ATOM 3190 O O . GLU B 1 69 ? -10.227 13.258 -16.125 1 98.62 69 GLU B O 1
ATOM 3195 N N . LEU B 1 70 ? -9.469 13.703 -14.094 1 98.38 70 LEU B N 1
ATOM 3196 C CA . LEU B 1 70 ? -8.773 12.43 -13.992 1 98.38 70 LEU B CA 1
ATOM 3197 C C . LEU B 1 70 ? -9.766 11.266 -13.93 1 98.38 70 LEU B C 1
ATOM 3199 O O . LEU B 1 70 ? -9.484 10.18 -14.43 1 98.38 70 LEU B O 1
ATOM 3203 N N . PHE B 1 71 ? -10.945 11.539 -13.305 1 97.88 71 PHE B N 1
ATOM 3204 C CA . PHE B 1 71 ? -12.008 10.539 -13.305 1 97.88 71 PHE B CA 1
ATOM 3205 C C . PHE B 1 71 ? -12.562 10.336 -14.711 1 97.88 71 PHE B C 1
ATOM 3207 O O . PHE B 1 71 ? -12.742 9.203 -15.148 1 97.88 71 PHE B O 1
ATOM 3214 N N . GLU B 1 72 ? -12.742 11.359 -15.375 1 97.75 72 GLU B N 1
ATOM 3215 C CA . GLU B 1 72 ? -13.289 11.305 -16.719 1 97.75 72 GLU B CA 1
ATOM 3216 C C . GLU B 1 72 ? -12.328 10.602 -17.672 1 97.75 72 GLU B C 1
ATOM 3218 O O . GLU B 1 72 ? -12.758 9.812 -18.531 1 97.75 72 GLU B O 1
ATOM 3223 N N . GLU B 1 73 ? -11.102 10.875 -17.469 1 96.75 73 GLU B N 1
ATOM 3224 C CA . GLU B 1 73 ? -10.078 10.266 -18.312 1 96.75 73 GLU B CA 1
ATOM 3225 C C . GLU B 1 73 ? -9.789 8.828 -17.875 1 96.75 73 GLU B C 1
ATOM 3227 O O . GLU B 1 73 ? -8.984 8.141 -18.5 1 96.75 73 GLU B O 1
ATOM 3232 N N . ARG B 1 74 ? -10.398 8.383 -16.859 1 93.94 74 ARG B N 1
ATOM 3233 C CA . ARG B 1 74 ? -10.289 7.027 -16.328 1 93.94 74 ARG B CA 1
ATOM 3234 C C . ARG B 1 74 ? -8.852 6.707 -15.93 1 93.94 74 ARG B C 1
ATOM 3236 O O . ARG B 1 74 ? -8.391 5.582 -16.109 1 93.94 74 ARG B O 1
ATOM 3243 N N . VAL B 1 75 ? -8.18 7.801 -15.461 1 95.44 75 VAL B N 1
ATOM 3244 C CA . VAL B 1 75 ? -6.84 7.605 -14.906 1 95.44 75 VAL B CA 1
ATOM 3245 C C . VAL B 1 75 ? -6.941 6.934 -13.539 1 95.44 75 VAL B C 1
ATOM 3247 O O . VAL B 1 75 ? -6.156 6.035 -13.227 1 95.44 75 VAL B O 1
ATOM 3250 N N . VAL B 1 76 ? -7.898 7.359 -12.773 1 96.62 76 VAL B N 1
ATOM 3251 C CA . VAL B 1 76 ? -8.203 6.797 -11.461 1 96.62 76 VAL B CA 1
ATOM 3252 C C . VAL B 1 76 ? -9.703 6.902 -11.188 1 96.62 76 VAL B C 1
ATOM 3254 O O . VAL B 1 76 ? -10.406 7.66 -11.852 1 96.62 76 VAL B O 1
ATOM 3257 N N . LYS B 1 77 ? -10.117 6.117 -10.312 1 95.44 77 LYS B N 1
ATOM 3258 C CA . LYS B 1 77 ? -11.445 6.246 -9.711 1 95.44 77 LYS B CA 1
ATOM 3259 C C . LYS B 1 77 ? -11.359 6.883 -8.328 1 95.44 77 LYS B C 1
ATOM 3261 O O . LYS B 1 77 ? -10.289 6.934 -7.727 1 95.44 77 LYS B O 1
ATOM 3266 N N . ARG B 1 78 ? -12.5 7.352 -7.789 1 97.62 78 ARG B N 1
ATOM 3267 C CA . ARG B 1 78 ? -12.523 8.016 -6.488 1 97.62 78 ARG B CA 1
ATOM 3268 C C . ARG B 1 78 ? -11.953 7.109 -5.402 1 97.62 78 ARG B C 1
ATOM 3270 O O . ARG B 1 78 ? -11.195 7.559 -4.547 1 97.62 78 ARG B O 1
ATOM 3277 N N . GLU B 1 79 ? -12.234 5.828 -5.484 1 95.12 79 GLU B N 1
ATOM 3278 C CA . GLU B 1 79 ? -11.875 4.895 -4.426 1 95.12 79 GLU B CA 1
ATOM 3279 C C . GLU B 1 79 ? -10.383 4.566 -4.465 1 95.12 79 GLU B C 1
ATOM 3281 O O . GLU B 1 79 ? -9.844 3.982 -3.521 1 95.12 79 GLU B O 1
ATOM 3286 N N . ASP B 1 80 ? -9.734 5.027 -5.551 1 95.88 80 ASP B N 1
ATOM 3287 C CA . ASP B 1 80 ? -8.297 4.805 -5.664 1 95.88 80 ASP B CA 1
ATOM 3288 C C . ASP B 1 80 ? -7.516 5.836 -4.852 1 95.88 80 ASP B C 1
ATOM 3290 O O . ASP B 1 80 ? -6.316 5.668 -4.609 1 95.88 80 ASP B O 1
ATOM 3294 N N . LEU B 1 81 ? -8.188 6.891 -4.398 1 98.31 81 LEU B N 1
ATOM 3295 C CA . LEU B 1 81 ? -7.484 8.039 -3.838 1 98.31 81 LEU B CA 1
ATOM 3296 C C . LEU B 1 81 ? -7.781 8.18 -2.35 1 98.31 81 LEU B C 1
ATOM 3298 O O . LEU B 1 81 ? -8.898 7.914 -1.905 1 98.31 81 LEU B O 1
ATOM 3302 N N . HIS B 1 82 ? -6.758 8.492 -1.651 1 98.75 82 HIS B N 1
ATOM 3303 C CA . HIS B 1 82 ? -6.891 8.984 -0.286 1 98.75 82 HIS B CA 1
ATOM 3304 C C . HIS B 1 82 ? -6.852 10.508 -0.247 1 98.75 82 HIS B C 1
ATOM 3306 O O . HIS B 1 82 ? -5.82 11.117 -0.546 1 98.75 82 HIS B O 1
ATOM 3312 N N . ILE B 1 83 ? -7.926 11.102 0.154 1 98.94 83 ILE B N 1
ATOM 3313 C CA . ILE B 1 83 ? -8.008 12.562 0.213 1 98.94 83 ILE B CA 1
ATOM 3314 C C . ILE B 1 83 ? -8.195 13.008 1.661 1 98.94 83 ILE B C 1
ATOM 3316 O O . ILE B 1 83 ? -9.094 12.531 2.355 1 98.94 83 ILE B O 1
ATOM 3320 N N . THR B 1 84 ? -7.309 13.844 2.119 1 98.94 84 THR B N 1
ATOM 3321 C CA . THR B 1 84 ? -7.379 14.445 3.447 1 98.94 84 THR B CA 1
ATOM 3322 C C . THR B 1 84 ? -7.785 15.914 3.355 1 98.94 84 THR B C 1
ATOM 3324 O O . THR B 1 84 ? -7.23 16.672 2.557 1 98.94 84 THR B O 1
ATOM 3327 N N . SER B 1 85 ? -8.781 16.297 4.07 1 98.88 85 SER B N 1
ATOM 3328 C CA . SER B 1 85 ? -9.086 17.703 4.273 1 98.88 85 SER B CA 1
ATOM 3329 C C . SER B 1 85 ? -9.227 18.031 5.758 1 98.88 85 SER B C 1
ATOM 3331 O O . SER B 1 85 ? -8.992 17.172 6.613 1 98.88 85 SER B O 1
ATOM 3333 N N . LYS B 1 86 ? -9.438 19.344 6.039 1 98.88 86 LYS B N 1
ATOM 3334 C CA . LYS B 1 86 ? -9.375 19.781 7.434 1 98.88 86 LYS B CA 1
ATOM 3335 C C . LYS B 1 86 ? -10.344 20.938 7.688 1 98.88 86 LYS B C 1
ATOM 3337 O O . LYS B 1 86 ? -10.594 21.75 6.797 1 98.88 86 LYS B O 1
ATOM 3342 N N . VAL B 1 87 ? -10.75 20.984 8.906 1 98.69 87 VAL B N 1
ATOM 3343 C CA . VAL B 1 87 ? -11.539 22.125 9.359 1 98.69 87 VAL B CA 1
ATOM 3344 C C . VAL B 1 87 ? -10.625 23.141 10.047 1 98.69 87 VAL B C 1
ATOM 3346 O O . VAL B 1 87 ? -9.859 22.781 10.945 1 98.69 87 VAL B O 1
ATOM 3349 N N . TRP B 1 88 ? -10.773 24.375 9.672 1 98.5 88 TRP B N 1
ATOM 3350 C CA . TRP B 1 88 ? -9.953 25.469 10.172 1 98.5 88 TRP B CA 1
ATOM 3351 C C . TRP B 1 88 ? -10.523 26.031 11.469 1 98.5 88 TRP B C 1
ATOM 3353 O O . TRP B 1 88 ? -11.711 25.875 11.75 1 98.5 88 TRP B O 1
ATOM 3363 N N . HIS B 1 89 ? -9.75 26.688 12.227 1 97.81 89 HIS B N 1
ATOM 3364 C CA . HIS B 1 89 ? -10.109 27.094 13.586 1 97.81 89 HIS B CA 1
ATOM 3365 C C . HIS B 1 89 ? -11.141 28.219 13.562 1 97.81 89 HIS B C 1
ATOM 3367 O O . HIS B 1 89 ? -11.82 28.469 14.562 1 97.81 89 HIS B O 1
ATOM 3373 N N . THR B 1 90 ? -11.352 28.938 12.453 1 97.69 90 THR B N 1
ATOM 3374 C CA . THR B 1 90 ? -12.445 29.906 12.352 1 97.69 90 THR B CA 1
ATOM 3375 C C . THR B 1 90 ? -13.789 29.188 12.211 1 97.69 90 THR B C 1
ATOM 3377 O O . THR B 1 90 ? -14.836 29.781 12.461 1 97.69 90 THR B O 1
ATOM 3380 N N . MET B 1 91 ? -13.766 27.953 11.812 1 97.69 91 MET B N 1
ATOM 3381 C CA . MET B 1 91 ? -14.969 27.156 11.594 1 97.69 91 MET B CA 1
ATOM 3382 C C . MET B 1 91 ? -15.164 26.156 12.719 1 97.69 91 MET B C 1
ATOM 3384 O O . MET B 1 91 ? -15.859 25.156 12.547 1 97.69 91 MET B O 1
ATOM 3388 N N . TRP B 1 92 ? -14.578 26.391 13.891 1 98.19 92 TRP B N 1
ATOM 3389 C CA . TRP B 1 92 ? -14.484 25.422 14.984 1 98.19 92 TRP B CA 1
ATOM 3390 C C . TRP B 1 92 ? -15.875 24.984 15.438 1 98.19 92 TRP B C 1
ATOM 3392 O O . TRP B 1 92 ? -16.047 23.859 15.93 1 98.19 92 TRP B O 1
ATOM 3402 N N . ASN B 1 93 ? -16.906 25.75 15.227 1 97.75 93 ASN B N 1
ATOM 3403 C CA . ASN B 1 93 ? -18.25 25.438 15.688 1 97.75 93 ASN B CA 1
ATOM 3404 C C . ASN B 1 93 ? -19.203 25.203 14.523 1 97.75 93 ASN B C 1
ATOM 3406 O O . ASN B 1 93 ? -20.422 25.203 14.695 1 97.75 93 ASN B O 1
ATOM 3410 N N . ASP B 1 94 ? -18.672 25.109 13.336 1 97.94 94 ASP B N 1
ATOM 3411 C CA . ASP B 1 94 ? -19.453 24.906 12.117 1 97.94 94 ASP B CA 1
ATOM 3412 C C . ASP B 1 94 ? -18.828 23.812 11.25 1 97.94 94 ASP B C 1
ATOM 3414 O O . ASP B 1 94 ? -18.625 24.016 10.047 1 97.94 94 ASP B O 1
ATOM 3418 N N . VAL B 1 95 ? -18.516 22.719 11.859 1 98.75 95 VAL B N 1
ATOM 3419 C CA . VAL B 1 95 ? -17.766 21.641 11.227 1 98.75 95 VAL B CA 1
ATOM 3420 C C . VAL B 1 95 ? -18.562 21.078 10.055 1 98.75 95 VAL B C 1
ATOM 3422 O O . VAL B 1 95 ? -18.016 20.812 8.984 1 98.75 95 VAL B O 1
ATOM 3425 N N . ASP B 1 96 ? -19.828 20.906 10.234 1 98.75 96 ASP B N 1
ATOM 3426 C CA . ASP B 1 96 ? -20.688 20.359 9.188 1 98.75 96 ASP B CA 1
ATOM 3427 C C . ASP B 1 96 ? -20.656 21.234 7.934 1 98.75 96 ASP B C 1
ATOM 3429 O O . ASP B 1 96 ? -20.5 20.734 6.824 1 98.75 96 ASP B O 1
ATOM 3433 N N . LYS B 1 97 ? -20.828 22.5 8.125 1 98.38 97 LYS B N 1
ATOM 3434 C CA . LYS B 1 97 ? -20.766 23.453 7.016 1 98.38 97 LYS B CA 1
ATOM 3435 C C . LYS B 1 97 ? -19.406 23.422 6.332 1 98.38 97 LYS B C 1
ATOM 3437 O O . LYS B 1 97 ? -19.328 23.391 5.105 1 98.38 97 LYS B O 1
ATOM 3442 N N . SER B 1 98 ? -18.359 23.453 7.125 1 98.5 98 SER B N 1
ATOM 3443 C CA . SER B 1 98 ? -17 23.406 6.586 1 98.5 98 SER B CA 1
ATOM 3444 C C . SER B 1 98 ? -16.781 22.172 5.723 1 98.5 98 SER B C 1
ATOM 3446 O O . SER B 1 98 ? -16.266 22.266 4.613 1 98.5 98 SER B O 1
ATOM 3448 N N . LEU B 1 99 ? -17.203 21.031 6.23 1 98.88 99 LEU B N 1
ATOM 3449 C CA . LEU B 1 99 ? -17.062 19.766 5.5 1 98.88 99 LEU B CA 1
ATOM 3450 C C . LEU B 1 99 ? -17.859 19.812 4.199 1 98.88 99 LEU B C 1
ATOM 3452 O O . LEU B 1 99 ? -17.359 19.438 3.143 1 98.88 99 LEU B O 1
ATOM 3456 N N . ASN B 1 100 ? -19.094 20.297 4.242 1 98.75 100 ASN B N 1
ATOM 3457 C CA . ASN B 1 100 ? -19.922 20.391 3.051 1 98.75 100 ASN B CA 1
ATOM 3458 C C . ASN B 1 100 ? -19.281 21.266 1.98 1 98.75 100 ASN B C 1
ATOM 3460 O O . ASN B 1 100 ? -19.297 20.922 0.797 1 98.75 100 ASN B O 1
ATOM 3464 N N . GLU B 1 101 ? -18.781 22.359 2.422 1 98.44 101 GLU B N 1
ATOM 3465 C CA . GLU B 1 101 ? -18.125 23.266 1.491 1 98.44 101 GLU B CA 1
ATOM 3466 C C . GLU B 1 101 ? -16.891 22.625 0.865 1 98.44 101 GLU B C 1
ATOM 3468 O O . GLU B 1 101 ? -16.656 22.766 -0.339 1 98.44 101 GLU B O 1
ATOM 3473 N N . SER B 1 102 ? -16.109 21.938 1.67 1 98.75 102 SER B N 1
ATOM 3474 C CA . SER B 1 102 ? -14.938 21.234 1.152 1 98.75 102 SER B CA 1
ATOM 3475 C C . SER B 1 102 ? -15.328 20.188 0.131 1 98.75 102 SER B C 1
ATOM 3477 O O . SER B 1 102 ? -14.734 20.094 -0.946 1 98.75 102 SER B O 1
ATOM 3479 N N . LEU B 1 103 ? -16.328 19.375 0.466 1 98.88 103 LEU B N 1
ATOM 3480 C CA . LEU B 1 103 ? -16.781 18.312 -0.436 1 98.88 103 LEU B CA 1
ATOM 3481 C C . LEU B 1 103 ? -17.297 18.906 -1.7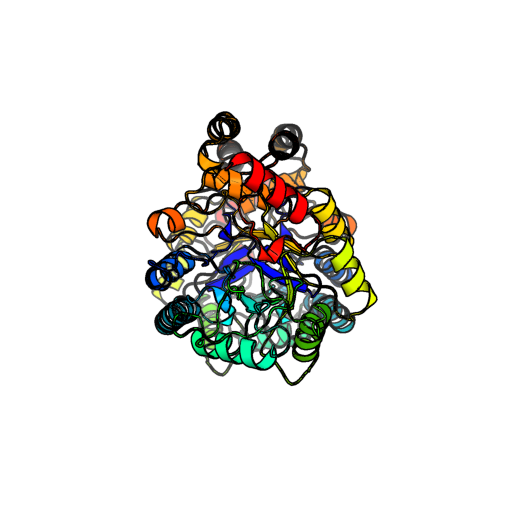45 1 98.88 103 LEU B C 1
ATOM 3483 O O . LEU B 1 103 ? -17.047 18.359 -2.82 1 98.88 103 LEU B O 1
ATOM 3487 N N . ALA B 1 104 ? -18.016 20.016 -1.646 1 98.75 104 ALA B N 1
ATOM 3488 C CA . ALA B 1 104 ? -18.531 20.688 -2.838 1 98.75 104 ALA B CA 1
ATOM 3489 C C . ALA B 1 104 ? -17.391 21.156 -3.734 1 98.75 104 ALA B C 1
ATOM 3491 O O . ALA B 1 104 ? -17.422 20.953 -4.949 1 98.75 104 ALA B O 1
ATOM 3492 N N . ARG B 1 105 ? -16.406 21.781 -3.18 1 98.75 105 ARG B N 1
ATOM 3493 C CA . ARG B 1 105 ? -15.273 22.297 -3.943 1 98.75 105 ARG B CA 1
ATOM 3494 C C . ARG B 1 105 ? -14.445 21.156 -4.523 1 98.75 105 ARG B C 1
ATOM 3496 O O . ARG B 1 105 ? -13.992 21.219 -5.668 1 98.75 105 ARG B O 1
ATOM 3503 N N . LEU B 1 106 ? -14.25 20.109 -3.719 1 98.88 106 LEU B N 1
ATOM 3504 C CA . LEU B 1 106 ? -13.484 18.953 -4.152 1 98.88 106 LEU B CA 1
ATOM 3505 C C . LEU B 1 106 ? -14.258 18.125 -5.18 1 98.88 106 LEU B C 1
ATOM 3507 O O . LEU B 1 106 ? -13.68 17.312 -5.891 1 98.88 106 LEU B O 1
ATOM 3511 N N . LYS B 1 107 ? -15.617 18.312 -5.215 1 98.69 107 LYS B N 1
ATOM 3512 C CA . LYS B 1 107 ? -16.531 17.578 -6.102 1 98.69 107 LYS B CA 1
ATOM 3513 C C . LYS B 1 107 ? -16.484 16.078 -5.828 1 98.69 107 LYS B C 1
ATOM 3515 O O . LYS B 1 107 ? -16.391 15.281 -6.762 1 98.69 107 LYS B O 1
ATOM 3520 N N . VAL B 1 108 ? -16.469 15.734 -4.598 1 98.81 108 VAL B N 1
ATOM 3521 C CA . VAL B 1 108 ? -16.531 14.344 -4.164 1 98.81 108 VAL B CA 1
ATOM 3522 C C . VAL B 1 108 ? -17.562 14.195 -3.051 1 98.81 108 VAL B C 1
ATOM 3524 O O . VAL B 1 108 ? -17.969 15.188 -2.43 1 98.81 108 VAL B O 1
ATOM 3527 N N . ASP B 1 109 ? -17.891 12.961 -2.725 1 98.69 109 ASP B N 1
ATOM 3528 C CA . ASP B 1 109 ? -18.953 12.688 -1.756 1 98.69 109 ASP B CA 1
ATOM 3529 C C . ASP B 1 109 ? -18.375 12.438 -0.366 1 98.69 109 ASP B C 1
ATOM 3531 O O . ASP B 1 109 ? -19.094 12.469 0.631 1 98.69 109 ASP B O 1
ATOM 3535 N N . TYR B 1 110 ? -17.109 12.141 -0.324 1 98.88 110 TYR B N 1
ATOM 3536 C CA . TYR B 1 110 ? -16.469 11.844 0.952 1 98.88 110 TYR B CA 1
ATOM 3537 C C . TYR B 1 110 ? -14.977 12.156 0.896 1 98.88 110 TYR B C 1
ATOM 3539 O O . TYR B 1 110 ? -14.398 12.297 -0.188 1 98.88 110 TYR B O 1
ATOM 3547 N N . VAL B 1 111 ? -14.414 12.297 2.057 1 98.94 111 VAL B N 1
ATOM 3548 C CA . VAL B 1 111 ? -12.961 12.305 2.209 1 98.94 111 VAL B CA 1
ATOM 3549 C C . VAL B 1 111 ? -12.523 11.117 3.057 1 98.94 111 VAL B C 1
ATOM 3551 O O . VAL B 1 111 ? -13.305 10.609 3.869 1 98.94 111 VAL B O 1
ATOM 3554 N N . ASP B 1 112 ? -11.328 10.711 2.834 1 98.88 112 ASP B N 1
ATOM 3555 C CA . ASP B 1 112 ? -10.805 9.531 3.51 1 98.88 112 ASP B CA 1
ATOM 3556 C C . ASP B 1 112 ? -10.336 9.867 4.926 1 98.88 112 ASP B C 1
ATOM 3558 O O . ASP B 1 112 ? -10.336 9.008 5.805 1 98.88 112 ASP B O 1
ATOM 3562 N N . LEU B 1 113 ? -9.93 11.094 5.133 1 98.94 113 LEU B N 1
ATOM 3563 C CA . LEU B 1 113 ? -9.484 11.594 6.43 1 98.94 113 LEU B CA 1
ATOM 3564 C C . LEU B 1 113 ? -9.891 13.047 6.621 1 98.94 113 LEU B C 1
ATOM 3566 O O . LEU B 1 113 ? -9.68 13.883 5.734 1 98.94 113 LEU B O 1
ATOM 3570 N N . PHE B 1 114 ? -10.539 13.328 7.715 1 98.94 114 PHE B N 1
ATOM 3571 C CA . PHE B 1 114 ? -10.953 14.68 8.07 1 98.94 114 PHE B CA 1
ATOM 3572 C C . PHE B 1 114 ? -10.344 15.102 9.398 1 98.94 114 PHE B C 1
ATOM 3574 O O . PHE B 1 114 ? -10.531 14.43 10.422 1 98.94 114 PHE B O 1
ATOM 3581 N N . LEU B 1 115 ? -9.578 16.203 9.391 1 98.94 115 LEU B N 1
ATOM 3582 C CA . LEU B 1 115 ? -8.797 16.578 10.562 1 98.94 115 LEU B CA 1
ATOM 3583 C C . LEU B 1 115 ? -9.305 17.891 11.156 1 98.94 115 LEU B C 1
ATOM 3585 O O . LEU B 1 115 ? -9.742 18.781 10.422 1 98.94 115 LEU B O 1
ATOM 3589 N N . GLN B 1 116 ? -9.203 17.984 12.445 1 98.94 116 GLN B N 1
ATOM 3590 C CA . GLN B 1 116 ? -9.141 19.297 13.062 1 98.94 116 GLN B CA 1
ATOM 3591 C C . GLN B 1 116 ? -7.77 19.938 12.852 1 98.94 116 GLN B C 1
ATOM 3593 O O . GLN B 1 116 ? -6.758 19.438 13.344 1 98.94 116 GLN B O 1
ATOM 3598 N N . HIS B 1 117 ? -7.742 21.031 12.219 1 98.75 117 HIS B N 1
ATOM 3599 C CA . HIS B 1 117 ? -6.504 21.594 11.672 1 98.75 117 HIS B CA 1
ATOM 3600 C C . HIS B 1 117 ? -5.621 22.156 12.781 1 98.75 117 HIS B C 1
ATOM 3602 O O . HIS B 1 117 ? -4.395 22.062 12.711 1 98.75 117 HIS B O 1
ATOM 3608 N N . TRP B 1 118 ? -6.203 22.797 13.789 1 98.12 118 TRP B N 1
ATOM 3609 C CA . TRP B 1 118 ? -5.523 23.375 14.945 1 98.12 118 TRP B CA 1
ATOM 3610 C C . TRP B 1 118 ? -6.371 23.234 16.203 1 98.12 118 TRP B C 1
ATOM 3612 O O . TRP B 1 118 ? -7.598 23.328 16.141 1 98.12 118 TRP B O 1
ATOM 3622 N N . PRO B 1 119 ? -5.746 23.047 17.312 1 97.75 119 PRO B N 1
ATOM 3623 C CA . PRO B 1 119 ? -6.496 22.984 18.562 1 97.75 119 PRO B CA 1
ATOM 3624 C C . PRO B 1 119 ? -6.723 24.359 19.188 1 97.75 119 PRO B C 1
ATOM 3626 O O . PRO B 1 119 ? -6.293 24.625 20.312 1 97.75 119 PRO B O 1
ATOM 3629 N N . LEU B 1 120 ? -7.434 25.219 18.438 1 95.75 120 LEU B N 1
ATOM 3630 C CA . LEU B 1 120 ? -7.801 26.547 18.922 1 95.75 120 LEU B CA 1
ATOM 3631 C C . LEU B 1 120 ? -9.078 27.031 18.25 1 95.75 120 LEU B C 1
ATOM 3633 O O . LEU B 1 120 ? -9.578 26.391 17.328 1 95.75 120 LEU B O 1
ATOM 3637 N N . CYS B 1 121 ? -9.688 28.078 18.766 1 97.94 121 CYS B N 1
ATOM 3638 C CA . CYS B 1 121 ? -10.914 28.703 18.281 1 97.94 121 CYS B CA 1
ATOM 3639 C C . CYS B 1 121 ? -10.734 30.203 18.078 1 97.94 121 CYS B C 1
ATOM 3641 O O . CYS B 1 121 ? -10.375 30.922 19.016 1 97.94 121 CYS B O 1
ATOM 3643 N N . THR B 1 122 ? -10.953 30.609 16.859 1 97.69 122 THR B N 1
ATOM 3644 C CA . THR B 1 122 ? -10.891 32.031 16.594 1 97.69 122 THR B CA 1
ATOM 3645 C C . THR B 1 122 ? -12.242 32.562 16.109 1 97.69 122 THR B C 1
ATOM 3647 O O . THR B 1 122 ? -13.125 31.781 15.766 1 97.69 122 THR B O 1
ATOM 3650 N N . GLN B 1 123 ? -12.367 33.844 16.172 1 97.19 123 GLN B N 1
ATOM 3651 C CA . GLN B 1 123 ? -13.609 34.469 15.734 1 97.19 123 GLN B CA 1
ATOM 3652 C C . GLN B 1 123 ? -13.75 34.438 14.219 1 97.19 123 GLN B C 1
ATOM 3654 O O . GLN B 1 123 ? -12.75 34.375 13.5 1 97.19 123 GLN B O 1
ATOM 3659 N N . LYS B 1 124 ? -15.047 34.406 13.773 1 95.75 124 LYS B N 1
ATOM 3660 C CA . LYS B 1 124 ? -15.328 34.531 12.352 1 95.75 124 LYS B CA 1
ATOM 3661 C C . LYS B 1 124 ? -15.414 36 11.938 1 95.75 124 LYS B C 1
ATOM 3663 O O . LYS B 1 124 ? -16.391 36.688 12.266 1 95.75 124 LYS B O 1
ATOM 3668 N N . VAL B 1 125 ? -14.383 36.438 11.281 1 96.12 125 VAL B N 1
ATOM 3669 C CA . VAL B 1 125 ? -14.352 37.812 10.797 1 96.12 125 VAL B CA 1
ATOM 3670 C C . VAL B 1 125 ? -14.516 37.812 9.281 1 96.12 125 VAL B C 1
ATOM 3672 O O . VAL B 1 125 ? -13.812 37.094 8.562 1 96.12 125 VAL B O 1
ATOM 3675 N N . PRO B 1 126 ? -15.523 38.562 8.773 1 95.69 126 PRO B N 1
ATOM 3676 C CA . PRO B 1 126 ? -15.695 38.656 7.324 1 95.69 126 PRO B CA 1
ATOM 3677 C C . PRO B 1 126 ? -14.461 39.219 6.617 1 95.69 126 PRO B C 1
ATOM 3679 O O . PRO B 1 126 ? -13.828 40.156 7.121 1 95.69 126 PRO B O 1
ATOM 3682 N N . ASP B 1 127 ? -14.062 38.625 5.551 1 94.94 127 ASP B N 1
ATOM 3683 C CA . ASP B 1 127 ? -12.977 39 4.652 1 94.94 127 ASP B CA 1
ATOM 3684 C C . ASP B 1 127 ? -13.281 38.594 3.215 1 94.94 127 ASP B C 1
ATOM 3686 O O . ASP B 1 127 ? -13.281 37.406 2.895 1 94.94 127 ASP B O 1
ATOM 3690 N N . PRO B 1 128 ? -13.477 39.531 2.291 1 93.06 128 PRO B N 1
ATOM 3691 C CA . PRO B 1 128 ? -13.844 39.219 0.914 1 93.06 128 PRO B CA 1
ATOM 3692 C C . PRO B 1 128 ? -12.758 38.406 0.193 1 93.06 128 PRO B C 1
ATOM 3694 O O . PRO B 1 128 ? -13.039 37.75 -0.806 1 93.06 128 PRO B O 1
ATOM 3697 N N . HIS B 1 129 ? -11.594 38.438 0.691 1 90.38 129 HIS B N 1
ATOM 3698 C CA . HIS B 1 129 ? -10.492 37.75 0.029 1 90.38 129 HIS B CA 1
ATOM 3699 C C . HIS B 1 129 ? -10.227 36.375 0.666 1 90.38 129 HIS B C 1
ATOM 3701 O O . HIS B 1 129 ? -9.406 35.594 0.168 1 90.38 129 HIS B O 1
ATOM 3707 N N . GLY B 1 130 ? -10.906 36.156 1.761 1 92.5 130 GLY B N 1
ATOM 3708 C CA . GLY B 1 130 ? -10.727 34.875 2.439 1 92.5 130 GLY B CA 1
ATOM 3709 C C . GLY B 1 130 ? -11.555 33.75 1.829 1 92.5 130 GLY B C 1
ATOM 3710 O O . GLY B 1 130 ? -12.43 34 0.997 1 92.5 130 GLY B O 1
ATOM 3711 N N . VAL B 1 131 ? -11.242 32.562 2.203 1 92.44 131 VAL B N 1
ATOM 3712 C CA . VAL B 1 131 ? -12.039 31.422 1.806 1 92.44 131 VAL B CA 1
ATOM 3713 C C . VAL B 1 131 ? -13.453 31.547 2.379 1 92.44 131 VAL B C 1
ATOM 3715 O O . VAL B 1 131 ? -13.625 31.828 3.566 1 92.44 131 VAL B O 1
ATOM 3718 N N . ASP B 1 132 ? -14.461 31.453 1.455 1 92.56 132 ASP B N 1
ATOM 3719 C CA . ASP B 1 132 ? -15.867 31.625 1.819 1 92.56 132 ASP B CA 1
ATOM 3720 C C . ASP B 1 132 ? -16.094 33 2.473 1 92.56 132 ASP B C 1
ATOM 3722 O O . ASP B 1 132 ? -16.953 33.125 3.354 1 92.56 132 ASP B O 1
ATOM 3726 N N . LYS B 1 133 ? -15.258 33.906 2.229 1 94.62 133 LYS B N 1
ATOM 3727 C CA . LYS B 1 133 ? -15.344 35.312 2.676 1 94.62 133 LYS B CA 1
ATOM 3728 C C . LYS B 1 133 ? -15.133 35.406 4.184 1 94.62 133 LYS B C 1
ATOM 3730 O O . LYS B 1 133 ? -15.805 36.188 4.855 1 94.62 133 LYS B O 1
ATOM 3735 N N . ILE B 1 134 ? -14.352 34.562 4.664 1 95.25 134 ILE B N 1
ATOM 3736 C CA . ILE B 1 134 ? -13.969 34.531 6.07 1 95.25 134 ILE B CA 1
ATOM 3737 C C . ILE B 1 134 ? -12.453 34.719 6.191 1 95.25 134 ILE B C 1
ATOM 3739 O O . ILE B 1 134 ? -11.688 34.062 5.457 1 95.25 134 ILE B O 1
ATOM 3743 N N . ALA B 1 135 ? -12.031 35.531 7.164 1 95.06 135 ALA B N 1
ATOM 3744 C CA . ALA B 1 135 ? -10.602 35.719 7.379 1 95.06 135 ALA B CA 1
ATOM 3745 C C . ALA B 1 135 ? -9.93 34.438 7.832 1 95.06 135 ALA B C 1
ATOM 3747 O O . ALA B 1 135 ? -10.422 33.75 8.734 1 95.06 135 ALA B O 1
ATOM 3748 N N . LYS B 1 136 ? -8.828 34.062 7.223 1 93.88 136 LYS B N 1
ATOM 3749 C CA . LYS B 1 136 ? -8.086 32.875 7.578 1 93.88 136 LYS B CA 1
ATOM 3750 C C . LYS B 1 136 ? -7.512 32.969 8.992 1 93.88 136 LYS B C 1
ATOM 3752 O O . LYS B 1 136 ? -7.594 32.031 9.766 1 93.88 136 LYS B O 1
ATOM 3757 N N . GLU B 1 137 ? -6.98 34.156 9.328 1 94.12 137 GLU B N 1
ATOM 3758 C CA . GLU B 1 137 ? -6.406 34.469 10.641 1 94.12 137 GLU B CA 1
ATOM 3759 C C . GLU B 1 137 ? -6.891 35.812 11.156 1 94.12 137 GLU B C 1
ATOM 3761 O O . GLU B 1 137 ? -6.215 36.844 10.984 1 94.12 137 GLU B O 1
ATOM 3766 N N . PRO B 1 138 ? -7.977 35.844 11.859 1 95.75 138 PRO B N 1
ATOM 3767 C CA . PRO B 1 138 ? -8.531 37.125 12.328 1 95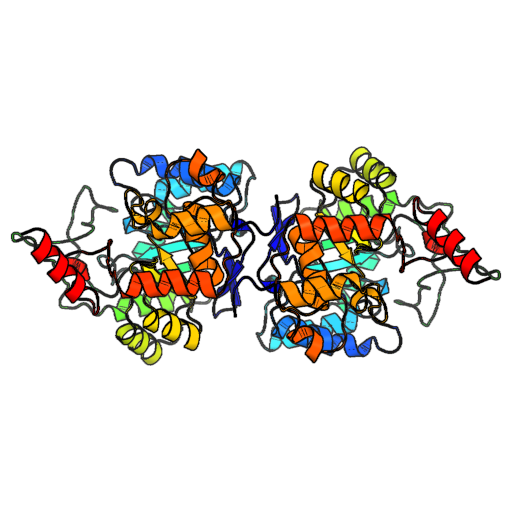.75 138 PRO B CA 1
ATOM 3768 C C . PRO B 1 138 ? -7.68 37.781 13.414 1 95.75 138 PRO B C 1
ATOM 3770 O O . PRO B 1 138 ? -7.316 37.125 14.398 1 95.75 138 PRO B O 1
ATOM 3773 N N . VAL B 1 139 ? -7.383 38.969 13.25 1 93.5 139 VAL B N 1
ATOM 3774 C CA . VAL B 1 139 ? -6.594 39.75 14.203 1 93.5 139 VAL B CA 1
ATOM 3775 C C . VAL B 1 139 ? -7.281 41.062 14.484 1 93.5 139 VAL B C 1
ATOM 3777 O O . VAL B 1 139 ? -8.094 41.531 13.688 1 93.5 139 VAL B O 1
ATOM 3780 N N . ASP B 1 140 ? -6.918 41.625 15.594 1 93.81 140 ASP B N 1
ATOM 3781 C CA . ASP B 1 140 ? -7.438 42.938 15.914 1 93.81 140 ASP B CA 1
ATOM 3782 C C . ASP B 1 140 ? -6.578 44.031 15.273 1 93.81 140 ASP B C 1
ATOM 3784 O O . ASP B 1 140 ? -5.711 43.75 14.445 1 93.81 140 ASP B O 1
ATOM 3788 N N . ASP B 1 141 ? -6.914 45.281 15.609 1 92.38 141 ASP B N 1
ATOM 3789 C CA . ASP B 1 141 ? -6.258 46.438 15 1 92.38 141 ASP B CA 1
ATOM 3790 C C . ASP B 1 141 ? -4.77 46.469 15.344 1 92.38 141 ASP B C 1
ATOM 3792 O O . ASP B 1 141 ? -3.977 47.062 14.633 1 92.38 141 ASP B O 1
ATOM 3796 N N . GLN B 1 142 ? -4.391 45.812 16.438 1 92.69 142 GLN B N 1
ATOM 3797 C CA . GLN B 1 142 ? -2.998 45.812 16.875 1 92.69 142 GLN B CA 1
ATOM 3798 C C . GLN B 1 142 ? -2.285 44.562 16.359 1 92.69 142 GLN B C 1
ATOM 3800 O O . GLN B 1 142 ? -1.101 44.344 16.641 1 92.69 142 GLN B O 1
ATOM 3805 N N . GLY B 1 143 ? -3.006 43.688 15.633 1 89.56 143 GLY B N 1
ATOM 3806 C CA . GLY B 1 143 ? -2.406 42.5 15.055 1 89.56 143 GLY B CA 1
ATOM 3807 C C . GLY B 1 143 ? -2.494 41.281 15.961 1 89.56 143 GLY B C 1
ATOM 3808 O O . GLY B 1 143 ? -1.921 40.219 15.656 1 89.56 143 GLY B O 1
ATOM 3809 N N . ASN B 1 144 ? -3.213 41.406 17.016 1 92.06 144 ASN B N 1
ATOM 3810 C CA . ASN B 1 144 ? -3.373 40.281 17.938 1 92.06 144 ASN B CA 1
ATOM 3811 C C . ASN B 1 144 ? -4.477 39.344 17.469 1 92.06 144 ASN B C 1
ATOM 3813 O O . ASN B 1 144 ? -5.516 39.781 16.969 1 92.06 144 ASN B O 1
ATOM 3817 N N . PRO B 1 145 ? -4.168 38.094 17.625 1 95.19 145 PRO B N 1
ATOM 3818 C CA . PRO B 1 145 ? -5.195 37.125 17.219 1 95.19 145 PRO B CA 1
ATOM 3819 C C . PRO B 1 145 ? -6.516 37.344 17.953 1 95.19 145 PRO B C 1
ATOM 3821 O O . PRO B 1 145 ? -6.52 37.625 19.156 1 95.19 145 PRO B O 1
ATOM 3824 N N . LEU B 1 146 ? -7.605 37.188 17.25 1 97.06 146 LEU B N 1
ATOM 3825 C CA . LEU B 1 146 ? -8.938 37.281 17.828 1 97.06 146 LEU B CA 1
ATOM 3826 C C . LEU B 1 146 ? -9.469 35.875 18.172 1 97.06 146 LEU B C 1
ATOM 3828 O O . LEU B 1 146 ? -10.188 35.281 17.375 1 97.06 146 LEU B O 1
ATOM 3832 N N . TYR B 1 147 ? -9.141 35.406 19.312 1 97 147 TYR B N 1
ATOM 3833 C CA . TYR B 1 147 ? -9.648 34.125 19.797 1 97 147 TYR B CA 1
ATOM 3834 C C . TYR B 1 147 ? -11.117 34.219 20.188 1 97 147 TYR B C 1
ATOM 3836 O O . TYR B 1 147 ? -11.602 35.312 20.516 1 97 147 TYR B O 1
ATOM 3844 N N . ASP B 1 148 ? -11.828 33.188 20.109 1 96.69 148 ASP B N 1
ATOM 3845 C CA . ASP B 1 148 ? -13.211 33.125 20.562 1 96.69 148 ASP B CA 1
ATOM 3846 C C . ASP B 1 148 ? -13.281 32.719 22.031 1 96.69 148 ASP B C 1
ATOM 3848 O O . ASP B 1 148 ? -13.023 31.562 22.375 1 96.69 148 ASP B O 1
ATOM 3852 N N . GLU B 1 149 ? -13.664 33.594 22.844 1 92.69 149 GLU B N 1
ATOM 3853 C CA . GLU B 1 149 ? -13.672 33.375 24.297 1 92.69 149 GLU B CA 1
ATOM 3854 C C . GLU B 1 149 ? -14.617 32.25 24.672 1 92.69 149 GLU B C 1
ATOM 3856 O O . GLU B 1 149 ? -14.461 31.625 25.734 1 92.69 149 GLU B O 1
ATOM 3861 N N . LYS B 1 150 ? -15.562 31.984 23.891 1 93.5 150 LYS B N 1
ATOM 3862 C CA . LYS B 1 150 ? -16.547 30.938 24.172 1 93.5 150 LYS B CA 1
ATOM 3863 C C . LYS B 1 150 ? -16.078 29.594 23.625 1 93.5 150 LYS B C 1
ATOM 3865 O O . LYS B 1 150 ? -16.703 28.562 23.891 1 93.5 150 LYS B O 1
ATOM 3870 N N . GLY B 1 151 ? -14.93 29.672 22.953 1 96.12 151 GLY B N 1
ATOM 3871 C CA . GLY B 1 151 ? -14.516 28.484 22.25 1 96.12 151 GLY B CA 1
ATOM 3872 C C . GLY B 1 151 ? -13.758 27.5 23.125 1 96.12 151 GLY B C 1
ATOM 3873 O O . GLY B 1 151 ? -12.938 27.906 23.953 1 96.12 151 GLY B O 1
ATOM 3874 N N . ASP B 1 152 ? -14.055 26.25 22.938 1 97.81 152 ASP B N 1
ATOM 3875 C CA . ASP B 1 152 ? -13.273 25.109 23.391 1 97.81 152 ASP B CA 1
ATOM 3876 C C . ASP B 1 152 ? -12.906 24.203 22.234 1 97.81 152 ASP B C 1
ATOM 3878 O O . ASP B 1 152 ? -13.781 23.562 21.625 1 97.81 152 ASP B O 1
ATOM 3882 N N . TRP B 1 153 ? -11.672 24.141 21.953 1 97.81 153 TRP B N 1
ATOM 3883 C CA . TRP B 1 153 ? -11.234 23.469 20.734 1 97.81 153 TRP B CA 1
ATOM 3884 C C . TRP B 1 153 ? -11.695 22.016 20.703 1 97.81 153 TRP B C 1
ATOM 3886 O O . TRP B 1 153 ? -11.812 21.422 19.625 1 97.81 153 TRP B O 1
ATOM 3896 N N . ILE B 1 154 ? -11.953 21.453 21.859 1 98.69 154 ILE B N 1
ATOM 3897 C CA . ILE B 1 154 ? -12.352 20.062 21.906 1 98.69 154 ILE B CA 1
ATOM 3898 C C . ILE B 1 154 ? -13.719 19.891 21.25 1 98.69 154 ILE B C 1
ATOM 3900 O O . ILE B 1 154 ? -14.047 18.797 20.75 1 98.69 154 ILE B O 1
ATOM 3904 N N . GLU B 1 155 ? -14.531 20.953 21.219 1 98.56 155 GLU B N 1
ATOM 3905 C CA . GLU B 1 155 ? -15.852 20.938 20.594 1 98.56 155 GLU B CA 1
ATOM 3906 C C . GLU B 1 155 ? -15.742 20.641 19.109 1 98.56 155 GLU B C 1
ATOM 3908 O O . GLU B 1 155 ? -16.609 19.969 18.531 1 98.56 155 GLU B O 1
ATOM 3913 N N . THR B 1 156 ? -14.695 21.125 18.453 1 98.81 156 THR B N 1
ATOM 3914 C CA . THR B 1 156 ? -14.477 20.859 17.047 1 98.81 156 THR B CA 1
ATOM 3915 C C . THR B 1 156 ? -14.297 19.359 16.797 1 98.81 156 THR B C 1
ATOM 3917 O O . THR B 1 156 ? -14.961 18.781 15.93 1 98.81 156 THR B O 1
ATOM 3920 N N . TYR B 1 157 ? -13.477 18.703 17.594 1 98.88 157 TYR B N 1
ATOM 3921 C CA . TYR B 1 157 ? -13.242 17.281 17.422 1 98.88 157 TYR B CA 1
ATOM 3922 C C . TYR B 1 157 ? -14.516 16.484 17.703 1 98.88 157 TYR B C 1
ATOM 3924 O O . TYR B 1 157 ? -14.812 15.516 17 1 98.88 157 TYR B O 1
ATOM 3932 N N . LYS B 1 158 ? -15.242 16.953 18.703 1 98.88 158 LYS B N 1
ATOM 3933 C CA . LYS B 1 158 ? -16.484 16.266 19.031 1 98.88 158 LYS B CA 1
ATOM 3934 C C . LYS B 1 158 ? -17.484 16.344 17.875 1 98.88 158 LYS B C 1
ATOM 3936 O O . LYS B 1 158 ? -18.219 15.391 17.609 1 98.88 158 LYS B O 1
ATOM 3941 N N . GLN B 1 159 ? -17.5 17.484 17.219 1 98.88 159 GLN B N 1
ATOM 3942 C CA . GLN B 1 159 ? -18.359 17.609 16.047 1 98.88 159 GLN B CA 1
ATOM 3943 C C . GLN B 1 159 ? -17.906 16.703 14.922 1 98.88 159 GLN B C 1
ATOM 3945 O O . GLN B 1 159 ? -18.719 16.062 14.25 1 98.88 159 GLN B O 1
ATOM 3950 N N . ILE B 1 160 ? -16.609 16.609 14.695 1 98.94 160 ILE B N 1
ATOM 3951 C CA . ILE B 1 160 ? -16.047 15.703 13.688 1 98.94 160 ILE B CA 1
ATOM 3952 C C . ILE B 1 160 ? -16.422 14.258 14.023 1 98.94 160 ILE B C 1
ATOM 3954 O O . ILE B 1 160 ? -16.859 13.508 13.156 1 98.94 160 ILE B O 1
ATOM 3958 N N . GLU B 1 161 ? -16.219 13.93 15.289 1 98.88 161 GLU B N 1
ATOM 3959 C CA . GLU B 1 161 ? -16.5 12.578 15.773 1 98.88 161 GLU B CA 1
ATOM 3960 C C . GLU B 1 161 ? -17.969 12.219 15.562 1 98.88 161 GLU B C 1
ATOM 3962 O O . GLU B 1 161 ? -18.281 11.086 15.18 1 98.88 161 GLU B O 1
ATOM 3967 N N . LYS B 1 162 ? -18.844 13.172 15.797 1 98.75 162 LYS B N 1
ATOM 3968 C CA . LYS B 1 162 ? -20.281 12.945 15.602 1 98.75 162 LYS B CA 1
ATOM 3969 C C . LYS B 1 162 ? -20.578 12.57 14.156 1 98.75 162 LYS B C 1
ATOM 3971 O O . LYS B 1 162 ? -21.359 11.648 13.898 1 98.75 162 LYS B O 1
ATOM 3976 N N . ILE B 1 163 ? -19.969 13.25 13.258 1 98.81 163 ILE B N 1
ATOM 3977 C CA . ILE B 1 163 ? -20.156 12.961 11.844 1 98.81 163 ILE B CA 1
ATOM 3978 C C . ILE B 1 163 ? -19.641 11.555 11.531 1 98.81 163 ILE B C 1
ATOM 3980 O O . ILE B 1 163 ? -20.328 10.766 10.891 1 98.81 163 ILE B O 1
ATOM 3984 N N . TYR B 1 164 ? -18.516 11.211 12.047 1 98.75 164 TYR B N 1
ATOM 3985 C CA . TYR B 1 164 ? -17.828 9.953 11.766 1 98.75 164 TYR B CA 1
ATOM 3986 C C . TYR B 1 164 ? -18.609 8.766 12.32 1 98.75 164 TYR B C 1
ATOM 3988 O O . TYR B 1 164 ? -18.688 7.715 11.688 1 98.75 164 TYR B O 1
ATOM 3996 N N . LEU B 1 165 ? -19.203 8.945 13.469 1 98.38 165 LEU B N 1
ATOM 3997 C CA . LEU B 1 165 ? -19.844 7.832 14.164 1 98.38 165 LEU B CA 1
ATOM 3998 C C . LEU B 1 165 ? -21.281 7.656 13.703 1 98.38 165 LEU B C 1
ATOM 4000 O O . LEU B 1 165 ? -21.922 6.641 14 1 98.38 165 LEU B O 1
ATOM 4004 N N . ASP B 1 166 ? -21.797 8.688 12.984 1 98.25 166 ASP B N 1
ATOM 4005 C CA . ASP B 1 166 ? -23.141 8.547 12.438 1 98.25 166 ASP B CA 1
ATOM 4006 C C . ASP B 1 166 ? -23.172 7.527 11.297 1 98.25 166 ASP B C 1
ATOM 4008 O O . ASP B 1 166 ? -22.609 7.77 10.227 1 98.25 166 ASP B O 1
ATOM 4012 N N . LYS B 1 167 ? -23.875 6.449 11.398 1 95.88 167 LYS B N 1
ATOM 4013 C CA . LYS B 1 167 ? -23.922 5.34 10.453 1 95.88 167 LYS B CA 1
ATOM 4014 C C . LYS B 1 167 ? -24.547 5.777 9.125 1 95.88 167 LYS B C 1
ATOM 4016 O O . LYS B 1 167 ? -24.328 5.141 8.094 1 95.88 167 LYS B O 1
ATOM 4021 N N . ASN B 1 168 ? -25.266 6.863 9.141 1 97.56 168 ASN B N 1
ATOM 4022 C CA . ASN B 1 168 ? -25.938 7.348 7.945 1 97.56 168 ASN B CA 1
ATOM 4023 C C . ASN B 1 168 ? -25.141 8.445 7.25 1 97.56 168 ASN B C 1
ATOM 4025 O O . ASN B 1 168 ? -25.531 8.914 6.176 1 97.56 168 ASN B O 1
ATOM 4029 N N . ASP B 1 169 ? -24.125 8.875 7.855 1 98.31 169 ASP B N 1
ATOM 4030 C CA . ASP B 1 169 ? -23.234 9.883 7.273 1 98.31 169 ASP B CA 1
ATOM 4031 C C . ASP B 1 169 ? -21.953 9.258 6.742 1 98.31 169 ASP B C 1
ATOM 4033 O O . ASP B 1 169 ? -21.109 8.82 7.52 1 98.31 169 ASP B O 1
ATOM 4037 N N . LYS B 1 170 ? -21.703 9.273 5.465 1 97.88 170 LYS B N 1
ATOM 4038 C CA . LYS B 1 170 ? -20.594 8.57 4.836 1 97.88 170 LYS B CA 1
ATOM 4039 C C . LYS B 1 170 ? -19.562 9.555 4.301 1 97.88 170 LYS B C 1
ATOM 4041 O O . LYS B 1 170 ? -18.688 9.18 3.514 1 97.88 170 LYS B O 1
ATOM 4046 N N . ARG B 1 171 ? -19.625 10.773 4.762 1 98.62 171 ARG B N 1
ATOM 4047 C CA . ARG B 1 171 ? -18.812 11.844 4.195 1 98.62 171 ARG B CA 1
ATOM 4048 C C . ARG B 1 171 ? -17.359 11.719 4.637 1 98.62 171 ARG B C 1
ATOM 4050 O O . ARG B 1 171 ? -16.453 12.312 4.031 1 98.62 171 ARG B O 1
ATOM 4057 N N . VAL B 1 172 ? -17.094 10.922 5.754 1 98.81 172 VAL B N 1
ATOM 4058 C CA . VAL B 1 172 ? -15.734 10.805 6.254 1 98.81 172 VAL B CA 1
ATOM 4059 C C . VAL B 1 172 ? -15.43 9.344 6.586 1 98.81 172 VAL B C 1
ATOM 4061 O O . VAL B 1 172 ? -16.266 8.641 7.148 1 98.81 172 VAL B O 1
ATOM 4064 N N . ARG B 1 173 ? -14.172 8.891 6.273 1 98.19 173 ARG B N 1
ATOM 4065 C CA . ARG B 1 173 ? -13.82 7.488 6.484 1 98.19 173 ARG B CA 1
ATOM 4066 C C . ARG B 1 173 ? -12.938 7.324 7.715 1 98.19 173 ARG B C 1
ATOM 4068 O O . ARG B 1 173 ? -12.875 6.238 8.305 1 98.19 173 ARG B O 1
ATOM 4075 N N . ALA B 1 174 ? -12.227 8.367 8.102 1 98.75 174 ALA B N 1
ATOM 4076 C CA . ALA B 1 174 ? -11.406 8.461 9.305 1 98.75 174 ALA B CA 1
ATOM 4077 C C . ALA B 1 174 ? -11.312 9.906 9.789 1 98.75 174 ALA B C 1
ATOM 4079 O O . ALA B 1 174 ? -11.547 10.844 9.016 1 98.75 174 ALA B O 1
ATOM 4080 N N . ILE B 1 175 ? -10.977 10.055 11.047 1 98.94 175 ILE B N 1
ATOM 4081 C CA . ILE B 1 175 ? -10.867 11.398 11.602 1 98.94 175 ILE B CA 1
ATOM 4082 C C . ILE B 1 175 ? -9.578 11.523 12.406 1 98.94 175 ILE B C 1
ATOM 4084 O O . ILE B 1 175 ? -9 10.516 12.82 1 98.94 175 ILE B O 1
ATOM 4088 N N . GLY B 1 176 ? -9.109 12.656 12.562 1 98.94 176 GLY B N 1
ATOM 4089 C CA . GLY B 1 176 ? -7.895 12.906 13.312 1 98.94 176 GLY B CA 1
ATOM 4090 C C . GLY B 1 176 ? -7.664 14.383 13.602 1 98.94 176 GLY B C 1
ATOM 4091 O O . GLY B 1 176 ? -8.617 15.148 13.727 1 98.94 176 GLY B O 1
ATOM 4092 N N . VAL B 1 177 ? -6.379 14.688 13.883 1 98.94 177 VAL B N 1
ATOM 4093 C CA . VAL B 1 177 ? -6.035 16.047 14.32 1 98.94 177 VAL B CA 1
ATOM 4094 C C . VAL B 1 177 ? -4.754 16.5 13.625 1 98.94 177 VAL B C 1
ATOM 4096 O O . VAL B 1 177 ? -4.059 15.688 13 1 98.94 177 VAL B O 1
ATOM 4099 N N . SER B 1 178 ? -4.547 17.719 13.664 1 98.81 178 SER B N 1
ATOM 4100 C CA . SER B 1 178 ? -3.307 18.328 13.195 1 98.81 178 SER B CA 1
ATOM 4101 C C . SER B 1 178 ? -2.771 19.328 14.203 1 98.81 178 SER B C 1
ATOM 4103 O O . SER B 1 178 ? -3.537 20.109 14.773 1 98.81 178 SER B O 1
ATOM 4105 N N . ASN B 1 179 ? -1.532 19.266 14.531 1 98.31 179 ASN B N 1
ATOM 4106 C CA . ASN B 1 179 ? -0.798 20.219 15.359 1 98.31 179 ASN B CA 1
ATOM 4107 C C . ASN B 1 179 ? -1.191 20.109 16.828 1 98.31 179 ASN B C 1
ATOM 4109 O O . ASN B 1 179 ? -1.2 21.109 17.547 1 98.31 179 ASN B O 1
ATOM 4113 N N . PHE B 1 180 ? -1.515 18.938 17.266 1 98.62 180 PHE B N 1
ATOM 4114 C CA . PHE B 1 180 ? -1.861 18.703 18.672 1 98.62 180 PHE B CA 1
ATOM 4115 C C . PHE B 1 180 ? -0.632 18.281 19.469 1 98.62 180 PHE B C 1
ATOM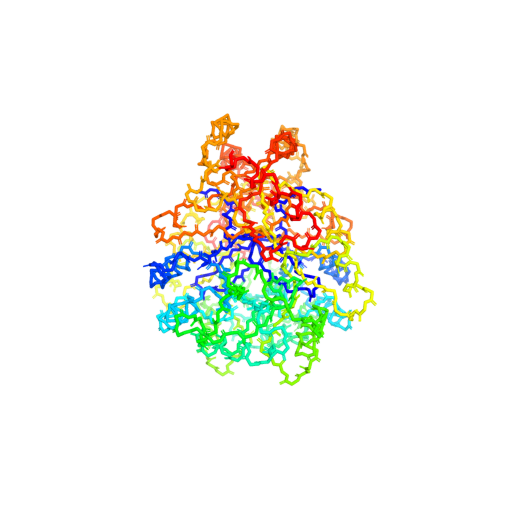 4117 O O . PHE B 1 180 ? 0.031 17.312 19.141 1 98.62 180 PHE B O 1
ATOM 4124 N N . PRO B 1 181 ? -0.325 19.016 20.516 1 97.5 181 PRO B N 1
ATOM 4125 C CA . PRO B 1 181 ? 0.697 18.531 21.453 1 97.5 181 PRO B CA 1
ATOM 4126 C C . PRO B 1 181 ? 0.199 17.391 22.328 1 97.5 181 PRO B C 1
ATOM 4128 O O . PRO B 1 181 ? -0.995 17.078 22.328 1 97.5 181 PRO B O 1
ATOM 4131 N N . ILE B 1 182 ? 1.116 16.766 23.016 1 98.31 182 ILE B N 1
ATOM 4132 C CA . ILE B 1 182 ? 0.833 15.57 23.797 1 98.31 182 ILE B CA 1
ATOM 4133 C C . ILE B 1 182 ? -0.281 15.859 24.797 1 98.31 182 ILE B C 1
ATOM 4135 O O . ILE B 1 182 ? -1.216 15.062 24.953 1 98.31 182 ILE B O 1
ATOM 4139 N N . GLU B 1 183 ? -0.196 17.016 25.469 1 97.5 183 GLU B N 1
ATOM 4140 C CA . GLU B 1 183 ? -1.187 17.359 26.484 1 97.5 183 GLU B CA 1
ATOM 4141 C C . GLU B 1 183 ? -2.586 17.453 25.891 1 97.5 183 GLU B C 1
ATOM 4143 O O . GLU B 1 183 ? -3.566 17.047 26.516 1 97.5 183 GLU B O 1
ATOM 4148 N N . TYR B 1 184 ? -2.707 17.969 24.734 1 98.38 184 TYR B N 1
ATOM 4149 C CA . TYR B 1 184 ? -4 18.094 24.078 1 98.38 184 TYR B CA 1
ATOM 4150 C C . TYR B 1 184 ? -4.492 16.75 23.562 1 98.38 184 TYR B C 1
ATOM 4152 O O . TYR B 1 184 ? -5.691 16.453 23.641 1 98.38 184 TYR B O 1
ATOM 4160 N N . LEU B 1 185 ? -3.555 15.906 23.062 1 98.81 185 LEU B N 1
ATOM 4161 C CA . LEU B 1 185 ? -3.934 14.547 22.672 1 98.81 185 LEU B CA 1
ATOM 4162 C C . LEU B 1 185 ? -4.484 13.781 23.875 1 98.81 185 LEU B C 1
ATOM 4164 O O . LEU B 1 185 ? -5.473 13.055 23.75 1 98.81 185 LEU B O 1
ATOM 4168 N N . LYS B 1 186 ? -3.852 13.953 25.031 1 98.75 186 LYS B N 1
ATOM 4169 C CA . LYS B 1 186 ? -4.324 13.289 26.234 1 98.75 186 LYS B CA 1
ATOM 4170 C C . LYS B 1 186 ? -5.766 13.688 26.562 1 98.75 186 LYS B C 1
ATOM 4172 O O . LYS B 1 186 ? -6.566 12.844 26.969 1 98.75 186 LYS B O 1
ATOM 4177 N N . ARG B 1 187 ? -6.055 14.969 26.359 1 98.62 187 ARG B N 1
ATOM 4178 C CA . ARG B 1 187 ? -7.418 15.43 26.594 1 98.62 187 ARG B CA 1
ATOM 4179 C C . ARG B 1 187 ? -8.398 14.789 25.625 1 98.62 187 ARG B C 1
ATOM 4181 O O . ARG B 1 187 ? -9.484 14.359 26.016 1 98.62 187 ARG B O 1
ATOM 4188 N N . VAL B 1 188 ? -8.062 14.648 24.344 1 98.88 188 VAL B N 1
ATOM 4189 C CA . VAL B 1 188 ? -8.914 14 23.359 1 98.88 188 VAL B CA 1
ATOM 4190 C C . VAL B 1 188 ? -9.172 12.547 23.781 1 98.88 188 VAL B C 1
ATOM 4192 O O . VAL B 1 188 ? -10.312 12.094 23.781 1 98.88 188 VAL B O 1
ATOM 4195 N N . LEU B 1 189 ? -8.07 11.836 24.172 1 98.75 189 LEU B N 1
ATOM 4196 C CA . LEU B 1 189 ? -8.164 10.422 24.531 1 98.75 189 LEU B CA 1
ATOM 4197 C C . LEU B 1 189 ? -9.047 10.242 25.766 1 98.75 189 LEU B C 1
ATOM 4199 O O . LEU B 1 189 ? -9.719 9.219 25.906 1 98.75 189 LEU B O 1
ATOM 4203 N N . LYS B 1 190 ? -9.078 11.266 26.578 1 98.56 190 LYS B N 1
ATOM 4204 C CA . LYS B 1 190 ? -9.852 11.211 27.812 1 98.56 190 LYS B CA 1
ATOM 4205 C C . LYS B 1 190 ? -11.312 11.57 27.562 1 98.56 190 LYS B C 1
ATOM 4207 O O . LYS B 1 190 ? -12.211 10.945 28.125 1 98.56 190 LYS B O 1
ATOM 4212 N N . GLU B 1 191 ? -11.586 12.555 26.719 1 98.62 191 GLU B N 1
ATOM 4213 C CA . GLU B 1 191 ? -12.906 13.172 26.656 1 98.62 191 GLU B CA 1
ATOM 4214 C C . GLU B 1 191 ? -13.695 12.68 25.453 1 98.62 191 GLU B C 1
ATOM 4216 O O . GLU B 1 191 ? -14.906 12.891 25.359 1 98.62 191 GLU B O 1
ATOM 4221 N N . CYS B 1 192 ? -13.047 12.086 24.469 1 98.56 192 CYS B N 1
ATOM 4222 C CA . CYS B 1 192 ? -13.711 11.664 23.25 1 98.56 192 CYS B CA 1
ATOM 4223 C C . CYS B 1 192 ? -13.656 10.148 23.094 1 98.56 192 CYS B C 1
ATOM 4225 O O . CYS B 1 192 ? -12.867 9.477 23.766 1 98.56 192 CYS B O 1
ATOM 4227 N N . ARG B 1 193 ? -14.477 9.586 22.25 1 97.69 193 ARG B N 1
ATOM 4228 C CA . ARG B 1 193 ? -14.609 8.141 22.078 1 97.69 193 ARG B CA 1
ATOM 4229 C C . ARG B 1 193 ? -13.625 7.625 21.016 1 97.69 193 ARG B C 1
ATOM 4231 O O . ARG B 1 193 ? -13.102 6.52 21.141 1 97.69 193 ARG B O 1
ATOM 4238 N N . THR B 1 194 ? -13.422 8.492 20.047 1 98.69 194 THR B N 1
ATOM 4239 C CA . THR B 1 194 ? -12.633 8.039 18.906 1 98.69 194 THR B CA 1
ATOM 4240 C C . THR B 1 194 ? -11.188 8.508 19.031 1 98.69 194 THR B C 1
ATOM 4242 O O . THR B 1 194 ? -10.922 9.711 19.109 1 98.69 194 THR B O 1
ATOM 4245 N N . VAL B 1 195 ? -10.25 7.547 19.047 1 98.88 195 VAL B N 1
ATOM 4246 C CA . VAL B 1 195 ? -8.828 7.871 19 1 98.88 195 VAL B CA 1
ATOM 4247 C C . VAL B 1 195 ? -8.477 8.438 17.625 1 98.88 195 VAL B C 1
ATOM 4249 O O . VAL B 1 195 ? -8.836 7.855 16.594 1 98.88 195 VAL B O 1
ATOM 4252 N N . PRO B 1 196 ? -7.855 9.602 17.547 1 98.94 196 PRO B N 1
ATOM 4253 C CA . PRO B 1 196 ? -7.469 10.109 16.234 1 98.94 196 PRO B CA 1
ATOM 4254 C C . PRO B 1 196 ? -6.656 9.102 15.422 1 98.94 196 PRO B C 1
ATOM 4256 O O . PRO B 1 196 ? -5.746 8.469 15.961 1 98.94 196 PRO B O 1
ATOM 4259 N N . ALA B 1 197 ? -6.965 9 14.18 1 98.88 197 ALA B N 1
ATOM 4260 C CA . ALA B 1 197 ? -6.199 8.117 13.297 1 98.88 197 ALA B CA 1
ATOM 4261 C C . ALA B 1 197 ? -4.824 8.703 13 1 98.88 197 ALA B C 1
ATOM 4263 O O . ALA B 1 197 ? -3.877 7.961 12.719 1 98.88 197 ALA B O 1
ATOM 4264 N N . CYS B 1 198 ? -4.785 10.023 13.117 1 98.69 198 CYS B N 1
ATOM 4265 C CA . CYS B 1 198 ? -3.594 10.727 12.648 1 98.69 198 CYS B CA 1
ATOM 4266 C C . CYS B 1 198 ? -3.395 12.023 13.414 1 98.69 198 CYS B C 1
ATOM 4268 O O . CYS B 1 198 ? -4.363 12.656 13.844 1 98.69 198 CYS B O 1
ATOM 4270 N N . ASN B 1 199 ? -2.184 12.367 13.695 1 98.94 199 ASN B N 1
ATOM 4271 C CA . ASN B 1 199 ? -1.754 13.719 14.031 1 98.94 199 ASN B CA 1
ATOM 4272 C C . ASN B 1 199 ? -0.781 14.273 13 1 98.94 199 ASN B C 1
ATOM 4274 O O . ASN B 1 199 ? 0.364 13.828 12.914 1 98.94 199 ASN B O 1
ATOM 4278 N N . GLN B 1 200 ? -1.269 15.18 12.172 1 98.94 200 GLN B N 1
ATOM 4279 C CA . GLN B 1 200 ? -0.446 15.812 11.148 1 98.94 200 GLN B CA 1
ATOM 4280 C C . GLN B 1 200 ? 0.297 17.016 11.711 1 98.94 200 GLN B C 1
ATOM 4282 O O . GLN B 1 200 ? -0.325 17.969 12.188 1 98.94 200 GLN B O 1
ATOM 4287 N N . VAL B 1 201 ? 1.643 17.031 11.672 1 98.62 201 VAL B N 1
ATOM 4288 C CA . VAL B 1 201 ? 2.436 18.062 12.312 1 98.62 201 VAL B CA 1
ATOM 4289 C C . VAL B 1 201 ? 3.629 18.422 11.438 1 98.62 201 VAL B C 1
ATOM 4291 O O . VAL B 1 201 ? 3.988 17.672 10.523 1 98.62 201 VAL B O 1
ATOM 4294 N N . GLU B 1 202 ? 4.141 19.641 11.719 1 97.88 202 GLU B N 1
ATOM 4295 C CA . GLU B 1 202 ? 5.434 19.938 11.109 1 97.88 202 GLU B CA 1
ATOM 4296 C C . GLU B 1 202 ? 6.516 18.984 11.617 1 97.88 202 GLU B C 1
ATOM 4298 O O . GLU B 1 202 ? 6.699 18.844 12.828 1 97.88 202 GLU B O 1
ATOM 4303 N N . LEU B 1 203 ? 7.137 18.344 10.734 1 98.12 203 LEU B N 1
ATOM 4304 C CA . LEU B 1 203 ? 8.141 17.359 11.125 1 98.12 203 LEU B CA 1
ATOM 4305 C C . LEU B 1 203 ? 9.234 17.25 10.07 1 98.12 203 LEU B C 1
ATOM 4307 O O . LEU B 1 203 ? 8.945 17.094 8.883 1 98.12 203 LEU B O 1
ATOM 4311 N N . HIS B 1 204 ? 10.422 17.359 10.445 1 97.81 204 HIS B N 1
ATOM 4312 C CA . HIS B 1 204 ? 11.633 17.266 9.625 1 97.81 204 HIS B CA 1
ATOM 4313 C C . HIS B 1 204 ? 12.883 17.219 10.5 1 97.81 204 HIS B C 1
ATOM 4315 O O . HIS B 1 204 ? 12.789 17.281 11.727 1 97.81 204 HIS B O 1
ATOM 4321 N N . PRO B 1 205 ? 14.055 17.109 9.938 1 96.62 205 PRO B N 1
ATOM 4322 C CA . PRO B 1 205 ? 15.266 16.891 10.734 1 96.62 205 PRO B CA 1
ATOM 4323 C C . PRO B 1 205 ? 15.555 18.016 11.703 1 96.62 205 PRO B C 1
ATOM 4325 O O . PRO B 1 205 ? 16.156 17.797 12.758 1 96.62 205 PRO B O 1
ATOM 4328 N N . HIS B 1 206 ? 15.109 19.266 11.531 1 95.81 206 HIS B N 1
ATOM 4329 C CA . HIS B 1 206 ? 15.258 20.344 12.508 1 95.81 206 HIS B CA 1
ATOM 4330 C C . HIS B 1 206 ? 14.219 20.219 13.617 1 95.81 206 HIS B C 1
ATOM 4332 O O . HIS B 1 206 ? 14.352 20.859 14.672 1 95.81 206 HIS B O 1
ATOM 4338 N N . LEU B 1 207 ? 13.211 19.453 13.352 1 96.38 207 LEU B N 1
ATOM 4339 C CA . LEU B 1 207 ? 12.086 19.359 14.273 1 96.38 207 LEU B CA 1
ATOM 4340 C C . LEU B 1 207 ? 11.547 17.938 14.336 1 96.38 207 LEU B C 1
ATOM 4342 O O . LEU B 1 207 ? 10.422 17.672 13.906 1 96.38 207 LEU B O 1
ATOM 4346 N N . PRO B 1 208 ? 12.297 17.016 14.898 1 96.81 208 PRO B N 1
ATOM 4347 C CA . PRO B 1 208 ? 11.93 15.609 14.875 1 96.81 208 PRO B CA 1
ATOM 4348 C C . PRO B 1 208 ? 10.781 15.281 15.836 1 96.81 208 PRO B C 1
ATOM 4350 O O . PRO B 1 208 ? 10.156 14.227 15.719 1 96.81 208 PRO B O 1
ATOM 4353 N N . GLN B 1 209 ? 10.555 16.109 16.828 1 95.69 209 GLN B N 1
ATOM 4354 C CA . GLN B 1 209 ? 9.477 15.961 17.797 1 95.69 209 GLN B CA 1
ATOM 4355 C C . GLN B 1 209 ? 9.359 14.516 18.281 1 95.69 209 GLN B C 1
ATOM 4357 O O . GLN B 1 209 ? 8.273 13.93 18.25 1 95.69 209 GLN B O 1
ATOM 4362 N N . ARG B 1 210 ? 10.414 13.945 18.797 1 95.81 210 ARG B N 1
ATOM 4363 C CA . ARG B 1 210 ? 10.539 12.523 19.125 1 95.81 210 ARG B CA 1
ATOM 4364 C C . ARG B 1 210 ? 9.539 12.109 20.188 1 95.81 210 ARG B C 1
ATOM 4366 O O . ARG B 1 210 ? 8.906 11.055 20.094 1 95.81 210 ARG B O 1
ATOM 4373 N N . GLU B 1 211 ? 9.406 12.898 21.219 1 96.31 211 GLU B N 1
ATOM 4374 C CA . GLU B 1 211 ? 8.477 12.57 22.297 1 96.31 211 GLU B CA 1
ATOM 4375 C C . GLU B 1 211 ? 7.043 12.492 21.797 1 96.31 211 GLU B C 1
ATOM 4377 O O . GLU B 1 211 ? 6.289 11.594 22.172 1 96.31 211 GLU B O 1
ATOM 4382 N N . LEU B 1 212 ? 6.668 13.398 20.969 1 97.81 212 LEU B N 1
ATOM 4383 C CA . LEU B 1 212 ? 5.332 13.398 20.375 1 97.81 212 LEU B CA 1
ATOM 4384 C C . LEU B 1 212 ? 5.109 12.164 19.516 1 97.81 212 LEU B C 1
ATOM 4386 O O . LEU B 1 212 ? 4.066 11.516 19.625 1 97.81 212 LEU B O 1
ATOM 4390 N N . CYS B 1 213 ? 6.113 11.836 18.703 1 98.06 213 CYS B N 1
ATOM 4391 C CA . CYS B 1 213 ? 6.008 10.672 17.828 1 98.06 213 CYS B CA 1
ATOM 4392 C C . CYS B 1 213 ? 5.875 9.391 18.641 1 98.06 213 CYS B C 1
ATOM 4394 O O . CYS B 1 213 ? 5.09 8.508 18.297 1 98.06 213 CYS B O 1
ATOM 4396 N N . GLU B 1 214 ? 6.641 9.273 19.688 1 97.88 214 GLU B N 1
ATOM 4397 C CA . GLU B 1 214 ? 6.562 8.109 20.562 1 97.88 214 GLU B CA 1
ATOM 4398 C C . GLU B 1 214 ? 5.184 7.992 21.219 1 97.88 214 GLU B C 1
ATOM 4400 O O . GLU B 1 214 ? 4.602 6.906 21.25 1 97.88 214 GLU B O 1
ATOM 4405 N N . PHE B 1 215 ? 4.691 9.141 21.703 1 98.69 215 PHE B N 1
ATOM 4406 C CA . PHE B 1 215 ? 3.361 9.148 22.297 1 98.69 215 PHE B CA 1
ATOM 4407 C C . PHE B 1 215 ? 2.314 8.688 21.297 1 98.69 215 PHE B C 1
ATOM 4409 O O . PHE B 1 215 ? 1.455 7.863 21.625 1 98.69 215 PHE B O 1
ATOM 4416 N N . CYS B 1 216 ? 2.367 9.203 20.078 1 98.81 216 CYS B N 1
ATOM 4417 C CA . CYS B 1 216 ? 1.432 8.82 19.031 1 98.81 216 CYS B CA 1
ATOM 4418 C C . CYS B 1 216 ? 1.519 7.328 18.734 1 98.81 216 CYS B C 1
ATOM 4420 O O . CYS B 1 216 ? 0.494 6.652 18.641 1 98.81 216 CYS B O 1
ATOM 4422 N N . SER B 1 217 ? 2.729 6.832 18.625 1 97.94 217 SER B N 1
ATOM 4423 C CA . SER B 1 217 ? 2.934 5.41 18.375 1 97.94 217 SER B CA 1
ATOM 4424 C C . SER B 1 217 ? 2.311 4.555 19.469 1 97.94 217 SER B C 1
ATOM 4426 O O . SER B 1 217 ? 1.624 3.57 19.188 1 97.94 217 SER B O 1
ATOM 4428 N N . GLU B 1 218 ? 2.486 4.934 20.688 1 98.19 218 GLU B N 1
ATOM 4429 C CA . GLU B 1 218 ? 1.969 4.199 21.844 1 98.19 218 GLU B CA 1
ATOM 4430 C C . GLU B 1 218 ? 0.444 4.148 21.828 1 98.19 218 GLU B C 1
ATOM 4432 O O . GLU B 1 218 ? -0.157 3.209 22.344 1 98.19 218 GLU B O 1
ATOM 4437 N N . HIS B 1 219 ? -0.131 5.129 21.219 1 98.56 219 HIS B N 1
ATOM 4438 C CA . HIS B 1 219 ? -1.587 5.223 21.234 1 98.56 219 HIS B CA 1
ATOM 4439 C C . HIS B 1 219 ? -2.17 4.938 19.859 1 98.56 219 HIS B C 1
ATOM 4441 O O . HIS B 1 219 ? -3.328 5.27 19.594 1 98.56 219 HIS B O 1
ATOM 4447 N N . LYS B 1 220 ? -1.331 4.422 18.938 1 97.94 220 LYS B N 1
ATOM 4448 C CA . LYS B 1 220 ? -1.729 3.992 17.594 1 97.94 220 LYS B CA 1
ATOM 4449 C C . LYS B 1 220 ? -2.287 5.16 16.781 1 97.94 220 LYS B C 1
ATOM 4451 O O . LYS B 1 220 ? -3.275 5.008 16.062 1 97.94 220 LYS B O 1
ATOM 4456 N N . ILE B 1 221 ? -1.764 6.32 17.016 1 98.88 221 ILE B N 1
ATOM 4457 C CA . ILE B 1 221 ? -2.021 7.504 16.203 1 98.88 221 ILE B CA 1
ATOM 4458 C C . ILE B 1 221 ? -0.901 7.684 15.18 1 98.88 221 ILE B C 1
ATOM 4460 O O . ILE B 1 221 ? 0.259 7.883 15.555 1 98.88 221 ILE B O 1
ATOM 4464 N N . LEU B 1 222 ? -1.183 7.59 13.922 1 98.81 222 LEU B N 1
ATOM 4465 C CA . LEU B 1 222 ? -0.166 7.781 12.891 1 98.81 222 LEU B CA 1
ATOM 4466 C C . LEU B 1 222 ? 0.224 9.25 12.781 1 98.81 222 LEU B C 1
ATOM 4468 O O . LEU B 1 222 ? -0.636 10.133 12.836 1 98.81 222 LEU B O 1
ATOM 4472 N N . VAL B 1 223 ? 1.516 9.492 12.609 1 98.88 223 VAL B N 1
ATOM 4473 C CA . VAL B 1 223 ? 1.994 10.852 12.406 1 98.88 223 VAL B CA 1
ATOM 4474 C C . VAL B 1 223 ? 2.141 11.133 10.914 1 98.88 223 VAL B C 1
ATOM 4476 O O . VAL B 1 223 ? 2.635 10.281 10.164 1 98.88 223 VAL B O 1
ATOM 4479 N N . THR B 1 224 ? 1.662 12.242 10.453 1 98.94 224 THR B N 1
ATOM 4480 C CA . THR B 1 224 ? 1.912 12.75 9.109 1 98.94 224 THR B CA 1
ATOM 4481 C C . THR B 1 224 ? 2.777 14.008 9.164 1 98.94 224 THR B C 1
ATOM 4483 O O . THR B 1 224 ? 2.477 14.945 9.914 1 98.94 224 THR B O 1
ATOM 4486 N N . ALA B 1 225 ? 3.842 14.008 8.43 1 98.88 225 ALA B N 1
ATOM 4487 C CA . ALA B 1 225 ? 4.77 15.133 8.375 1 98.88 225 ALA B CA 1
ATOM 4488 C C . ALA B 1 225 ? 4.379 16.109 7.266 1 98.88 225 ALA B C 1
ATOM 4490 O O . ALA B 1 225 ? 4.449 15.773 6.082 1 98.88 225 ALA B O 1
ATOM 4491 N N . TYR B 1 226 ? 3.973 17.281 7.676 1 98.5 226 TYR B N 1
ATOM 4492 C CA . TYR B 1 226 ? 3.891 18.344 6.684 1 98.5 226 TYR B CA 1
ATOM 4493 C C . TYR B 1 226 ? 5.121 19.25 6.746 1 98.5 226 TYR B C 1
ATOM 4495 O O . TYR B 1 226 ? 5.863 19.219 7.727 1 98.5 226 TYR B O 1
ATOM 4503 N N . SER B 1 227 ? 5.406 19.938 5.641 1 97.94 227 SER B N 1
ATOM 4504 C CA . SER B 1 227 ? 6.605 20.75 5.477 1 97.94 227 SER B CA 1
ATOM 4505 C C . SER B 1 227 ? 7.863 19.938 5.766 1 97.94 227 SER B C 1
ATOM 4507 O O . SER B 1 227 ? 8.742 20.391 6.508 1 97.94 227 SER B O 1
ATOM 4509 N N . PRO B 1 228 ? 7.93 18.781 5.172 1 98.06 228 PRO B N 1
ATOM 4510 C CA . PRO B 1 228 ? 9.07 17.922 5.469 1 98.06 228 PRO B CA 1
ATOM 4511 C C . PRO B 1 228 ? 10.391 18.469 4.918 1 98.06 228 PRO B C 1
ATOM 4513 O O . PRO B 1 228 ? 11.461 17.984 5.293 1 98.06 228 PRO B O 1
ATOM 4516 N N . LEU B 1 229 ? 10.297 19.453 4.039 1 96.88 229 LEU B N 1
ATOM 4517 C CA . LEU B 1 229 ? 11.492 20.047 3.441 1 96.88 229 LEU B CA 1
ATOM 4518 C C . LEU B 1 229 ? 11.742 21.438 3.996 1 96.88 229 LEU B C 1
ATOM 4520 O O . LEU B 1 229 ? 12.547 22.188 3.445 1 96.88 229 LEU B O 1
ATOM 4524 N N . GLY B 1 230 ? 10.961 21.797 5.012 1 94 230 GLY B N 1
ATOM 4525 C CA . GLY B 1 230 ? 11.156 23.078 5.672 1 94 230 GLY B CA 1
ATOM 4526 C C . GLY B 1 230 ? 10.25 24.172 5.141 1 94 230 GLY B C 1
ATOM 4527 O O . GLY B 1 230 ? 10.578 25.359 5.23 1 94 230 GLY B O 1
ATOM 4528 N N . GLY B 1 231 ? 9.18 23.797 4.461 1 91.31 231 GLY B N 1
ATOM 4529 C CA . GLY B 1 231 ? 8.242 24.781 3.955 1 91.31 231 GLY B CA 1
ATOM 4530 C C . GLY B 1 231 ? 8.695 25.422 2.662 1 91.31 231 GLY B C 1
ATOM 4531 O O . GLY B 1 231 ? 9.289 24.766 1.805 1 91.31 231 GLY B O 1
ATOM 4532 N N . ASN B 1 232 ? 8.328 26.719 2.51 1 86.81 232 ASN B N 1
ATOM 4533 C CA . ASN B 1 232 ? 8.602 27.438 1.271 1 86.81 232 ASN B CA 1
ATOM 4534 C C . ASN B 1 232 ? 10.094 27.5 0.984 1 86.81 232 ASN B C 1
ATOM 4536 O O . ASN B 1 232 ? 10.891 27.828 1.874 1 86.81 232 ASN B O 1
ATOM 4540 N N . GLY B 1 233 ? 10.422 27.141 -0.181 1 89.44 233 GLY B N 1
ATOM 4541 C CA . GLY B 1 233 ? 11.805 27.188 -0.617 1 89.44 233 GLY B CA 1
ATOM 4542 C C . GLY B 1 233 ? 12.57 25.906 -0.309 1 89.44 233 GLY B C 1
ATOM 4543 O O . GLY B 1 233 ? 13.711 25.75 -0.748 1 89.44 233 GLY B O 1
ATOM 4544 N N . ALA B 1 234 ? 12.031 25.125 0.539 1 93.88 234 ALA B N 1
ATOM 4545 C CA . ALA B 1 234 ? 12.609 23.812 0.874 1 93.88 234 ALA B CA 1
ATOM 4546 C C . ALA B 1 234 ? 14.047 23.969 1.369 1 93.88 234 ALA B C 1
ATOM 4548 O O . ALA B 1 234 ? 14.953 23.297 0.866 1 93.88 234 ALA B O 1
ATOM 4549 N N . PRO B 1 235 ? 14.258 24.766 2.375 1 94.5 235 PRO B N 1
ATOM 4550 C CA . PRO B 1 235 ? 15.609 25.062 2.848 1 94.5 235 PRO B CA 1
ATOM 4551 C C . PRO B 1 235 ? 16.359 23.812 3.311 1 94.5 235 PRO B C 1
ATOM 4553 O O . PRO B 1 235 ? 17.594 23.797 3.316 1 94.5 235 PRO B O 1
ATOM 4556 N N . LEU B 1 236 ? 15.703 22.781 3.625 1 96.5 236 LEU B N 1
ATOM 4557 C CA . LEU B 1 236 ? 16.344 21.578 4.18 1 96.5 236 LEU B CA 1
ATOM 4558 C C . LEU B 1 236 ? 17.109 20.828 3.096 1 96.5 236 LEU B C 1
ATOM 4560 O O . LEU B 1 236 ? 17.953 19.984 3.402 1 96.5 236 LEU B O 1
ATOM 4564 N N . LEU B 1 237 ? 16.766 21.016 1.842 1 96.12 237 LEU B N 1
ATOM 4565 C CA . LEU B 1 237 ? 17.438 20.312 0.749 1 96.12 237 LEU B CA 1
ATOM 4566 C C . LEU B 1 237 ? 18.906 20.688 0.688 1 96.12 237 LEU B C 1
ATOM 4568 O O . LEU B 1 237 ? 19.719 19.969 0.092 1 96.12 237 LEU B O 1
ATOM 4572 N N . GLU B 1 238 ? 19.25 21.797 1.381 1 94.88 238 GLU B N 1
ATOM 4573 C CA . GLU B 1 238 ? 20.609 22.297 1.308 1 94.88 238 GLU B CA 1
ATOM 4574 C C . GLU B 1 238 ? 21.391 21.984 2.584 1 94.88 238 GLU B C 1
ATOM 4576 O O . GLU B 1 238 ? 22.516 22.453 2.766 1 94.88 238 GLU B O 1
ATOM 4581 N N . LEU B 1 239 ? 20.828 21.281 3.428 1 94.81 239 LEU B N 1
ATOM 4582 C CA . LEU B 1 239 ? 21.516 20.922 4.656 1 94.81 239 LEU B CA 1
ATOM 4583 C C . LEU B 1 239 ? 22.828 20.188 4.352 1 94.81 239 LEU B C 1
ATOM 4585 O O . LEU B 1 239 ? 22.828 19.203 3.611 1 94.81 239 LEU B O 1
ATOM 4589 N N . PRO B 1 240 ? 23.875 20.531 4.961 1 93.88 240 PRO B N 1
ATOM 4590 C CA . PRO B 1 240 ? 25.172 19.922 4.695 1 93.88 240 PRO B CA 1
ATOM 4591 C C . PRO B 1 240 ? 25.203 18.438 5.062 1 93.88 240 PRO B C 1
ATOM 4593 O O . PRO B 1 240 ? 25.859 17.641 4.379 1 93.88 240 PRO B O 1
ATOM 4596 N N . ILE B 1 241 ? 24.516 18.094 6.062 1 94.25 241 ILE B N 1
ATOM 4597 C CA . ILE B 1 241 ? 24.531 16.719 6.551 1 94.25 241 ILE B CA 1
ATOM 4598 C C . ILE B 1 241 ? 23.969 15.781 5.488 1 94.25 241 ILE B C 1
ATOM 4600 O O . ILE B 1 241 ? 24.219 14.57 5.516 1 94.25 241 ILE B O 1
ATOM 4604 N N . LEU B 1 242 ? 23.188 16.312 4.543 1 97.12 242 LEU B N 1
ATOM 4605 C CA . LEU B 1 242 ? 22.578 15.484 3.508 1 97.12 242 LEU B CA 1
ATOM 4606 C C . LEU B 1 242 ? 23.594 15.109 2.434 1 97.12 242 LEU B C 1
ATOM 4608 O O . LEU B 1 242 ? 23.406 14.125 1.715 1 97.12 242 LEU B O 1
ATOM 4612 N N . LYS B 1 243 ? 24.625 15.914 2.266 1 95.81 243 LYS B N 1
ATOM 4613 C CA . LYS B 1 243 ? 25.609 15.664 1.214 1 95.81 243 LYS B CA 1
ATOM 4614 C C . LYS B 1 243 ? 26.203 14.266 1.335 1 95.81 243 LYS B C 1
ATOM 4616 O O . LYS B 1 243 ? 26.266 13.516 0.354 1 95.81 243 LYS B O 1
ATOM 4621 N N . GLY B 1 244 ? 26.656 13.953 2.504 1 96.06 244 GLY B N 1
ATOM 4622 C CA . GLY B 1 244 ? 27.219 12.625 2.729 1 96.06 244 GLY B CA 1
ATOM 4623 C C . GLY B 1 244 ? 26.219 11.508 2.471 1 96.06 244 GLY B C 1
ATOM 4624 O O . GLY B 1 244 ? 26.578 10.469 1.919 1 96.06 244 GLY B O 1
ATOM 4625 N N . LEU B 1 245 ? 25 11.719 2.881 1 97.75 245 LEU B N 1
ATOM 4626 C CA . LEU B 1 245 ? 23.953 10.719 2.676 1 97.75 245 LEU B CA 1
ATOM 4627 C C . LEU B 1 245 ? 23.625 10.562 1.194 1 97.75 245 LEU B C 1
ATOM 4629 O O . LEU B 1 245 ? 23.422 9.445 0.709 1 97.75 245 LEU B O 1
ATOM 4633 N N . CYS B 1 246 ? 23.562 11.672 0.483 1 97.94 246 CYS B N 1
ATOM 4634 C CA . CYS B 1 246 ? 23.312 11.641 -0.952 1 97.94 246 CYS B CA 1
ATOM 4635 C C . CYS B 1 246 ? 24.359 10.82 -1.679 1 97.94 246 CYS B C 1
ATOM 4637 O O . CYS B 1 246 ? 24.047 10.031 -2.566 1 97.94 246 CYS B O 1
ATOM 4639 N N . GLU B 1 247 ? 25.578 10.938 -1.28 1 97.38 247 GLU B N 1
ATOM 4640 C CA . GLU B 1 247 ? 26.672 10.164 -1.87 1 97.38 247 GLU B CA 1
ATOM 4641 C C . GLU B 1 247 ? 26.578 8.688 -1.501 1 97.38 247 GLU B C 1
ATOM 4643 O O . GLU B 1 247 ? 26.688 7.82 -2.365 1 97.38 247 GLU B O 1
ATOM 4648 N N . LYS B 1 248 ? 26.312 8.469 -0.263 1 96.19 248 LYS B N 1
ATOM 4649 C CA . LYS B 1 248 ? 26.25 7.105 0.257 1 96.19 248 LYS B CA 1
ATOM 4650 C C . LYS B 1 248 ? 25.156 6.301 -0.441 1 96.19 248 LYS B C 1
ATOM 4652 O O . LYS B 1 248 ? 25.344 5.129 -0.767 1 96.19 248 LYS B O 1
ATOM 4657 N N . TYR B 1 249 ? 24.047 6.914 -0.724 1 96.69 249 TYR B N 1
ATOM 4658 C CA . TYR B 1 249 ? 22.891 6.191 -1.225 1 96.69 249 TYR B CA 1
ATOM 4659 C C . TYR B 1 249 ? 22.641 6.492 -2.699 1 96.69 249 TYR B C 1
ATOM 4661 O O . TYR B 1 249 ? 21.75 5.922 -3.318 1 96.69 249 TYR B O 1
ATOM 4669 N N . ASN B 1 250 ? 23.422 7.367 -3.277 1 95.62 250 ASN B N 1
ATOM 4670 C CA . ASN B 1 250 ? 23.219 7.816 -4.648 1 95.62 250 ASN B CA 1
ATOM 4671 C C . ASN B 1 250 ? 21.781 8.25 -4.895 1 95.62 250 ASN B C 1
ATOM 4673 O O . ASN B 1 250 ? 21.125 7.742 -5.801 1 95.62 250 ASN B O 1
ATOM 4677 N N . ALA B 1 251 ? 21.328 9.188 -4.082 1 96.69 251 ALA B N 1
ATOM 4678 C CA . ALA B 1 251 ? 19.953 9.633 -4.109 1 96.69 251 ALA B CA 1
ATOM 4679 C C . ALA B 1 251 ? 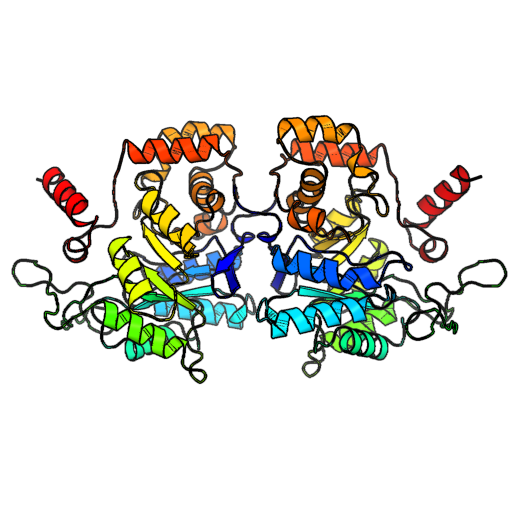19.859 11.148 -3.951 1 96.69 251 ALA B C 1
ATOM 4681 O O . ALA B 1 251 ? 20.797 11.789 -3.479 1 96.69 251 ALA B O 1
ATOM 4682 N N . SER B 1 252 ? 18.797 11.727 -4.355 1 96.81 252 SER B N 1
ATOM 4683 C CA . SER B 1 252 ? 18.578 13.164 -4.219 1 96.81 252 SER B CA 1
ATOM 4684 C C . SER B 1 252 ? 18.281 13.539 -2.773 1 96.81 252 SER B C 1
ATOM 4686 O O . SER B 1 252 ? 17.812 12.711 -1.996 1 96.81 252 SER B O 1
ATOM 4688 N N . PRO B 1 253 ? 18.578 14.789 -2.426 1 97.44 253 PRO B N 1
ATOM 4689 C CA . PRO B 1 253 ? 18.219 15.219 -1.072 1 97.44 253 PRO B CA 1
ATOM 4690 C C . PRO B 1 253 ? 16.734 15.086 -0.784 1 97.44 253 PRO B C 1
ATOM 4692 O O . PRO B 1 253 ? 16.344 14.766 0.342 1 97.44 253 PRO B O 1
ATOM 4695 N N . ASN B 1 254 ? 15.922 15.305 -1.809 1 97.44 254 ASN B N 1
ATOM 4696 C CA . ASN B 1 254 ? 14.477 15.156 -1.65 1 97.44 254 ASN B CA 1
ATOM 4697 C C . ASN B 1 254 ? 14.109 13.719 -1.271 1 97.44 254 ASN B C 1
ATOM 4699 O O . ASN B 1 254 ? 13.359 13.5 -0.315 1 97.44 254 ASN B O 1
ATOM 4703 N N . ASP B 1 255 ? 14.641 12.766 -2.01 1 97.94 255 ASP B N 1
ATOM 4704 C CA . ASP B 1 255 ? 14.328 11.359 -1.754 1 97.94 255 ASP B CA 1
ATOM 4705 C C . ASP B 1 255 ? 14.859 10.922 -0.392 1 97.94 255 ASP B C 1
ATOM 4707 O O . ASP B 1 255 ? 14.234 10.109 0.292 1 97.94 255 ASP B O 1
ATOM 4711 N N . ILE B 1 256 ? 15.984 11.469 0.039 1 98.44 256 ILE B N 1
ATOM 4712 C CA . ILE B 1 256 ? 16.547 11.164 1.352 1 98.44 256 ILE B CA 1
ATOM 4713 C C . ILE B 1 256 ? 15.594 11.656 2.443 1 98.44 256 ILE B C 1
ATOM 4715 O O . ILE B 1 256 ? 15.25 10.914 3.361 1 98.44 256 ILE B O 1
ATOM 4719 N N . LEU B 1 257 ? 15.133 12.875 2.322 1 98.38 257 LEU B N 1
ATOM 4720 C CA . LEU B 1 257 ? 14.289 13.469 3.355 1 98.38 257 LEU B CA 1
ATOM 4721 C C . LEU B 1 257 ? 12.922 12.797 3.396 1 98.38 257 LEU B C 1
ATOM 4723 O O . LEU B 1 257 ? 12.367 12.578 4.473 1 98.38 257 LEU B O 1
ATOM 4727 N N . THR B 1 258 ? 12.391 12.469 2.23 1 98.38 258 THR B N 1
ATOM 4728 C CA . THR B 1 258 ? 11.125 11.742 2.191 1 98.38 258 THR B CA 1
ATOM 4729 C C . THR B 1 258 ? 11.273 10.367 2.836 1 98.38 258 THR B C 1
ATOM 4731 O O . THR B 1 258 ? 10.453 9.969 3.664 1 98.38 258 THR B O 1
ATOM 4734 N N . SER B 1 259 ? 12.352 9.719 2.504 1 98.69 259 SER B N 1
ATOM 4735 C CA . SER B 1 259 ? 12.578 8.375 3.025 1 98.69 259 SER B CA 1
ATOM 4736 C C . SER B 1 259 ? 12.883 8.414 4.52 1 98.69 259 SER B C 1
ATOM 4738 O O . SER B 1 259 ? 12.57 7.461 5.242 1 98.69 259 SER B O 1
ATOM 4740 N N . TYR B 1 260 ? 13.445 9.562 4.988 1 98.75 260 TYR B N 1
ATOM 4741 C CA . TYR B 1 260 ? 13.648 9.781 6.418 1 98.75 260 TYR B CA 1
ATOM 4742 C C . TYR B 1 260 ? 12.344 9.594 7.188 1 98.75 260 TYR B C 1
ATOM 4744 O O . TYR B 1 260 ? 12.312 8.922 8.219 1 98.75 260 TYR B O 1
ATOM 4752 N N . HIS B 1 261 ? 11.305 10.078 6.711 1 98.81 261 HIS B N 1
ATOM 4753 C CA . HIS B 1 261 ? 9.992 9.969 7.348 1 98.81 261 HIS B CA 1
ATOM 4754 C C . HIS B 1 261 ? 9.422 8.562 7.191 1 98.81 261 HIS B C 1
ATOM 4756 O O . HIS B 1 261 ? 9.023 7.941 8.18 1 98.81 261 HIS B O 1
ATOM 4762 N N . LEU B 1 262 ? 9.492 8.016 5.992 1 98.81 262 LEU B N 1
ATOM 4763 C CA . LEU B 1 262 ? 8.914 6.703 5.707 1 98.81 262 LEU B CA 1
ATOM 4764 C C . LEU B 1 262 ? 9.578 5.625 6.559 1 98.81 262 LEU B C 1
ATOM 4766 O O . LEU B 1 262 ? 8.898 4.734 7.074 1 98.81 262 LEU B O 1
ATOM 4770 N N . ARG B 1 263 ? 10.883 5.738 6.746 1 98.5 263 ARG B N 1
ATOM 4771 C CA . ARG B 1 263 ? 11.641 4.754 7.512 1 98.5 263 ARG B CA 1
ATOM 4772 C C . ARG B 1 263 ? 11.164 4.711 8.961 1 98.5 263 ARG B C 1
ATOM 4774 O O . ARG B 1 263 ? 11.305 3.688 9.641 1 98.5 263 ARG B O 1
ATOM 4781 N N . GLN B 1 264 ? 10.578 5.773 9.391 1 98.19 264 GLN B N 1
ATOM 4782 C CA . GLN B 1 264 ? 10.18 5.879 10.789 1 98.19 264 GLN B CA 1
ATOM 4783 C C . GLN B 1 264 ? 8.688 5.605 10.961 1 98.19 264 GLN B C 1
ATOM 4785 O O . GLN B 1 264 ? 8.141 5.793 12.047 1 98.19 264 GLN B O 1
ATOM 4790 N N . GLY B 1 265 ? 8.031 5.223 9.867 1 98.25 265 GLY B N 1
ATOM 4791 C CA . GLY B 1 265 ? 6.602 4.945 9.945 1 98.25 265 GLY B CA 1
ATOM 4792 C C . GLY B 1 265 ? 5.75 6.199 9.945 1 98.25 265 GLY B C 1
ATOM 4793 O O . GLY B 1 265 ? 4.629 6.191 10.461 1 98.25 265 GLY B O 1
ATOM 4794 N N . THR B 1 266 ? 6.289 7.289 9.43 1 98.69 266 THR B N 1
ATOM 4795 C CA . THR B 1 266 ? 5.617 8.578 9.359 1 98.69 266 THR B CA 1
ATOM 4796 C C . THR B 1 266 ? 5.164 8.867 7.926 1 98.69 266 THR B C 1
ATOM 4798 O O . THR B 1 266 ? 5.945 8.742 6.984 1 98.69 266 THR B O 1
ATOM 4801 N N . ILE B 1 267 ? 3.857 9.172 7.762 1 98.88 267 ILE B N 1
ATOM 4802 C CA . ILE B 1 267 ? 3.375 9.641 6.469 1 98.88 267 ILE B CA 1
ATOM 4803 C C . ILE B 1 267 ? 4.039 10.977 6.125 1 98.88 267 ILE B C 1
ATOM 4805 O O . ILE B 1 267 ? 4.289 11.797 7.008 1 98.88 267 ILE B O 1
ATOM 4809 N N . VAL B 1 268 ? 4.355 11.18 4.84 1 98.88 268 VAL B N 1
ATOM 4810 C CA . VAL B 1 268 ? 5.031 12.414 4.453 1 98.88 268 VAL B CA 1
ATOM 4811 C C . VAL B 1 268 ? 4.336 13.023 3.24 1 98.88 268 VAL B C 1
ATOM 4813 O O . VAL B 1 268 ? 4.027 12.32 2.273 1 98.88 268 VAL B O 1
ATOM 4816 N N . ILE B 1 269 ? 4.059 14.344 3.277 1 98.62 269 ILE B N 1
ATOM 4817 C CA . ILE B 1 269 ? 3.287 15.008 2.23 1 98.62 269 ILE B CA 1
ATOM 4818 C C . ILE B 1 269 ? 3.998 16.297 1.799 1 98.62 269 ILE B C 1
ATOM 4820 O O . ILE B 1 269 ? 3.518 17.391 2.068 1 98.62 269 ILE B O 1
ATOM 4824 N N . PRO B 1 270 ? 5.141 16.188 1.116 1 97.75 270 PRO B N 1
ATOM 4825 C CA . PRO B 1 270 ? 5.754 17.391 0.577 1 97.75 270 PRO B CA 1
ATOM 4826 C C . PRO B 1 270 ? 4.844 18.141 -0.403 1 97.75 270 PRO B C 1
ATOM 4828 O O . PRO B 1 270 ? 4.031 17.5 -1.086 1 97.75 270 PRO B O 1
ATOM 4831 N N . ARG B 1 271 ? 4.984 19.359 -0.399 1 95.06 271 ARG B N 1
ATOM 4832 C CA . ARG B 1 271 ? 4.266 20.188 -1.359 1 95.06 271 ARG B CA 1
ATOM 4833 C C . ARG B 1 271 ? 5.152 20.547 -2.549 1 95.06 271 ARG B C 1
ATOM 4835 O O . ARG B 1 271 ? 6.344 20.828 -2.383 1 95.06 271 ARG B O 1
ATOM 4842 N N . SER B 1 272 ? 4.559 20.531 -3.736 1 92.69 272 SER B N 1
ATOM 4843 C CA . SER B 1 272 ? 5.23 21.016 -4.938 1 92.69 272 SER B CA 1
ATOM 4844 C C . SER B 1 272 ? 4.223 21.453 -6 1 92.69 272 SER B C 1
ATOM 4846 O O . SER B 1 272 ? 3.154 20.844 -6.125 1 92.69 272 SER B O 1
ATOM 4848 N N . LEU B 1 273 ? 4.535 22.5 -6.684 1 94 273 LEU B N 1
ATOM 4849 C CA . LEU B 1 273 ? 3.75 22.922 -7.836 1 94 273 LEU B CA 1
ATOM 4850 C C . LEU B 1 273 ? 4.465 22.594 -9.141 1 94 273 LEU B C 1
ATOM 4852 O O . LEU B 1 273 ? 3.924 22.797 -10.227 1 94 273 LEU B O 1
ATOM 4856 N N . ASN B 1 274 ? 5.652 22.016 -8.93 1 93 274 ASN B N 1
ATOM 4857 C CA . ASN B 1 274 ? 6.469 21.688 -10.094 1 93 274 ASN B CA 1
ATOM 4858 C C . ASN B 1 274 ? 6.238 20.25 -10.539 1 93 274 ASN B C 1
ATOM 4860 O O . ASN B 1 274 ? 6.691 19.312 -9.883 1 93 274 ASN B O 1
ATOM 4864 N N . SER B 1 275 ? 5.676 20.094 -11.68 1 94 275 SER B N 1
ATOM 4865 C CA . SER B 1 275 ? 5.262 18.781 -12.188 1 94 275 SER B CA 1
ATOM 4866 C C . SER B 1 275 ? 6.465 17.875 -12.391 1 94 275 SER B C 1
ATOM 4868 O O . SER B 1 275 ? 6.383 16.672 -12.141 1 94 275 SER B O 1
ATOM 4870 N N . THR B 1 276 ? 7.535 18.469 -12.852 1 92.62 276 THR B N 1
ATOM 4871 C CA . THR B 1 276 ? 8.734 17.672 -13.094 1 92.62 276 THR B CA 1
ATOM 4872 C C . THR B 1 276 ? 9.297 17.125 -11.781 1 92.62 276 THR B C 1
ATOM 4874 O O . THR B 1 276 ? 9.625 15.945 -11.688 1 92.62 276 THR B O 1
ATOM 4877 N N . ARG B 1 277 ? 9.344 18 -10.789 1 91.25 277 ARG B N 1
ATOM 4878 C CA . ARG B 1 277 ? 9.828 17.562 -9.477 1 91.25 277 ARG B CA 1
ATOM 4879 C C . ARG B 1 277 ? 8.906 16.516 -8.867 1 91.25 277 ARG B C 1
ATOM 4881 O O . ARG B 1 277 ? 9.383 15.531 -8.289 1 91.25 277 ARG B O 1
ATOM 4888 N N . ILE B 1 278 ? 7.656 16.672 -9.055 1 94.62 278 ILE B N 1
ATOM 4889 C CA . ILE B 1 278 ? 6.656 15.758 -8.523 1 94.62 278 ILE B CA 1
ATOM 4890 C C . ILE B 1 278 ? 6.859 14.367 -9.125 1 94.62 278 ILE B C 1
ATOM 4892 O O . ILE B 1 278 ? 6.844 13.367 -8.406 1 94.62 278 ILE B O 1
ATOM 4896 N N . ALA B 1 279 ? 7.191 14.32 -10.359 1 93.62 279 ALA B N 1
ATOM 4897 C CA . ALA B 1 279 ? 7.281 13.055 -11.078 1 93.62 279 ALA B CA 1
ATOM 4898 C C . ALA B 1 279 ? 8.641 12.398 -10.875 1 93.62 279 ALA B C 1
ATOM 4900 O O . ALA B 1 279 ? 8.797 11.188 -11.078 1 93.62 279 ALA B O 1
ATOM 4901 N N . SER B 1 280 ? 9.578 13.125 -10.406 1 92.12 280 SER B N 1
ATOM 4902 C CA . SER B 1 280 ? 10.945 12.602 -10.375 1 92.12 280 SER B CA 1
ATOM 4903 C C . SER B 1 280 ? 11.328 12.148 -8.977 1 92.12 280 SER B C 1
ATOM 4905 O O . SER B 1 280 ? 12.289 11.391 -8.797 1 92.12 280 SER B O 1
ATOM 4907 N N . ASN B 1 281 ? 10.633 12.586 -7.965 1 89.81 281 ASN B N 1
ATOM 4908 C CA . ASN B 1 281 ? 11.016 12.305 -6.586 1 89.81 281 ASN B CA 1
ATOM 4909 C C . ASN B 1 281 ? 10.188 11.172 -5.996 1 89.81 281 ASN B C 1
ATOM 4911 O O . ASN B 1 281 ? 9.484 11.367 -5.004 1 89.81 281 ASN B O 1
ATOM 4915 N N . LEU B 1 282 ? 10.422 10 -6.547 1 96.06 282 LEU B N 1
ATOM 4916 C CA . LEU B 1 282 ? 9.578 8.875 -6.156 1 96.06 282 LEU B CA 1
ATOM 4917 C C . LEU B 1 282 ? 10.406 7.773 -5.508 1 96.06 282 LEU B C 1
ATOM 4919 O O . LEU B 1 282 ? 9.852 6.789 -5.012 1 96.06 282 LEU B O 1
ATOM 4923 N N . GLU B 1 283 ? 11.719 7.949 -5.512 1 96.81 283 GLU B N 1
ATOM 4924 C CA . GLU B 1 283 ? 12.594 6.871 -5.062 1 96.81 283 GLU B CA 1
ATOM 4925 C C . GLU B 1 283 ? 12.547 6.719 -3.545 1 96.81 283 GLU B C 1
ATOM 4927 O O . GLU B 1 283 ? 12.656 7.707 -2.812 1 96.81 283 GLU B O 1
ATOM 4932 N N . PHE B 1 284 ? 12.383 5.508 -3.061 1 98.25 284 PHE B N 1
ATOM 4933 C CA . PHE B 1 284 ? 12.555 5.184 -1.647 1 98.25 284 PHE B CA 1
ATOM 4934 C C . PHE B 1 284 ? 14.008 4.828 -1.345 1 98.25 284 PHE B C 1
ATOM 4936 O O . PHE B 1 284 ? 14.562 3.908 -1.946 1 98.25 284 PHE B O 1
ATOM 4943 N N . VAL B 1 285 ? 14.594 5.531 -0.443 1 97.88 285 VAL B N 1
ATOM 4944 C CA . VAL B 1 285 ? 15.977 5.305 -0.032 1 97.88 285 VAL B CA 1
ATOM 4945 C C . VAL B 1 285 ? 16 4.523 1.278 1 97.88 285 VAL B C 1
ATOM 4947 O O . VAL B 1 285 ? 15.477 4.98 2.293 1 97.88 285 VAL B O 1
ATOM 4950 N N . PRO B 1 286 ? 16.578 3.391 1.311 1 96.56 286 PRO B N 1
ATOM 4951 C CA . PRO B 1 286 ? 16.609 2.564 2.52 1 96.56 286 PRO B CA 1
ATOM 4952 C C . PRO B 1 286 ? 17.641 3.033 3.535 1 96.56 286 PRO B C 1
ATOM 4954 O O . PRO B 1 286 ? 18.609 2.311 3.818 1 96.56 286 PRO B O 1
ATOM 4957 N N . LEU B 1 287 ? 17.359 4.18 4.125 1 98 287 LEU B N 1
ATOM 4958 C CA . LEU B 1 287 ? 18.25 4.691 5.16 1 98 287 LEU B CA 1
ATOM 4959 C C . LEU B 1 287 ? 18.406 3.682 6.293 1 98 287 LEU B C 1
ATOM 4961 O O . LEU B 1 287 ? 17.422 3.059 6.707 1 98 287 LEU B O 1
ATOM 4965 N N . SER B 1 288 ? 19.641 3.535 6.773 1 96.38 288 SER B N 1
ATOM 4966 C CA . SER B 1 288 ? 19.875 2.678 7.934 1 96.38 288 SER B CA 1
ATOM 4967 C C . SER B 1 288 ? 19.359 3.332 9.219 1 96.38 288 SER B C 1
ATOM 4969 O O . SER B 1 288 ? 19.078 4.531 9.234 1 96.38 288 SER B O 1
ATOM 4971 N N . GLU B 1 289 ? 19.266 2.475 10.195 1 96.38 289 GLU B N 1
ATOM 4972 C CA . GLU B 1 289 ? 18.891 3.002 11.5 1 96.38 289 GLU B CA 1
ATOM 4973 C C . GLU B 1 289 ? 19.891 4.059 11.977 1 96.38 289 GLU B C 1
ATOM 4975 O O . GLU B 1 289 ? 19.484 5.074 12.555 1 96.38 289 GLU B O 1
ATOM 4980 N N . GLU B 1 290 ? 21.062 3.83 11.727 1 97.12 290 GLU B N 1
ATOM 4981 C CA . GLU B 1 290 ? 22.125 4.766 12.109 1 97.12 290 GLU B CA 1
ATOM 4982 C C . GLU B 1 290 ? 21.953 6.109 11.406 1 97.12 290 GLU B C 1
ATOM 4984 O O . GLU B 1 290 ? 22.062 7.164 12.031 1 97.12 290 GLU B O 1
ATOM 4989 N N . ASP B 1 291 ? 21.656 6.066 10.133 1 97.81 291 ASP B N 1
ATOM 4990 C CA . ASP B 1 291 ? 21.531 7.301 9.359 1 97.81 291 ASP B CA 1
ATOM 4991 C C . ASP B 1 291 ? 20.281 8.078 9.758 1 97.81 291 ASP B C 1
ATOM 4993 O O . ASP B 1 291 ? 20.297 9.305 9.812 1 97.81 291 ASP B O 1
ATOM 4997 N N . VAL B 1 292 ? 19.203 7.387 10.078 1 98 292 VAL B N 1
ATOM 4998 C CA . VAL B 1 292 ? 17.984 8.023 10.586 1 98 292 VAL B CA 1
ATOM 4999 C C . VAL B 1 292 ? 18.281 8.711 11.914 1 98 292 VAL B C 1
ATOM 5001 O O . VAL B 1 292 ? 17.906 9.875 12.117 1 98 292 VAL B O 1
ATOM 5004 N N . ASN B 1 293 ? 18.984 8.016 12.766 1 96.81 293 ASN B N 1
ATOM 5005 C CA . ASN B 1 293 ? 19.312 8.57 14.07 1 96.81 293 ASN B CA 1
ATOM 5006 C C . ASN B 1 293 ? 20.234 9.781 13.953 1 96.81 293 ASN B C 1
ATOM 5008 O O . ASN B 1 293 ? 20.141 10.727 14.742 1 96.81 293 ASN B O 1
ATOM 5012 N N . LYS B 1 294 ? 21.125 9.719 13.016 1 97.06 294 LYS B N 1
ATOM 5013 C CA . LYS B 1 294 ? 22 10.859 12.758 1 97.06 294 LYS B CA 1
ATOM 5014 C C . LYS B 1 294 ? 21.188 12.102 12.422 1 97.06 294 LYS B C 1
ATOM 5016 O O . LYS B 1 294 ? 21.5 13.195 12.906 1 97.06 294 LYS B O 1
ATOM 5021 N N . LEU B 1 295 ? 20.188 11.953 11.609 1 97.56 295 LEU B N 1
ATOM 5022 C CA . LEU B 1 295 ? 19.344 13.078 11.227 1 97.56 295 LEU B CA 1
ATOM 5023 C C . LEU B 1 295 ? 18.5 13.555 12.406 1 97.56 295 LEU B C 1
ATOM 5025 O O . LEU B 1 295 ? 18.344 14.766 12.602 1 97.56 295 LEU B O 1
ATOM 5029 N N . ASN B 1 296 ? 18.031 12.609 13.203 1 96.56 296 ASN B N 1
ATOM 5030 C CA . ASN B 1 296 ? 17.281 12.977 14.398 1 96.56 296 ASN B CA 1
ATOM 5031 C C . ASN B 1 296 ? 18.156 13.758 15.383 1 96.56 296 ASN B C 1
ATOM 5033 O O . ASN B 1 296 ? 17.719 14.773 15.938 1 96.56 296 ASN B O 1
ATOM 5037 N N . GLU B 1 297 ? 19.344 13.305 15.609 1 95.81 297 GLU B N 1
ATOM 5038 C CA . GLU B 1 297 ? 20.266 13.953 16.531 1 95.81 297 GLU B CA 1
ATOM 5039 C C . GLU B 1 297 ? 20.656 15.344 16.031 1 95.81 297 GLU B C 1
ATOM 5041 O O . GLU B 1 297 ? 20.766 16.281 16.828 1 95.81 297 GLU B O 1
ATOM 5046 N N . PHE B 1 298 ? 20.875 15.414 14.773 1 95.12 298 PHE B N 1
ATOM 5047 C CA . PHE B 1 298 ? 21.141 16.719 14.18 1 95.12 298 PHE B CA 1
ATOM 5048 C C . PHE B 1 298 ? 20.031 17.703 14.531 1 95.12 298 PHE B C 1
ATOM 5050 O O . PHE B 1 298 ? 20.312 18.844 14.922 1 95.12 298 PHE B O 1
ATOM 5057 N N . GLY B 1 299 ? 18.797 17.281 14.359 1 91.06 299 GLY B N 1
ATOM 5058 C CA . GLY B 1 299 ? 17.641 18.125 14.617 1 91.06 299 GLY B CA 1
ATOM 5059 C C . GLY B 1 299 ? 17.531 18.562 16.062 1 91.06 299 GLY B C 1
ATOM 5060 O O . GLY B 1 299 ? 17.156 19.703 16.344 1 91.06 299 GLY B O 1
ATOM 5061 N N . GLN B 1 300 ? 17.891 17.688 16.922 1 89.56 300 GLN B N 1
ATOM 5062 C CA . GLN B 1 300 ? 17.828 18 18.344 1 89.56 300 GLN B CA 1
ATOM 5063 C C . GLN B 1 300 ? 18.812 19.109 18.719 1 89.56 300 GLN B C 1
ATOM 5065 O O . GLN B 1 300 ? 18.531 19.938 19.578 1 89.56 300 GLN B O 1
ATOM 5070 N N . LYS B 1 301 ? 19.891 19.188 18.016 1 92.69 301 LYS B N 1
ATOM 5071 C CA . LYS B 1 301 ? 20.938 20.156 18.297 1 92.69 301 LYS B CA 1
ATOM 5072 C C . LYS B 1 301 ? 20.703 21.453 17.516 1 92.69 301 LYS B C 1
ATOM 5074 O O . LYS B 1 301 ? 21.281 22.484 17.844 1 92.69 301 LYS B O 1
ATOM 5079 N N . ASN B 1 302 ? 19.906 21.328 16.484 1 93.12 302 ASN B N 1
ATOM 5080 C CA . ASN B 1 302 ? 19.656 22.469 15.602 1 93.12 302 ASN B CA 1
ATOM 5081 C C . ASN B 1 302 ? 18.172 22.703 15.383 1 93.12 302 ASN B C 1
ATOM 5083 O O . ASN B 1 302 ? 17.719 22.797 14.242 1 93.12 302 ASN B O 1
ATOM 5087 N N . LYS B 1 303 ? 17.469 22.828 16.453 1 92.56 303 LYS B N 1
ATOM 5088 C CA . LYS B 1 303 ? 16.016 22.922 16.391 1 92.56 303 LYS B CA 1
ATOM 5089 C C . LYS B 1 303 ? 15.57 24.188 15.656 1 92.56 303 LYS B C 1
ATOM 5091 O O . LYS B 1 303 ? 16.109 25.266 15.875 1 92.56 303 LYS B O 1
ATOM 5096 N N . LYS B 1 304 ? 14.625 24 14.766 1 92.44 304 LYS B N 1
ATOM 5097 C CA . LYS B 1 304 ? 14.008 25.109 14.047 1 92.44 304 LYS B CA 1
ATOM 5098 C C . LYS B 1 304 ? 12.594 24.75 13.586 1 92.44 304 LYS B C 1
ATOM 5100 O O . LYS B 1 304 ? 12.375 23.672 13.016 1 92.44 304 LYS B O 1
ATOM 5105 N N . ARG B 1 305 ? 11.648 25.578 13.906 1 93.81 305 ARG B N 1
ATOM 5106 C CA . ARG B 1 305 ? 10.297 25.5 13.375 1 93.81 305 ARG B CA 1
ATOM 5107 C C . ARG B 1 305 ? 10.078 26.547 12.281 1 93.81 305 ARG B C 1
ATOM 5109 O O . ARG B 1 305 ? 10.391 27.719 12.469 1 93.81 305 ARG B O 1
ATOM 5116 N N . TYR B 1 306 ? 9.562 26.078 11.18 1 92.12 306 TYR B N 1
ATOM 5117 C CA . TYR B 1 306 ? 9.359 26.969 10.055 1 92.12 306 TYR B CA 1
ATOM 5118 C C . TYR B 1 306 ? 7.926 27.5 10.023 1 92.12 306 TYR B C 1
ATOM 5120 O O . TYR B 1 306 ? 7.668 28.594 9.523 1 92.12 306 TYR B O 1
ATOM 5128 N N . ILE B 1 307 ? 6.969 26.656 10.484 1 91.19 307 ILE B N 1
ATOM 5129 C CA . ILE B 1 307 ? 5.551 27 10.453 1 91.19 307 ILE B CA 1
ATOM 5130 C C . ILE B 1 307 ? 5.098 27.438 11.844 1 91.19 307 ILE B C 1
ATOM 5132 O O . ILE B 1 307 ? 4.836 26.594 12.711 1 91.19 307 ILE B O 1
ATOM 5136 N N . ASN B 1 308 ? 5.086 28.719 11.969 1 88.38 308 ASN B N 1
ATOM 5137 C CA . ASN B 1 308 ? 4.715 29.359 13.234 1 88.38 308 ASN B CA 1
ATOM 5138 C C . ASN B 1 308 ? 4.059 30.719 13 1 88.38 308 ASN B C 1
ATOM 5140 O O . ASN B 1 308 ? 4.137 31.266 11.906 1 88.38 308 ASN B O 1
ATOM 5144 N N . GLY B 1 309 ? 3.227 31.125 13.977 1 87.25 309 GLY B N 1
ATOM 5145 C CA . GLY B 1 309 ? 2.562 32.406 13.891 1 87.25 309 GLY B CA 1
ATOM 5146 C C . GLY B 1 309 ? 1.938 32.844 15.203 1 87.25 309 GLY B C 1
ATOM 5147 O O . GLY B 1 309 ? 1.958 32.094 16.188 1 87.25 309 GLY B O 1
ATOM 5148 N N . ALA B 1 310 ? 1.452 34.062 15.164 1 87.19 310 ALA B N 1
ATOM 5149 C CA . ALA B 1 310 ? 0.852 34.625 16.359 1 87.19 310 ALA B CA 1
ATOM 5150 C C . ALA B 1 310 ? -0.329 33.781 16.844 1 87.19 310 ALA B C 1
ATOM 5152 O O . ALA B 1 310 ? -0.461 33.5 18.031 1 87.19 310 ALA B O 1
ATOM 5153 N N . VAL B 1 311 ? -1.052 33.281 15.953 1 89.19 311 VAL B N 1
ATOM 5154 C CA . VAL B 1 311 ? -2.285 32.594 16.281 1 89.19 311 VAL B CA 1
ATOM 5155 C C . VAL B 1 311 ? -1.951 31.25 16.953 1 89.19 311 VAL B C 1
ATOM 5157 O O . VAL B 1 311 ? -2.6 30.859 17.922 1 89.19 311 VAL B O 1
ATOM 5160 N N . SER B 1 312 ? -0.898 30.594 16.469 1 91.31 312 SER B N 1
ATOM 5161 C CA . SER B 1 312 ? -0.562 29.266 16.984 1 91.31 312 SER B CA 1
ATOM 5162 C C . SER B 1 312 ? 0.279 29.359 18.25 1 91.31 312 SER B C 1
ATOM 5164 O O . SER B 1 312 ? 0.513 28.359 18.922 1 91.31 312 SER B O 1
ATOM 5166 N N . SER B 1 313 ? 0.644 30.594 18.672 1 90.12 313 SER B N 1
ATOM 5167 C CA . SER B 1 313 ? 1.577 30.781 19.781 1 90.12 313 SER B CA 1
ATOM 5168 C C . SER B 1 313 ? 0.94 30.406 21.109 1 90.12 313 SER B C 1
ATOM 5170 O O . SER B 1 313 ? 1.638 30.25 22.125 1 90.12 313 SER B O 1
ATOM 5172 N N . VAL B 1 314 ? -0.302 30.203 21.125 1 91.12 314 VAL B N 1
ATOM 5173 C CA . VAL B 1 314 ? -0.992 29.844 22.359 1 91.12 314 VAL B CA 1
ATOM 5174 C C . VAL B 1 314 ? -0.888 28.344 22.594 1 91.12 314 VAL B C 1
ATOM 5176 O O . VAL B 1 314 ? -1.148 27.859 23.703 1 91.12 314 VAL B O 1
ATOM 5179 N N . ILE B 1 315 ? -0.556 27.625 21.609 1 93.31 315 ILE B N 1
ATOM 5180 C CA . ILE B 1 315 ? -0.453 26.172 21.703 1 93.31 315 ILE B CA 1
ATOM 5181 C C . ILE B 1 315 ? 0.88 25.797 22.344 1 93.31 315 ILE B C 1
ATOM 5183 O O . ILE B 1 315 ? 1.934 26.297 21.953 1 93.31 315 ILE B O 1
ATOM 5187 N N . PRO B 1 316 ? 0.839 24.906 23.312 1 88.94 316 PRO B N 1
ATOM 5188 C CA . PRO B 1 316 ? 2.096 24.469 23.922 1 88.94 316 PRO B CA 1
ATOM 5189 C C . PRO B 1 316 ? 3.127 24 22.906 1 88.94 316 PRO B C 1
ATOM 5191 O O . PRO B 1 316 ? 2.793 23.266 21.969 1 88.94 316 PRO B O 1
ATOM 5194 N N . GLY B 1 317 ? 4.359 24.438 23.047 1 85.06 317 GLY B N 1
ATOM 5195 C CA . GLY B 1 317 ? 5.434 24.094 22.141 1 85.06 317 GLY B CA 1
ATOM 5196 C C . GLY B 1 317 ? 5.656 25.141 21.062 1 85.06 317 GLY B C 1
ATOM 5197 O O . GLY B 1 317 ? 6.777 25.312 20.578 1 85.06 317 GLY B O 1
ATOM 5198 N N . PHE B 1 318 ? 4.543 25.812 20.734 1 89 318 PHE B N 1
ATOM 5199 C CA . PHE B 1 318 ? 4.641 26.812 19.672 1 89 318 PHE B CA 1
ATOM 5200 C C . PHE B 1 318 ? 5.078 28.156 20.219 1 89 318 PHE B C 1
ATOM 5202 O O . PHE B 1 318 ? 5.77 28.922 19.547 1 89 318 PHE B O 1
ATOM 5209 N N . LYS B 1 319 ? 4.688 28.391 21.484 1 83.81 319 LYS B N 1
ATOM 5210 C CA . LYS B 1 319 ? 4.938 29.703 22.094 1 83.81 319 LYS B CA 1
ATOM 5211 C C . LYS B 1 319 ? 6.434 30 22.172 1 83.81 319 LYS B C 1
ATOM 5213 O O . LYS B 1 319 ? 6.883 31.062 21.75 1 83.81 319 LYS B O 1
ATOM 5218 N N . GLU B 1 320 ? 7.098 29.047 22.656 1 81.5 320 GLU B N 1
ATOM 5219 C CA . GLU B 1 320 ? 8.539 29.234 22.828 1 81.5 320 GLU B CA 1
ATOM 5220 C C . GLU B 1 320 ? 9.227 29.469 21.484 1 81.5 320 GLU B C 1
ATOM 5222 O O . GLU B 1 320 ? 10.094 30.328 21.359 1 81.5 320 GLU B O 1
ATOM 5227 N N . ASP B 1 321 ? 8.82 28.734 20.531 1 83.69 321 ASP B N 1
ATOM 5228 C CA . ASP B 1 321 ? 9.414 28.859 19.188 1 83.69 321 ASP B CA 1
ATOM 5229 C C . ASP B 1 321 ? 9.07 30.203 18.562 1 83.69 321 ASP B C 1
ATOM 5231 O O . ASP B 1 321 ? 9.914 30.828 17.906 1 83.69 321 ASP B O 1
ATOM 5235 N N . PHE B 1 322 ? 7.883 30.641 18.781 1 81.12 322 PHE B N 1
ATOM 5236 C CA . PHE B 1 322 ? 7.406 31.906 18.25 1 81.12 322 PHE B CA 1
ATOM 5237 C C . PHE B 1 322 ? 8.164 33.062 18.859 1 81.12 322 PHE B C 1
ATOM 5239 O O . PHE B 1 322 ? 8.633 33.969 18.156 1 81.12 322 PHE B O 1
ATOM 5246 N N . LEU B 1 323 ? 8.336 32.969 20.125 1 79.38 323 LEU B N 1
ATOM 5247 C CA . LEU B 1 323 ? 9.039 34.062 20.828 1 79.38 323 LEU B CA 1
ATOM 5248 C C . LEU B 1 323 ? 10.5 34.094 20.391 1 79.38 323 LEU B C 1
ATOM 5250 O O . LEU B 1 323 ? 11.055 35.188 20.203 1 79.38 323 LEU B O 1
ATOM 5254 N N . LYS B 1 324 ? 11.094 33.031 20.234 1 77.19 324 LYS B N 1
ATOM 5255 C CA . LYS B 1 324 ? 12.484 32.969 19.781 1 77.19 324 LYS B CA 1
ATOM 5256 C C . LYS B 1 324 ? 12.641 33.594 18.391 1 77.19 324 LYS B C 1
ATOM 5258 O O . LYS B 1 324 ? 13.633 34.25 18.109 1 77.19 324 LYS B O 1
ATOM 5263 N N . GLU B 1 325 ? 11.625 33.344 17.594 1 75.31 325 GLU B N 1
ATOM 5264 C CA . GLU B 1 325 ? 11.648 33.875 16.234 1 75.31 325 GLU B CA 1
ATOM 5265 C C . GLU B 1 325 ? 11.5 35.406 16.234 1 75.31 325 GLU B C 1
ATOM 5267 O O . GLU B 1 325 ? 12.133 36.094 15.438 1 75.31 325 GLU B O 1
ATOM 5272 N N . GLN B 1 326 ? 10.68 35.906 17.109 1 72.12 326 GLN B N 1
ATOM 5273 C CA . GLN B 1 326 ? 10.477 37.344 17.203 1 72.12 326 GLN B CA 1
ATOM 5274 C C . GLN B 1 326 ? 11.75 38.031 17.672 1 72.12 326 GLN B C 1
ATOM 5276 O O . GLN B 1 326 ? 12.055 39.156 17.234 1 72.12 326 GLN B O 1
ATOM 5281 N N . LEU B 1 327 ? 12.445 37.375 18.5 1 72.25 327 LEU B N 1
ATOM 5282 C CA . LEU B 1 327 ? 13.68 37.938 19.047 1 72.25 327 LEU B CA 1
ATOM 5283 C C . LEU B 1 327 ? 14.773 37.969 17.969 1 72.25 327 LEU B C 1
ATOM 5285 O O . LEU B 1 327 ? 15.57 38.906 17.922 1 72.25 327 LEU B O 1
ATOM 5289 N N . GLN B 1 328 ? 14.805 37 17.125 1 67.69 328 GLN B N 1
ATOM 5290 C CA . GLN B 1 328 ? 15.812 36.906 16.062 1 67.69 328 GLN B CA 1
ATOM 5291 C C . GLN B 1 328 ? 15.539 37.938 14.961 1 67.69 328 GLN B C 1
ATOM 5293 O O . GLN B 1 328 ? 16.469 38.344 14.266 1 67.69 328 GLN B O 1
ATOM 5298 N N . GLN B 1 329 ? 14.297 38.312 14.766 1 62.75 329 GLN B N 1
ATOM 5299 C CA . GLN B 1 329 ? 13.938 39.281 13.734 1 62.75 329 GLN B CA 1
ATOM 5300 C C . GLN B 1 329 ? 14.102 40.719 14.242 1 62.75 329 GLN B C 1
ATOM 5302 O O . GLN B 1 329 ? 14.164 41.656 13.453 1 62.75 329 GLN B O 1
ATOM 5307 N N . SER B 1 330 ? 14.18 40.906 15.562 1 52.19 330 SER B N 1
ATOM 5308 C CA . SER B 1 330 ? 14.414 42.219 16.125 1 52.19 330 SER B CA 1
ATOM 5309 C C . SER B 1 330 ? 15.898 42.562 16.188 1 52.19 330 SER B C 1
ATOM 5311 O O . SER B 1 330 ? 16.734 41.656 16.359 1 52.19 330 SER B O 1
#